Protein AF-0000000084988624 (afdb_homodimer)

InterPro domains:
  IPR005502 ADP-ribosylation/Crystallin J1 [PF03747] (8-288)
  IPR036705 ADP-ribosylation/Crystallin J1 superfamily [G3DSA:1.10.4080.10] (5-321)
  IPR036705 ADP-ribosylation/Crystallin J1 superfamily [SSF101478] (8-303)
  IPR050792 ADP-ribosylglycohydrolase-like [PTHR16222] (8-288)

Nearest PDB structures (foldseek):
  1t5j-assembly1_A  TM=8.792E-01  e=2.432E-10  Methanocaldococcus jannaschii
  3o5t-assembly1_A  TM=8.462E-01  e=2.328E-08  Azospirillum brasilense
  3g9d-assembly2_B  TM=7.754E-01  e=1.669E-08  Azospirillum brasilense
  2woc-assembly3_C  TM=8.376E-01  e=2.505E-07  Rhodospirillum rubrum
  6drh-assembly4_G  TM=7.662E-01  e=9.684E-08  Serratia proteamaculans 568

Structure (mmCIF, N/CA/C/O backbone):
data_AF-0000000084988624-model_v1
#
loop_
_entity.id
_entity.type
_entity.pdbx_description
1 polymer ADP-ribosylglycohydrolase
#
loop_
_atom_site.group_PDB
_atom_site.id
_atom_site.type_symbol
_atom_site.label_atom_id
_atom_site.label_alt_id
_atom_site.label_comp_id
_atom_site.label_asym_id
_atom_site.label_entity_id
_atom_site.label_seq_id
_atom_site.pdbx_PDB_ins_code
_atom_site.Cartn_x
_atom_site.Cartn_y
_atom_site.Cartn_z
_atom_site.occupancy
_atom_site.B_iso_or_equiv
_atom_site.auth_seq_id
_atom_site.auth_comp_id
_atom_site.auth_asym_id
_atom_site.auth_atom_id
_atom_site.pdbx_PDB_model_num
ATOM 1 N N . MET A 1 1 ? 14.289 3.225 6.602 1 73.06 1 MET A N 1
ATOM 2 C CA . MET A 1 1 ? 13.352 3.648 7.637 1 73.06 1 MET A CA 1
ATOM 3 C C . MET A 1 1 ? 12.5 2.473 8.117 1 73.06 1 MET A C 1
ATOM 5 O O . MET A 1 1 ? 12.086 1.635 7.316 1 73.06 1 MET A O 1
ATOM 9 N N . LYS A 1 2 ? 12.211 2.541 9.414 1 77.19 2 LYS A N 1
ATOM 10 C CA . LYS A 1 2 ? 11.352 1.502 9.977 1 77.19 2 LYS A CA 1
ATOM 11 C C . LYS A 1 2 ? 9.953 1.556 9.359 1 77.19 2 LYS A C 1
ATOM 13 O O . LYS A 1 2 ? 9.445 2.637 9.062 1 77.19 2 LYS A O 1
ATOM 18 N N . SER A 1 3 ? 9.344 0.415 9.289 1 81.12 3 SER A N 1
ATOM 19 C CA . SER A 1 3 ? 8.023 0.306 8.672 1 81.12 3 SER A CA 1
ATOM 20 C C . SER A 1 3 ? 7.004 1.171 9.406 1 81.12 3 SER A C 1
ATOM 22 O O . SER A 1 3 ? 6.195 1.853 8.766 1 81.12 3 SER A O 1
ATOM 24 N N . LEU A 1 4 ? 7.156 1.194 10.742 1 87.38 4 LEU A N 1
ATOM 25 C CA . LEU A 1 4 ? 6.215 1.96 11.555 1 87.38 4 LEU A CA 1
ATOM 26 C C . LEU A 1 4 ? 6.316 3.449 11.242 1 87.38 4 LEU A C 1
ATOM 28 O O . LEU A 1 4 ? 5.309 4.16 11.242 1 87.38 4 LEU A O 1
ATOM 32 N N . ASN A 1 5 ? 7.523 3.906 11.023 1 93.69 5 ASN A N 1
ATOM 33 C CA . ASN A 1 5 ? 7.73 5.309 10.68 1 93.69 5 ASN A CA 1
ATOM 34 C C . ASN A 1 5 ? 7.152 5.645 9.312 1 93.69 5 ASN A C 1
ATOM 36 O O . ASN A 1 5 ? 6.527 6.691 9.133 1 93.69 5 ASN A O 1
ATOM 40 N N . SER A 1 6 ? 7.344 4.754 8.383 1 94.69 6 SER A N 1
ATOM 41 C CA . SER A 1 6 ? 6.766 4.945 7.059 1 94.69 6 SER A CA 1
ATOM 42 C C . SER A 1 6 ? 5.242 4.957 7.121 1 94.69 6 SER A C 1
ATOM 44 O O . SER A 1 6 ? 4.594 5.715 6.391 1 94.69 6 SER A O 1
ATOM 46 N N . GLU A 1 7 ? 4.703 4.137 7.973 1 94.5 7 GLU A N 1
ATOM 47 C CA . GLU A 1 7 ? 3.256 4.047 8.117 1 94.5 7 GLU A CA 1
ATOM 48 C C . GLU A 1 7 ? 2.674 5.348 8.664 1 94.5 7 GLU A C 1
ATOM 50 O O . GLU A 1 7 ? 1.583 5.762 8.266 1 94.5 7 GLU A O 1
ATOM 55 N N . ALA A 1 8 ? 3.43 6.008 9.547 1 96.94 8 ALA A N 1
ATOM 56 C CA . ALA A 1 8 ? 2.988 7.293 10.078 1 96.94 8 ALA A CA 1
ATOM 57 C C . ALA A 1 8 ? 2.941 8.352 8.977 1 96.94 8 ALA A C 1
ATOM 59 O O . ALA A 1 8 ? 1.979 9.117 8.891 1 96.94 8 ALA A O 1
ATOM 60 N N . ILE A 1 9 ? 3.971 8.367 8.133 1 98.38 9 ILE A N 1
ATOM 61 C CA . ILE A 1 9 ? 4.027 9.328 7.035 1 98.38 9 ILE A CA 1
ATOM 62 C C . ILE A 1 9 ? 2.895 9.055 6.051 1 98.38 9 ILE A C 1
ATOM 64 O O . ILE A 1 9 ? 2.182 9.977 5.641 1 98.38 9 ILE A O 1
ATOM 68 N N . LEU A 1 10 ? 2.721 7.789 5.703 1 98 10 LEU A N 1
ATOM 69 C CA . LEU A 1 10 ? 1.665 7.418 4.77 1 98 10 LEU A CA 1
ATOM 70 C C . LEU A 1 10 ? 0.291 7.746 5.344 1 98 10 LEU A C 1
ATOM 72 O O . LEU A 1 10 ? -0.619 8.133 4.609 1 98 10 LEU A O 1
ATOM 76 N N . GLY A 1 11 ? 0.157 7.57 6.652 1 98.56 11 GLY A N 1
ATOM 77 C CA . GLY A 1 11 ? -1.085 7.953 7.305 1 98.56 11 GLY A CA 1
ATOM 78 C C . GLY A 1 11 ? -1.421 9.422 7.129 1 98.56 11 GLY A C 1
ATOM 79 O O . GLY A 1 11 ? -2.576 9.773 6.879 1 98.56 11 GLY A O 1
ATOM 80 N N . ALA A 1 12 ? -0.423 10.227 7.254 1 98.88 12 ALA A N 1
ATOM 81 C CA . ALA A 1 12 ? -0.611 11.664 7.055 1 98.88 12 ALA A CA 1
ATOM 82 C C . ALA A 1 12 ? -1.022 11.969 5.617 1 98.88 12 ALA A C 1
ATOM 84 O O . ALA A 1 12 ? -2.006 12.68 5.383 1 98.88 12 ALA A O 1
ATOM 85 N N . LEU A 1 13 ? -0.308 11.414 4.676 1 98.88 13 LEU A N 1
ATOM 86 C CA . LEU A 1 13 ? -0.489 11.719 3.26 1 98.88 13 LEU A CA 1
ATOM 87 C C . LEU A 1 13 ? -1.839 11.211 2.764 1 98.88 13 LEU A C 1
ATOM 89 O O . LEU A 1 13 ? -2.553 11.922 2.053 1 98.88 13 LEU A O 1
ATOM 93 N N . VAL A 1 14 ? -2.207 10.031 3.17 1 98.88 14 VAL A N 1
ATOM 94 C CA . VAL A 1 14 ? -3.461 9.43 2.729 1 98.88 14 VAL A CA 1
ATOM 95 C C . VAL A 1 14 ? -4.641 10.164 3.361 1 98.88 14 VAL A C 1
ATOM 97 O O . VAL A 1 14 ? -5.664 10.383 2.711 1 98.88 14 VAL A O 1
ATOM 100 N N . ALA A 1 15 ? -4.52 10.562 4.602 1 98.94 15 ALA A N 1
ATOM 101 C CA . ALA A 1 15 ? -5.586 11.305 5.266 1 98.94 15 ALA A CA 1
ATOM 102 C C . ALA A 1 15 ? -5.844 12.641 4.566 1 98.94 15 ALA A C 1
ATOM 104 O O . ALA A 1 15 ? -6.992 13.047 4.395 1 98.94 15 ALA A O 1
ATOM 105 N N . ASP A 1 16 ? -4.785 13.344 4.195 1 98.88 16 ASP A N 1
ATOM 106 C CA . ASP A 1 16 ? -4.902 14.594 3.449 1 98.88 16 ASP A CA 1
ATOM 107 C C . ASP A 1 16 ? -5.648 14.375 2.135 1 98.88 16 ASP A C 1
ATOM 109 O O . ASP A 1 16 ? -6.602 15.102 1.831 1 98.88 16 ASP A O 1
ATOM 113 N N . SER A 1 17 ? -5.207 13.375 1.426 1 98.75 17 SER A N 1
ATOM 114 C CA . SER A 1 17 ? -5.809 13.055 0.135 1 98.75 17 SER A CA 1
ATOM 115 C C . SER A 1 17 ? -7.285 12.695 0.288 1 98.75 17 SER A C 1
ATOM 117 O O . SER A 1 17 ? -8.117 13.125 -0.509 1 98.75 17 SER A O 1
ATOM 119 N N . ALA A 1 18 ? -7.605 11.938 1.297 1 98.69 18 ALA A N 1
ATOM 120 C CA . ALA A 1 18 ? -8.969 11.484 1.558 1 98.69 18 ALA A CA 1
ATOM 121 C C . ALA A 1 18 ? -9.891 12.664 1.853 1 98.69 18 ALA A C 1
ATOM 123 O O . ALA A 1 18 ? -11.078 12.625 1.537 1 98.69 18 ALA A O 1
ATOM 124 N N . ALA A 1 19 ? -9.375 13.719 2.414 1 98.69 19 ALA A N 1
ATOM 125 C CA . ALA A 1 19 ? -10.18 14.836 2.895 1 98.69 19 ALA A CA 1
ATOM 126 C C . ALA A 1 19 ? -10.344 15.898 1.813 1 98.69 19 ALA A C 1
ATOM 128 O O . ALA A 1 19 ? -11.172 16.797 1.942 1 98.69 19 ALA A O 1
ATOM 129 N N . LEU A 1 20 ? -9.672 15.844 0.693 1 98.5 20 LEU A N 1
ATOM 130 C CA . LEU A 1 20 ? -9.516 16.906 -0.297 1 98.5 20 LEU A CA 1
ATOM 131 C C . LEU A 1 20 ? -10.875 17.328 -0.85 1 98.5 20 LEU A C 1
ATOM 133 O O . LEU A 1 20 ? -11.141 18.531 -1.002 1 98.5 20 LEU A O 1
ATOM 137 N N . GLY A 1 21 ? -11.75 16.453 -1.084 1 97.94 21 GLY A N 1
ATOM 138 C CA . GLY A 1 21 ? -12.969 16.703 -1.836 1 97.94 21 GLY A CA 1
ATOM 139 C C . GLY A 1 21 ? -13.945 17.594 -1.102 1 97.94 21 GLY A C 1
ATOM 140 O O . GLY A 1 21 ? -14.781 18.25 -1.726 1 97.94 21 GLY A O 1
ATOM 141 N N . LEU A 1 22 ? -13.852 17.578 0.212 1 98.12 22 LEU A N 1
ATOM 142 C CA . LEU A 1 22 ? -14.797 18.359 1.005 1 98.12 22 LEU A CA 1
ATOM 143 C C . LEU A 1 22 ? -14.07 19.438 1.817 1 98.12 22 LEU A C 1
ATOM 145 O O . LEU A 1 22 ? -14.664 20.047 2.707 1 98.12 22 LEU A O 1
ATOM 149 N N . HIS A 1 23 ? -12.789 19.609 1.517 1 98.44 23 HIS A N 1
ATOM 150 C CA . HIS A 1 23 ? -11.953 20.578 2.225 1 98.44 23 HIS A CA 1
ATOM 151 C C . HIS A 1 23 ? -12.531 21.984 2.146 1 98.44 23 HIS A C 1
ATOM 153 O O . HIS A 1 23 ? -12.922 22.438 1.067 1 98.44 23 HIS A O 1
ATOM 159 N N . TRP A 1 24 ? -12.727 22.656 3.322 1 98.06 24 TRP A N 1
ATOM 160 C CA . TRP A 1 24 ? -13.117 24.047 3.5 1 98.06 24 TRP A CA 1
ATOM 161 C C . TRP A 1 24 ? -14.617 24.219 3.287 1 98.06 24 TRP A C 1
ATOM 163 O O . TRP A 1 24 ? -15.07 25.312 2.938 1 98.06 24 TRP A O 1
ATOM 173 N N . ILE A 1 25 ? -15.406 23.141 3.297 1 98.06 25 ILE A N 1
ATOM 174 C CA . ILE A 1 25 ? -16.828 23.297 3.619 1 98.06 25 ILE A CA 1
ATOM 175 C C . ILE A 1 25 ? -16.984 23.562 5.113 1 98.06 25 ILE A C 1
ATOM 177 O O . ILE A 1 25 ? -16.594 22.734 5.941 1 98.06 25 ILE A O 1
ATOM 181 N N . TYR A 1 26 ? -17.547 24.656 5.508 1 97.25 26 TYR A N 1
ATOM 182 C CA . TYR A 1 26 ? -17.656 25.062 6.902 1 97.25 26 TYR A CA 1
ATOM 183 C C . TYR A 1 26 ? -19.031 24.766 7.461 1 97.25 26 TYR A C 1
ATOM 185 O O . TYR A 1 26 ? -19.469 25.391 8.43 1 97.25 26 TYR A O 1
ATOM 193 N N . ASP A 1 27 ? -19.766 23.906 6.812 1 96.81 27 ASP A N 1
ATOM 194 C CA . ASP A 1 27 ? -21.125 23.516 7.184 1 96.81 27 ASP A CA 1
ATOM 195 C C . ASP A 1 27 ? -21.234 22.016 7.387 1 96.81 27 ASP A C 1
ATOM 197 O O . ASP A 1 27 ? -21.562 21.281 6.457 1 96.81 27 ASP A O 1
ATOM 201 N N . PRO A 1 28 ? -21.094 21.562 8.648 1 96.12 28 PRO A N 1
ATOM 202 C CA . PRO A 1 28 ? -21.156 20.125 8.922 1 96.12 28 PRO A CA 1
ATOM 203 C C . PRO A 1 28 ? -22.469 19.484 8.461 1 96.12 28 PRO A C 1
ATOM 205 O O . PRO A 1 28 ? -22.5 18.312 8.078 1 96.12 28 PRO A O 1
ATOM 208 N N . ALA A 1 29 ? -23.547 20.234 8.477 1 96.44 29 ALA A N 1
ATOM 209 C CA . ALA A 1 29 ? -24.828 19.703 8.008 1 96.44 29 ALA A CA 1
ATOM 210 C C . ALA A 1 29 ? -24.781 19.359 6.523 1 96.44 29 ALA A C 1
ATOM 212 O O . ALA A 1 29 ? -25.328 18.344 6.094 1 96.44 29 ALA A O 1
ATOM 213 N N . ARG A 1 30 ? -24.172 20.203 5.785 1 97.25 30 ARG A N 1
ATOM 214 C CA . ARG A 1 30 ? -24 19.938 4.359 1 97.25 30 ARG A CA 1
ATOM 215 C C . ARG A 1 30 ? -23.172 18.688 4.133 1 97.25 30 ARG A C 1
ATOM 217 O O . ARG A 1 30 ? -23.469 17.875 3.258 1 97.25 30 ARG A O 1
ATOM 224 N N . ILE A 1 31 ? -22.141 18.516 4.879 1 98 31 ILE A N 1
ATOM 225 C CA . ILE A 1 31 ? -21.266 17.344 4.758 1 98 31 ILE A CA 1
ATOM 226 C C . ILE A 1 31 ? -22.062 16.094 5.098 1 98 31 ILE A C 1
ATOM 228 O O . ILE A 1 31 ? -21.922 15.062 4.43 1 98 31 ILE A O 1
ATOM 232 N N . ALA A 1 32 ? -22.875 16.234 6.098 1 97 32 ALA A N 1
ATOM 233 C CA . ALA A 1 32 ? -23.734 15.102 6.465 1 97 32 ALA A CA 1
ATOM 234 C C . ALA A 1 32 ? -24.672 14.727 5.324 1 97 32 ALA A C 1
ATOM 236 O O . ALA A 1 32 ? -24.938 13.547 5.086 1 97 32 ALA A O 1
ATOM 237 N N . GLU A 1 33 ? -25.172 15.734 4.645 1 97.19 33 GLU A N 1
ATOM 238 C CA . GLU A 1 33 ? -26.047 15.5 3.496 1 97.19 33 GLU A CA 1
ATOM 239 C C . GLU A 1 33 ? -25.297 14.766 2.385 1 97.19 33 GLU A C 1
ATOM 241 O O . GLU A 1 33 ? -25.844 13.828 1.788 1 97.19 33 GLU A O 1
ATOM 246 N N . ILE A 1 34 ? -24.156 15.227 2.107 1 97.25 34 ILE A N 1
ATOM 247 C CA . ILE A 1 34 ? -23.344 14.625 1.062 1 97.25 34 ILE A CA 1
ATOM 248 C C . ILE A 1 34 ? -23.031 13.172 1.417 1 97.25 34 ILE A C 1
ATOM 250 O O . ILE A 1 34 ? -23.141 12.289 0.567 1 97.25 34 ILE A O 1
ATOM 254 N N . GLU A 1 35 ? -22.609 12.953 2.664 1 96.69 35 GLU A N 1
ATOM 255 C CA . GLU A 1 35 ? -22.312 11.602 3.127 1 96.69 35 GLU A CA 1
ATOM 256 C C . GLU A 1 35 ? -23.531 10.688 2.965 1 96.69 35 GLU A C 1
ATOM 258 O O . GLU A 1 35 ? -23.391 9.547 2.518 1 96.69 35 GLU A O 1
ATOM 263 N N . ALA A 1 36 ? -24.703 11.188 3.369 1 96.12 36 ALA A N 1
ATOM 264 C CA . ALA A 1 36 ? -25.922 10.406 3.266 1 96.12 36 ALA A CA 1
ATOM 265 C C . ALA A 1 36 ? -26.234 10.047 1.814 1 96.12 36 ALA A C 1
ATOM 267 O O . ALA A 1 36 ? -26.641 8.922 1.521 1 96.12 36 ALA A O 1
ATOM 268 N N . ALA A 1 37 ? -26.016 10.953 0.927 1 94.81 37 ALA A N 1
ATOM 269 C CA . ALA A 1 37 ? -26.312 10.758 -0.491 1 94.81 37 ALA A CA 1
ATOM 270 C C . ALA A 1 37 ? -25.359 9.734 -1.104 1 94.81 37 ALA A C 1
ATOM 272 O O . ALA A 1 37 ? -25.734 9 -2.023 1 94.81 37 ALA A O 1
ATOM 273 N N . ARG A 1 38 ? -24.203 9.641 -0.573 1 93.31 38 ARG A N 1
ATOM 274 C CA . ARG A 1 38 ? -23.188 8.773 -1.141 1 93.31 38 ARG A CA 1
ATOM 275 C C . ARG A 1 38 ? -23.312 7.352 -0.603 1 93.31 38 ARG A C 1
ATOM 277 O O . ARG A 1 38 ? -22.75 6.414 -1.174 1 93.31 38 ARG A O 1
ATOM 284 N N . GLY A 1 39 ? -23.984 7.168 0.448 1 90.06 39 GLY A N 1
ATOM 285 C CA . GLY A 1 39 ? -24.172 5.848 1.026 1 90.06 39 GLY A CA 1
ATOM 286 C C . GLY A 1 39 ? -22.859 5.176 1.424 1 90.06 39 GLY A C 1
ATOM 287 O O . GLY A 1 39 ? -22.031 5.777 2.109 1 90.06 39 GLY A O 1
ATOM 288 N N . PRO A 1 40 ? -22.578 3.963 0.935 1 81.5 40 PRO A N 1
ATOM 289 C CA . PRO A 1 40 ? -21.438 3.166 1.371 1 81.5 40 PRO A CA 1
ATOM 290 C C . PRO A 1 40 ? -20.109 3.754 0.914 1 81.5 40 PRO A C 1
ATOM 292 O O . PRO A 1 40 ? -19.062 3.441 1.488 1 81.5 40 PRO A O 1
ATOM 295 N N . ARG A 1 41 ? -20.125 4.605 -0.104 1 82.69 41 ARG A N 1
ATOM 296 C CA . ARG A 1 41 ? -18.891 5.211 -0.601 1 82.69 41 ARG A CA 1
ATOM 297 C C . ARG A 1 41 ? -18.312 6.203 0.41 1 82.69 41 ARG A C 1
ATOM 299 O O . ARG A 1 41 ? -17.109 6.457 0.426 1 82.69 41 ARG A O 1
ATOM 306 N N . GLY A 1 42 ? -19.188 6.836 1.146 1 90.31 42 GLY A N 1
ATOM 307 C CA . GLY A 1 42 ? -18.75 7.594 2.312 1 90.31 42 GLY A CA 1
ATOM 308 C C . GLY A 1 42 ? -18.203 8.961 1.963 1 90.31 42 GLY A C 1
ATOM 309 O O . GLY A 1 42 ? -18.656 9.602 1.015 1 90.31 42 GLY A O 1
ATOM 310 N N . LEU A 1 43 ? -17.219 9.438 2.822 1 94.38 43 LEU A N 1
ATOM 311 C CA . LEU A 1 43 ? -16.812 10.836 2.814 1 94.38 43 LEU A CA 1
ATOM 312 C C . LEU A 1 43 ? -15.406 10.992 2.244 1 94.38 43 LEU A C 1
ATOM 314 O O . LEU A 1 43 ? -14.906 12.109 2.098 1 94.38 43 LEU A O 1
ATOM 318 N N . VAL A 1 44 ? -14.797 9.883 1.915 1 97.69 44 VAL A N 1
ATOM 319 C CA . VAL A 1 44 ? -13.367 9.961 1.604 1 97.69 44 VAL A CA 1
ATOM 320 C C . VAL A 1 44 ? -13.172 9.906 0.091 1 97.69 44 VAL A C 1
ATOM 322 O O . VAL A 1 44 ? -13.977 9.32 -0.629 1 97.69 44 VAL A O 1
ATOM 325 N N . PHE A 1 45 ? -12.156 10.594 -0.43 1 97.75 45 PHE A N 1
ATOM 326 C CA . PHE A 1 45 ? -11.703 10.555 -1.814 1 97.75 45 PHE A CA 1
ATOM 327 C C . PHE A 1 45 ? -12.82 10.984 -2.762 1 97.75 45 PHE A C 1
ATOM 329 O O . PHE A 1 45 ? -13.016 10.375 -3.814 1 97.75 45 PHE A O 1
ATOM 336 N N . LEU A 1 46 ? -13.562 11.984 -2.352 1 97.06 46 LEU A N 1
ATOM 337 C CA . LEU A 1 46 ? -14.531 12.609 -3.25 1 97.06 46 LEU A CA 1
ATOM 338 C C . LEU A 1 46 ? -13.836 13.523 -4.25 1 97.06 46 LEU A C 1
ATOM 340 O O . LEU A 1 46 ? -12.891 14.227 -3.898 1 97.06 46 LEU A O 1
ATOM 344 N N . GLN A 1 47 ? -14.398 13.461 -5.441 1 96.44 47 GLN A N 1
ATOM 345 C CA . GLN A 1 47 ? -14.016 14.484 -6.402 1 96.44 47 GLN A CA 1
ATOM 346 C C . GLN A 1 47 ? -14.461 15.867 -5.938 1 96.44 47 GLN A C 1
ATOM 348 O O . GLN A 1 47 ? -15.609 16.047 -5.52 1 96.44 47 GLN A O 1
ATOM 353 N N . PRO A 1 48 ? -13.484 16.828 -5.902 1 95.94 48 PRO A N 1
ATOM 354 C CA . PRO A 1 48 ? -13.961 18.172 -5.617 1 95.94 48 PRO A CA 1
ATOM 355 C C . PRO A 1 48 ? -15.016 18.656 -6.609 1 95.94 48 PRO A C 1
ATOM 357 O O . PRO A 1 48 ? -14.789 18.625 -7.824 1 95.94 48 PRO A O 1
ATOM 360 N N . GLU A 1 49 ? -16.109 19.047 -6.102 1 96.44 49 GLU A N 1
ATOM 361 C CA . GLU A 1 49 ? -17.219 19.516 -6.926 1 96.44 49 GLU A CA 1
ATOM 362 C C . GLU A 1 49 ? -17.781 20.828 -6.395 1 96.44 49 GLU A C 1
ATOM 364 O O . GLU A 1 49 ? -18.125 20.938 -5.215 1 96.44 49 GLU A O 1
ATOM 369 N N . GLU A 1 50 ? -17.953 21.766 -7.316 1 96.12 50 GLU A N 1
ATOM 370 C CA . GLU A 1 50 ? -18.438 23.078 -6.953 1 96.12 50 GLU A CA 1
ATOM 371 C C . GLU A 1 50 ? -19.828 23 -6.324 1 96.12 50 GLU A C 1
ATOM 373 O O . GLU A 1 50 ? -20.156 23.781 -5.426 1 96.12 50 GLU A O 1
ATOM 378 N N . ALA A 1 51 ? -20.625 22.047 -6.762 1 96.19 51 ALA A N 1
ATOM 379 C CA . ALA A 1 51 ? -22 21.891 -6.301 1 96.19 51 ALA A CA 1
ATOM 380 C C . ALA A 1 51 ? -22.062 21.625 -4.801 1 96.19 51 ALA A C 1
ATOM 382 O O . ALA A 1 51 ? -23 22.016 -4.125 1 96.19 51 ALA A O 1
ATOM 383 N N . ASN A 1 52 ? -21.078 21.016 -4.262 1 96.75 52 ASN A N 1
ATOM 384 C CA . ASN A 1 52 ? -21.047 20.688 -2.838 1 96.75 52 ASN A CA 1
ATOM 385 C C . ASN A 1 52 ? -20.891 21.938 -1.979 1 96.75 52 ASN A C 1
ATOM 387 O O . ASN A 1 52 ? -21.219 21.922 -0.789 1 96.75 52 ASN A O 1
ATOM 391 N N . TYR A 1 53 ? -20.453 23.031 -2.484 1 96.94 53 TYR A N 1
ATOM 392 C CA . TYR A 1 53 ? -20.188 24.266 -1.768 1 96.94 53 TYR A CA 1
ATOM 393 C C . TYR A 1 53 ? -21.328 25.266 -1.956 1 96.94 53 TYR A C 1
ATOM 395 O O . TYR A 1 53 ? -21.359 26.297 -1.299 1 96.94 53 TYR A O 1
ATOM 403 N N . ALA A 1 54 ? -22.234 24.969 -2.869 1 95.75 54 ALA A N 1
ATOM 404 C CA . ALA A 1 54 ? -23.312 25.891 -3.219 1 95.75 54 ALA A CA 1
ATOM 405 C C . ALA A 1 54 ? -24.266 26.094 -2.043 1 95.75 54 ALA A C 1
ATOM 407 O O . ALA A 1 54 ? -24.75 25.141 -1.46 1 95.75 54 ALA A O 1
ATOM 408 N N . GLY A 1 55 ? -24.5 27.344 -1.711 1 95.56 55 GLY A N 1
ATOM 409 C CA . GLY A 1 55 ? -25.531 27.672 -0.746 1 95.56 55 GLY A CA 1
ATOM 410 C C . GLY A 1 55 ? -25.078 27.547 0.693 1 95.56 55 GLY A C 1
ATOM 411 O O . GLY A 1 55 ? -25.875 27.703 1.623 1 95.56 55 GLY A O 1
ATOM 412 N N . VAL A 1 56 ? -23.812 27.203 0.907 1 96.19 56 VAL A N 1
ATOM 413 C CA . VAL A 1 56 ? -23.312 27.062 2.271 1 96.19 56 VAL A CA 1
ATOM 414 C C . VAL A 1 56 ? -21.984 27.797 2.412 1 96.19 56 VAL A C 1
ATOM 416 O O . VAL A 1 56 ? -21.375 28.188 1.413 1 96.19 56 VAL A O 1
ATOM 419 N N . LYS A 1 57 ? -21.641 28.047 3.729 1 96.12 57 LYS A N 1
ATOM 420 C CA . LYS A 1 57 ? -20.344 28.656 3.971 1 96.12 57 LYS A CA 1
ATOM 421 C C . LYS A 1 57 ? -19.203 27.719 3.566 1 96.12 57 LYS A C 1
ATOM 423 O O . LYS A 1 57 ? -19.156 26.562 4.012 1 96.12 57 LYS A O 1
ATOM 428 N N . GLY A 1 58 ? -18.344 28.172 2.68 1 95.88 58 GLY A N 1
ATOM 429 C CA . GLY A 1 58 ? -17.219 27.375 2.199 1 95.88 58 GLY A CA 1
ATOM 430 C C . GLY A 1 58 ? -16.422 28.078 1.116 1 95.88 58 GLY A C 1
ATOM 431 O O . GLY A 1 58 ? -16.781 29.156 0.661 1 95.88 58 GLY A O 1
ATOM 432 N N . TYR A 1 59 ? -15.336 27.516 0.791 1 95.94 59 TYR A N 1
ATOM 433 C CA . TYR A 1 59 ? -14.453 28.016 -0.263 1 95.94 59 TYR A CA 1
ATOM 434 C C . TYR A 1 59 ? -14.023 26.875 -1.189 1 95.94 59 TYR A C 1
ATOM 436 O O . TYR A 1 59 ? -13.297 25.969 -0.776 1 95.94 59 TYR A O 1
ATOM 444 N N . PHE A 1 60 ? -14.414 26.906 -2.455 1 96.44 60 PHE A N 1
ATOM 445 C CA . PHE A 1 60 ? -14.086 25.891 -3.443 1 96.44 60 PHE A CA 1
ATOM 446 C C . PHE A 1 60 ? -12.719 26.156 -4.066 1 96.44 60 PHE A C 1
ATOM 448 O O . PHE A 1 60 ? -12.633 26.75 -5.141 1 96.44 60 PHE A O 1
ATOM 455 N N . ALA A 1 61 ? -11.688 25.594 -3.471 1 94.19 61 ALA A N 1
ATOM 456 C CA . ALA A 1 61 ? -10.312 25.938 -3.824 1 94.19 61 ALA A CA 1
ATOM 457 C C . ALA A 1 61 ? -9.711 24.891 -4.75 1 94.19 61 ALA A C 1
ATOM 459 O O . ALA A 1 61 ? -8.711 25.141 -5.426 1 94.19 61 ALA A O 1
ATOM 460 N N . HIS A 1 62 ? -10.375 23.719 -4.875 1 96.5 62 HIS A N 1
ATOM 461 C CA . HIS A 1 62 ? -9.672 22.578 -5.469 1 96.5 62 HIS A CA 1
ATOM 462 C C . HIS A 1 62 ? -10.352 22.141 -6.762 1 96.5 62 HIS A C 1
ATOM 464 O O . HIS A 1 62 ? -10.414 20.938 -7.059 1 96.5 62 HIS A O 1
ATOM 470 N N . GLY A 1 63 ? -10.875 23.094 -7.469 1 91.56 63 GLY A N 1
ATOM 471 C CA . GLY A 1 63 ? -11.578 22.797 -8.703 1 91.56 63 GLY A CA 1
ATOM 472 C C . GLY A 1 63 ? -10.695 22.125 -9.75 1 91.56 63 GLY A C 1
ATOM 473 O O . GLY A 1 63 ? -11.188 21.375 -10.586 1 91.56 63 GLY A O 1
ATOM 474 N N . GLY A 1 64 ? -9.406 22.359 -9.758 1 91.19 64 GLY A N 1
ATOM 475 C CA . GLY A 1 64 ? -8.492 21.797 -10.734 1 91.19 64 GLY A CA 1
ATOM 476 C C . GLY A 1 64 ? -7.883 20.484 -10.297 1 91.19 64 GLY A C 1
ATOM 477 O O . GLY A 1 64 ? -7.078 19.891 -11.023 1 91.19 64 GLY A O 1
ATOM 478 N N . LYS A 1 65 ? -8.328 19.969 -9.164 1 95.38 65 LYS A N 1
ATOM 479 C CA . LYS A 1 65 ? -7.766 18.734 -8.633 1 95.38 65 LYS A CA 1
ATOM 480 C C . LYS A 1 65 ? -8.719 17.562 -8.828 1 95.38 65 LYS A C 1
ATOM 482 O O . LYS A 1 65 ? -9.914 17.766 -9.047 1 95.38 65 LYS A O 1
ATOM 487 N N . THR A 1 66 ? -8.172 16.359 -8.836 1 95.81 66 THR A N 1
ATOM 488 C CA . THR A 1 66 ? -8.945 15.125 -8.914 1 95.81 66 THR A CA 1
ATOM 489 C C . THR A 1 66 ? -8.805 14.305 -7.633 1 95.81 66 THR A C 1
ATOM 491 O O . THR A 1 66 ? -7.832 14.469 -6.895 1 95.81 66 THR A O 1
ATOM 494 N N . SER A 1 67 ? -9.797 13.469 -7.41 1 96.94 67 SER A N 1
ATOM 495 C CA . SER A 1 67 ? -9.766 12.57 -6.258 1 96.94 67 SER A CA 1
ATOM 496 C C . SER A 1 67 ? -8.438 11.828 -6.176 1 96.94 67 SER A C 1
ATOM 498 O O . SER A 1 67 ? -7.93 11.336 -7.188 1 96.94 67 SER A O 1
ATOM 500 N N . GLY A 1 68 ? -7.836 11.719 -4.961 1 98 68 GLY A N 1
ATOM 501 C CA . GLY A 1 68 ? -6.582 11.016 -4.75 1 98 68 GLY A CA 1
ATOM 502 C C . GLY A 1 68 ? -5.375 11.93 -4.746 1 98 68 GLY A C 1
ATOM 503 O O . GLY A 1 68 ? -4.285 11.531 -4.324 1 98 68 GLY A O 1
ATOM 504 N N . GLU A 1 69 ? -5.512 13.164 -5.238 1 97.75 69 GLU A N 1
ATOM 505 C CA . GLU A 1 69 ? -4.414 14.125 -5.215 1 97.75 69 GLU A CA 1
ATOM 506 C C . GLU A 1 69 ? -4.25 14.75 -3.832 1 97.75 69 GLU A C 1
ATOM 508 O O . GLU A 1 69 ? -5.102 14.562 -2.959 1 97.75 69 GLU A O 1
ATOM 513 N N . SER A 1 70 ? -3.139 15.445 -3.615 1 97.62 70 SER A N 1
ATOM 514 C CA . SER A 1 70 ? -2.812 16.062 -2.334 1 97.62 70 SER A CA 1
ATOM 515 C C . SER A 1 70 ? -3.217 17.531 -2.307 1 97.62 70 SER A C 1
ATOM 517 O O . SER A 1 70 ? -3.199 18.203 -3.34 1 97.62 70 SER A O 1
ATOM 519 N N . SER A 1 71 ? -3.641 17.969 -1.183 1 98.12 71 SER A N 1
ATOM 520 C CA . SER A 1 71 ? -3.658 19.422 -0.949 1 98.12 71 SER A CA 1
ATOM 521 C C . SER A 1 71 ? -2.246 19.969 -0.822 1 98.12 71 SER A C 1
ATOM 523 O O . SER A 1 71 ? -1.267 19.234 -0.954 1 98.12 71 SER A O 1
ATOM 525 N N . SER A 1 72 ? -2.162 21.297 -0.633 1 98 72 SER A N 1
ATOM 526 C CA . SER A 1 72 ? -0.847 21.891 -0.424 1 98 72 SER A CA 1
ATOM 527 C C . SER A 1 72 ? -0.182 21.328 0.833 1 98 72 SER A C 1
ATOM 529 O O . SER A 1 72 ? 1.042 21.203 0.885 1 98 72 SER A O 1
ATOM 531 N N . TYR A 1 73 ? -0.992 20.938 1.857 1 98.69 73 TYR A N 1
ATOM 532 C CA . TYR A 1 73 ? -0.444 20.375 3.084 1 98.69 73 TYR A CA 1
ATOM 533 C C . TYR A 1 73 ? 0.246 19.031 2.811 1 98.69 73 TYR A C 1
ATOM 535 O O . TYR A 1 73 ? 1.387 18.828 3.229 1 98.69 73 TYR A O 1
ATOM 543 N N . GLY A 1 74 ? -0.482 18.203 2.107 1 98.75 74 GLY A N 1
ATOM 544 C CA . GLY A 1 74 ? 0.099 16.922 1.733 1 98.75 74 GLY A CA 1
ATOM 545 C C . GLY A 1 74 ? 1.337 17.062 0.868 1 98.75 74 GLY A C 1
ATOM 546 O O . GLY A 1 74 ? 2.291 16.281 1.014 1 98.75 74 GLY A O 1
ATOM 547 N N . GLU A 1 75 ? 1.3 18.016 -0.014 1 98.5 75 GLU A N 1
ATOM 548 C CA . GLU A 1 75 ? 2.453 18.266 -0.876 1 98.5 75 GLU A CA 1
ATOM 549 C C . GLU A 1 75 ? 3.678 18.656 -0.059 1 98.5 75 GLU A C 1
ATOM 551 O O . GLU A 1 75 ? 4.797 18.25 -0.362 1 98.5 75 GLU A O 1
ATOM 556 N N . VAL A 1 76 ? 3.479 19.453 0.917 1 98.81 76 VAL A N 1
ATOM 557 C CA . VAL A 1 76 ? 4.574 19.891 1.775 1 98.81 76 VAL A CA 1
ATOM 558 C C . VAL A 1 76 ? 5.113 18.703 2.57 1 98.81 76 VAL A C 1
ATOM 560 O O . VAL A 1 76 ? 6.328 18.547 2.717 1 98.81 76 VAL A O 1
ATOM 563 N N . CYS A 1 77 ? 4.219 17.906 3.098 1 98.88 77 CYS A N 1
ATOM 564 C CA . CYS A 1 77 ? 4.633 16.703 3.816 1 98.88 77 CYS A CA 1
ATOM 565 C C . CYS A 1 77 ? 5.504 15.82 2.938 1 98.88 77 CYS A C 1
ATOM 567 O O . CYS A 1 77 ? 6.562 15.367 3.365 1 98.88 77 CYS A O 1
ATOM 569 N N . LEU A 1 78 ? 5.062 15.617 1.731 1 98.81 78 LEU A N 1
ATOM 570 C CA . LEU A 1 78 ? 5.801 14.797 0.775 1 98.81 78 LEU A CA 1
ATOM 571 C C . LEU A 1 78 ? 7.113 15.469 0.387 1 98.81 78 LEU A C 1
ATOM 573 O O . LEU A 1 78 ? 8.133 14.789 0.206 1 98.81 78 LEU A O 1
ATOM 577 N N . LEU A 1 79 ? 7.109 16.781 0.215 1 98.69 79 LEU A N 1
ATOM 578 C CA . LEU A 1 79 ? 8.32 17.516 -0.124 1 98.69 79 LEU A CA 1
ATOM 579 C C . LEU A 1 79 ? 9.391 17.328 0.942 1 98.69 79 LEU A C 1
ATOM 581 O O . LEU A 1 79 ? 10.562 17.109 0.619 1 98.69 79 LEU A O 1
ATOM 585 N N . MET A 1 80 ? 8.984 17.406 2.182 1 98.88 80 MET A N 1
ATOM 586 C CA . MET A 1 80 ? 9.938 17.172 3.27 1 98.88 80 MET A CA 1
ATOM 587 C C . MET A 1 80 ? 10.469 15.75 3.236 1 98.88 80 MET A C 1
ATOM 589 O O . MET A 1 80 ? 11.672 15.531 3.408 1 98.88 80 MET A O 1
ATOM 593 N N . LEU A 1 81 ? 9.586 14.828 3.047 1 98.75 81 LEU A N 1
ATOM 594 C CA . LEU A 1 81 ? 10 13.43 2.947 1 98.75 81 LEU A CA 1
ATOM 595 C C . LEU A 1 81 ? 11.047 13.25 1.85 1 98.75 81 LEU A C 1
ATOM 597 O O . LEU A 1 81 ? 12.086 12.625 2.072 1 98.75 81 LEU A O 1
ATOM 601 N N . LYS A 1 82 ? 10.758 13.789 0.699 1 98.5 82 LYS A N 1
ATOM 602 C CA . LYS A 1 82 ? 11.672 13.68 -0.437 1 98.5 82 LYS A CA 1
ATOM 603 C C . LYS A 1 82 ? 12.984 14.398 -0.158 1 98.5 82 LYS A C 1
ATOM 605 O O . LYS A 1 82 ? 14.055 13.945 -0.58 1 98.5 82 LYS A O 1
ATOM 610 N N . HIS A 1 83 ? 12.914 15.508 0.463 1 98.5 83 HIS A N 1
ATOM 611 C CA . HIS A 1 83 ? 14.117 16.25 0.851 1 98.5 83 HIS A CA 1
ATOM 612 C C . HIS A 1 83 ? 15.031 15.391 1.722 1 98.5 83 HIS A C 1
ATOM 614 O O . HIS A 1 83 ? 16.234 15.305 1.464 1 98.5 83 HIS A O 1
ATOM 620 N N . LEU A 1 84 ? 14.422 14.797 2.703 1 98.31 84 LEU A N 1
ATOM 621 C CA . LEU A 1 84 ? 15.203 13.977 3.619 1 98.31 84 LEU A CA 1
ATOM 622 C C . LEU A 1 84 ? 15.742 12.742 2.908 1 98.31 84 LEU A C 1
ATOM 624 O O . LEU A 1 84 ? 16.844 12.281 3.207 1 98.31 84 LEU A O 1
ATOM 628 N N . ALA A 1 85 ? 14.977 12.18 2.035 1 97.31 85 ALA A N 1
ATOM 629 C CA . ALA A 1 85 ? 15.438 11.039 1.246 1 97.31 85 ALA A CA 1
ATOM 630 C C . ALA A 1 85 ? 16.641 11.414 0.395 1 97.31 85 ALA A C 1
ATOM 632 O O . ALA A 1 85 ? 17.562 10.609 0.237 1 97.31 85 ALA A O 1
ATOM 633 N N . ARG A 1 86 ? 16.672 12.586 -0.16 1 96 86 ARG A N 1
ATOM 634 C CA . ARG A 1 86 ? 17.703 13.047 -1.083 1 96 86 ARG A CA 1
ATOM 635 C C . ARG A 1 86 ? 18.984 13.406 -0.338 1 96 86 ARG A C 1
ATOM 637 O O . ARG A 1 86 ? 20.078 13.094 -0.8 1 96 86 ARG A O 1
ATOM 644 N N . HIS A 1 87 ? 18.844 14.047 0.837 1 96.12 87 HIS A N 1
ATOM 645 C CA . HIS A 1 87 ? 20 14.648 1.473 1 96.12 87 HIS A CA 1
ATOM 646 C C . HIS A 1 87 ? 20.422 13.875 2.719 1 96.12 87 HIS A C 1
ATOM 648 O O . HIS A 1 87 ? 21.5 14.102 3.264 1 96.12 87 HIS A O 1
ATOM 654 N N . GLY A 1 88 ? 19.562 13 3.205 1 94.12 88 GLY A N 1
ATOM 655 C CA . GLY A 1 88 ? 19.859 12.219 4.395 1 94.12 88 GLY A CA 1
ATOM 656 C C . GLY A 1 88 ? 19.594 12.969 5.684 1 94.12 88 GLY A C 1
ATOM 657 O O . GLY A 1 88 ? 19.469 12.359 6.75 1 94.12 88 GLY A O 1
ATOM 658 N N . ARG A 1 89 ? 19.641 14.305 5.562 1 94.31 89 ARG A N 1
ATOM 659 C CA . ARG A 1 89 ? 19.359 15.172 6.703 1 94.31 89 ARG A CA 1
ATOM 660 C C . ARG A 1 89 ? 18.719 16.484 6.25 1 94.31 89 ARG A C 1
ATOM 662 O O . ARG A 1 89 ? 18.766 16.828 5.066 1 94.31 89 ARG A O 1
ATOM 669 N N . PHE A 1 90 ? 18.094 17.109 7.207 1 97.5 90 PHE A N 1
ATOM 670 C CA . PHE A 1 90 ? 17.484 18.391 6.895 1 97.5 90 PHE A CA 1
ATOM 671 C C . PHE A 1 90 ? 18.547 19.438 6.574 1 97.5 90 PHE A C 1
ATOM 673 O O . PHE A 1 90 ? 19.516 19.594 7.328 1 97.5 90 PHE A O 1
ATOM 680 N N . ASN A 1 91 ? 18.422 20.031 5.449 1 97.88 91 ASN A N 1
ATOM 681 C CA . ASN A 1 91 ? 19.203 21.172 4.984 1 97.88 91 ASN A CA 1
ATOM 682 C C . ASN A 1 91 ? 18.312 22.359 4.645 1 97.88 91 ASN A C 1
ATOM 684 O O . ASN A 1 91 ? 17.609 22.344 3.633 1 97.88 91 ASN A O 1
ATOM 688 N N . ARG A 1 92 ? 18.438 23.375 5.449 1 98.38 92 ARG A N 1
ATOM 689 C CA . ARG A 1 92 ? 17.469 24.469 5.387 1 98.38 92 ARG A CA 1
ATOM 690 C C . ARG A 1 92 ? 17.469 25.109 4.008 1 98.38 92 ARG A C 1
ATOM 692 O O . ARG A 1 92 ? 16.422 25.266 3.385 1 98.38 92 ARG A O 1
ATOM 699 N N . VAL A 1 93 ? 18.625 25.469 3.502 1 98.62 93 VAL A N 1
ATOM 700 C CA . VAL A 1 93 ? 18.734 26.203 2.248 1 98.62 93 VAL A CA 1
ATOM 701 C C . VAL A 1 93 ? 18.266 25.328 1.091 1 98.62 93 VAL A C 1
ATOM 703 O O . VAL A 1 93 ? 17.531 25.797 0.209 1 98.62 93 VAL A O 1
ATOM 706 N N . GLU A 1 94 ? 18.656 24.078 1.132 1 98.56 94 GLU A N 1
ATOM 707 C CA . GLU A 1 94 ? 18.203 23.156 0.095 1 98.56 94 GLU A CA 1
ATOM 708 C C . GLU A 1 94 ? 16.688 22.969 0.151 1 98.56 94 GLU A C 1
ATOM 710 O O . GLU A 1 94 ? 16.016 22.891 -0.887 1 98.56 94 GLU A O 1
ATOM 715 N N . TYR A 1 95 ? 16.188 22.875 1.348 1 98.75 95 TYR A N 1
ATOM 716 C CA . TYR A 1 95 ? 14.742 22.703 1.504 1 98.75 95 TYR A CA 1
ATOM 717 C C . TYR A 1 95 ? 13.992 23.938 1.02 1 98.75 95 TYR A C 1
ATOM 719 O O . TYR A 1 95 ? 12.977 23.828 0.326 1 98.75 95 TYR A O 1
ATOM 727 N N . GLN A 1 96 ? 14.477 25.094 1.37 1 98.75 96 GLN A N 1
ATOM 728 C CA . GLN A 1 96 ? 13.867 26.344 0.895 1 98.75 96 GLN A CA 1
ATOM 729 C C . GLN A 1 96 ? 13.906 26.422 -0.628 1 98.75 96 GLN A C 1
ATOM 731 O O . GLN A 1 96 ? 12.945 26.875 -1.256 1 98.75 96 GLN A O 1
ATOM 736 N N . SER A 1 97 ? 15.016 25.984 -1.187 1 98.38 97 SER A N 1
ATOM 737 C CA . SER A 1 97 ? 15.141 25.969 -2.641 1 98.38 97 SER A CA 1
ATOM 738 C C . SER A 1 97 ? 14.141 25 -3.273 1 98.38 97 SER A C 1
ATOM 740 O O . SER A 1 97 ? 13.516 25.328 -4.285 1 98.38 97 SER A O 1
ATOM 742 N N . GLU A 1 98 ? 14 23.906 -2.67 1 98.56 98 GLU A N 1
ATOM 743 C CA . GLU A 1 98 ? 13.07 22.891 -3.166 1 98.56 98 GLU A CA 1
ATOM 744 C C . GLU A 1 98 ? 11.625 23.344 -2.998 1 98.56 98 GLU A C 1
ATOM 746 O O . GLU A 1 98 ? 10.781 23.109 -3.867 1 98.56 98 GLU A O 1
ATOM 751 N N . TYR A 1 99 ? 11.383 24.031 -1.859 1 98.5 99 TYR A N 1
ATOM 752 C CA . TYR A 1 99 ? 10.062 24.594 -1.604 1 98.5 99 TYR A CA 1
ATOM 753 C C . TYR A 1 99 ? 9.703 25.641 -2.658 1 98.5 99 TYR A C 1
ATOM 755 O O . TYR A 1 99 ? 8.617 25.578 -3.242 1 98.5 99 TYR A O 1
ATOM 763 N N . ARG A 1 100 ? 10.609 26.516 -2.939 1 98 100 ARG A N 1
ATOM 764 C CA . ARG A 1 100 ? 10.438 27.547 -3.949 1 98 100 ARG A CA 1
ATOM 765 C C . ARG A 1 100 ? 10.219 26.938 -5.332 1 98 100 ARG A C 1
ATOM 767 O O . ARG A 1 100 ? 9.375 27.406 -6.094 1 98 100 ARG A O 1
ATOM 774 N N . ALA A 1 101 ? 10.945 25.953 -5.637 1 96.81 101 ALA A N 1
ATOM 775 C CA . ALA A 1 101 ? 10.852 25.312 -6.945 1 96.81 101 ALA A CA 1
ATOM 776 C C . ALA A 1 101 ? 9.523 24.562 -7.098 1 96.81 101 ALA A C 1
ATOM 778 O O . ALA A 1 101 ? 8.961 24.516 -8.195 1 96.81 101 ALA A O 1
ATOM 779 N N . CYS A 1 102 ? 9.039 24 -5.988 1 97.25 102 CYS A N 1
ATOM 780 C CA . CYS A 1 102 ? 7.828 23.203 -6.012 1 97.25 102 CYS A CA 1
ATOM 781 C C . CYS A 1 102 ? 6.59 24.078 -6.129 1 97.25 102 CYS A C 1
ATOM 783 O O . CYS A 1 102 ? 5.711 23.812 -6.949 1 97.25 102 CYS A O 1
ATOM 785 N N . PHE A 1 103 ? 6.523 25.141 -5.355 1 97.69 103 PHE A N 1
ATOM 786 C CA . PHE A 1 103 ? 5.297 25.922 -5.238 1 97.69 103 PHE A CA 1
ATOM 787 C C . PHE A 1 103 ? 5.391 27.203 -6.066 1 97.69 103 PHE A C 1
ATOM 789 O O . PHE A 1 103 ? 4.379 27.859 -6.312 1 97.69 103 PHE A O 1
ATOM 796 N N . GLY A 1 104 ? 6.539 27.547 -6.504 1 95.06 104 GLY A N 1
ATOM 797 C CA . GLY A 1 104 ? 6.746 28.75 -7.281 1 95.06 104 GLY A CA 1
ATOM 798 C C . GLY A 1 104 ? 6.402 28.578 -8.75 1 95.06 104 GLY A C 1
ATOM 799 O O . GLY A 1 104 ? 5.891 27.531 -9.156 1 95.06 104 GLY A O 1
ATOM 800 N N . PRO A 1 105 ? 6.684 29.641 -9.484 1 90.44 105 PRO A N 1
ATOM 801 C CA . PRO A 1 105 ? 6.387 29.594 -10.914 1 90.44 105 PRO A CA 1
ATOM 802 C C . PRO A 1 105 ? 7.066 28.422 -11.625 1 90.44 105 PRO A C 1
ATOM 804 O O . PRO A 1 105 ? 8.266 28.203 -11.438 1 90.44 105 PRO A O 1
ATOM 807 N N . GLY A 1 106 ? 6.258 27.688 -12.359 1 89.56 106 GLY A N 1
ATOM 808 C CA . GLY A 1 106 ? 6.781 26.562 -13.117 1 89.56 106 GLY A CA 1
ATOM 809 C C . GLY A 1 106 ? 6.914 25.297 -12.281 1 89.56 106 GLY A C 1
ATOM 810 O O . GLY A 1 106 ? 7.32 24.25 -12.789 1 89.56 106 GLY A O 1
ATOM 811 N N . GLY A 1 107 ? 6.598 25.438 -11.078 1 89.88 107 GLY A N 1
ATOM 812 C CA . GLY A 1 107 ? 6.727 24.297 -10.188 1 89.88 107 GLY A CA 1
ATOM 813 C C . GLY A 1 107 ? 5.711 23.203 -10.469 1 89.88 107 GLY A C 1
ATOM 814 O O . GLY A 1 107 ? 4.781 23.391 -11.25 1 89.88 107 GLY A O 1
ATOM 815 N N . LYS A 1 108 ? 5.902 22.125 -9.852 1 90.5 108 LYS A N 1
ATOM 816 C CA . LYS A 1 108 ? 5.102 20.938 -10.109 1 90.5 108 LYS A CA 1
ATOM 817 C C . LYS A 1 108 ? 3.758 21 -9.391 1 90.5 108 LYS A C 1
ATOM 819 O O . LYS A 1 108 ? 2.797 20.344 -9.797 1 90.5 108 LYS A O 1
ATOM 824 N N . TYR A 1 109 ? 3.693 21.812 -8.32 1 94.31 109 TYR A N 1
ATOM 825 C CA . TYR A 1 109 ? 2.434 21.891 -7.59 1 94.31 109 TYR A CA 1
ATOM 826 C C . TYR A 1 109 ? 1.403 22.703 -8.367 1 94.31 109 TYR A C 1
ATOM 828 O O . TYR A 1 109 ? 1.676 23.844 -8.773 1 94.31 109 TYR A O 1
ATOM 836 N N . VAL A 1 110 ? 0.218 22.141 -8.555 1 90.44 110 VAL A N 1
ATOM 837 C CA . VAL A 1 110 ? -0.936 22.797 -9.148 1 90.44 110 VAL A CA 1
ATOM 838 C C . VAL A 1 110 ? -2.086 22.844 -8.148 1 90.44 110 VAL A C 1
ATOM 840 O O . VAL A 1 110 ? -2.59 21.797 -7.734 1 90.44 110 VAL A O 1
ATOM 843 N N . GLY A 1 111 ? -2.422 23.953 -7.746 1 93.94 111 GLY A N 1
ATOM 844 C CA . GLY A 1 111 ? -3.504 24.078 -6.785 1 93.94 111 GLY A CA 1
ATOM 845 C C . GLY A 1 111 ? -3.486 25.406 -6.043 1 93.94 111 GLY A C 1
ATOM 846 O O . GLY A 1 111 ? -2.762 26.328 -6.422 1 93.94 111 GLY A O 1
ATOM 847 N N . TYR A 1 112 ? -4.309 25.531 -5.043 1 93.94 112 TYR A N 1
ATOM 848 C CA . TYR A 1 112 ? -4.48 26.734 -4.254 1 93.94 112 TYR A CA 1
ATOM 849 C C . TYR A 1 112 ? -3.223 27.062 -3.455 1 93.94 112 TYR A C 1
ATOM 851 O O . TYR A 1 112 ? -2.641 26.172 -2.824 1 93.94 112 TYR A O 1
ATOM 859 N N . ILE A 1 113 ? -2.809 28.25 -3.473 1 94.5 113 ILE A N 1
ATOM 860 C CA . ILE A 1 113 ? -1.676 28.75 -2.697 1 94.5 113 ILE A CA 1
ATOM 861 C C . ILE A 1 113 ? -2.18 29.562 -1.512 1 94.5 113 ILE A C 1
ATOM 863 O O . ILE A 1 113 ? -2.721 30.672 -1.688 1 94.5 113 ILE A O 1
ATOM 867 N N . ASP A 1 114 ? -1.959 29.031 -0.337 1 95.5 114 ASP A N 1
ATOM 868 C CA . ASP A 1 114 ? -2.416 29.703 0.873 1 95.5 114 ASP A CA 1
ATOM 869 C C . ASP A 1 114 ? -1.511 30.891 1.217 1 95.5 114 ASP A C 1
ATOM 871 O O . ASP A 1 114 ? -0.481 31.094 0.572 1 95.5 114 ASP A O 1
ATOM 875 N N . SER A 1 115 ? -1.893 31.656 2.178 1 95.44 115 SER A N 1
ATOM 876 C CA . SER A 1 115 ? -1.201 32.906 2.531 1 95.44 115 SER A CA 1
ATOM 877 C C . SER A 1 115 ? 0.225 32.625 2.992 1 95.44 115 SER A C 1
ATOM 879 O O . SER A 1 115 ? 1.17 33.25 2.529 1 95.44 115 SER A O 1
ATOM 881 N N . PRO A 1 116 ? 0.452 31.672 3.912 1 97.19 116 PRO A N 1
ATOM 882 C CA . PRO A 1 116 ? 1.834 31.406 4.32 1 97.19 116 PRO A CA 1
ATOM 883 C C . PRO A 1 116 ? 2.736 31.031 3.15 1 97.19 116 PRO A C 1
ATOM 885 O O . PRO A 1 116 ? 3.869 31.5 3.057 1 97.19 116 PRO A O 1
ATOM 888 N N . THR A 1 117 ? 2.25 30.188 2.277 1 97.75 117 THR A N 1
ATOM 889 C CA . THR A 1 117 ? 3.031 29.781 1.117 1 97.75 117 THR A CA 1
ATOM 890 C C . THR A 1 117 ? 3.299 30.953 0.192 1 97.75 117 THR A C 1
ATOM 892 O O . THR A 1 117 ? 4.43 31.156 -0.257 1 97.75 117 THR A O 1
ATOM 895 N N . ARG A 1 118 ? 2.273 31.75 -0.097 1 97 118 ARG A N 1
ATOM 896 C CA . ARG A 1 118 ? 2.395 32.906 -0.973 1 97 118 ARG A CA 1
ATOM 897 C C . ARG A 1 118 ? 3.438 33.875 -0.444 1 97 118 ARG A C 1
ATOM 899 O O . ARG A 1 118 ? 4.301 34.344 -1.194 1 97 118 ARG A O 1
ATOM 906 N N . LEU A 1 119 ? 3.34 34.188 0.798 1 98.31 119 LEU A N 1
ATOM 907 C CA . LEU A 1 119 ? 4.219 35.188 1.395 1 98.31 119 LEU A CA 1
ATOM 908 C C . LEU A 1 119 ? 5.641 34.625 1.53 1 98.31 119 LEU A C 1
ATOM 910 O O . LEU A 1 119 ? 6.609 35.375 1.408 1 98.31 119 LEU A O 1
ATOM 914 N N . THR A 1 120 ? 5.785 33.344 1.802 1 98.5 120 THR A N 1
ATOM 915 C CA . THR A 1 120 ? 7.102 32.719 1.806 1 98.5 120 THR A CA 1
ATOM 916 C C . THR A 1 120 ? 7.75 32.812 0.426 1 98.5 120 THR A C 1
ATOM 918 O O . THR A 1 120 ? 8.93 33.156 0.308 1 98.5 120 THR A O 1
ATOM 921 N N . LEU A 1 121 ? 6.969 32.531 -0.61 1 97.56 121 LEU A N 1
ATOM 922 C CA . LEU A 1 121 ? 7.477 32.625 -1.976 1 97.56 121 LEU A CA 1
ATOM 923 C C . LEU A 1 121 ? 7.879 34.062 -2.326 1 97.56 121 LEU A C 1
ATOM 925 O O . LEU A 1 121 ? 8.883 34.281 -3.006 1 97.56 121 LEU A O 1
ATOM 929 N N . ARG A 1 122 ? 7.09 35 -1.875 1 97.75 122 ARG A N 1
ATOM 930 C CA . ARG A 1 122 ? 7.43 36.406 -2.102 1 97.75 122 ARG A CA 1
ATOM 931 C C . ARG A 1 122 ? 8.805 36.75 -1.535 1 97.75 122 ARG A C 1
ATOM 933 O O . ARG A 1 122 ? 9.539 37.531 -2.107 1 97.75 122 ARG A O 1
ATOM 940 N N . THR A 1 123 ? 9.117 36.094 -0.42 1 98.38 123 THR A N 1
ATOM 941 C CA . THR A 1 123 ? 10.398 36.312 0.239 1 98.38 123 THR A CA 1
ATOM 942 C C . THR A 1 123 ? 11.523 35.594 -0.522 1 98.38 123 THR A C 1
ATOM 944 O O . THR A 1 123 ? 12.586 36.156 -0.734 1 98.38 123 THR A O 1
ATOM 947 N N . LEU A 1 124 ? 11.297 34.406 -1.014 1 98.38 124 LEU A N 1
ATOM 948 C CA . LEU A 1 124 ? 12.359 33.562 -1.523 1 98.38 124 LEU A CA 1
ATOM 949 C C . LEU A 1 124 ? 12.625 33.844 -3 1 98.38 124 LEU A C 1
ATOM 951 O O . LEU A 1 124 ? 13.758 33.719 -3.463 1 98.38 124 LEU A O 1
ATOM 955 N N . LEU A 1 125 ? 11.68 34.219 -3.725 1 96 125 LEU A N 1
ATOM 956 C CA . LEU A 1 125 ? 11.742 34.219 -5.184 1 96 125 LEU A CA 1
ATOM 957 C C . LEU A 1 125 ? 12.781 35.25 -5.672 1 96 125 LEU A C 1
ATOM 959 O O . LEU A 1 125 ? 13.547 34.938 -6.59 1 96 125 LEU A O 1
ATOM 963 N N . PRO A 1 126 ? 12.914 36.406 -5.043 1 97.25 126 PRO A N 1
ATOM 964 C CA . PRO A 1 126 ? 13.859 37.406 -5.586 1 97.25 126 PRO A CA 1
ATOM 965 C C . PRO A 1 126 ? 15.289 37.156 -5.109 1 97.25 126 PRO A C 1
ATOM 967 O O . PRO A 1 126 ? 16.219 37.875 -5.527 1 97.25 126 PRO A O 1
ATOM 970 N N . LEU A 1 127 ? 15.508 36.125 -4.273 1 97.94 127 LEU A N 1
ATOM 971 C CA . LEU A 1 127 ? 16.812 35.969 -3.625 1 97.94 127 LEU A CA 1
ATOM 972 C C . LEU A 1 127 ? 17.562 34.781 -4.223 1 97.94 127 LEU A C 1
ATOM 974 O O . LEU A 1 127 ? 16.969 33.875 -4.785 1 97.94 127 LEU A O 1
ATOM 978 N N . GLU A 1 128 ? 18.891 34.875 -4.039 1 97.38 128 GLU A N 1
ATOM 979 C CA . GLU A 1 128 ? 19.719 33.688 -4.246 1 97.38 128 GLU A CA 1
ATOM 980 C C . GLU A 1 128 ? 19.719 32.812 -3.004 1 97.38 128 GLU A C 1
ATOM 982 O O . GLU A 1 128 ? 19.625 33.281 -1.879 1 97.38 128 GLU A O 1
ATOM 987 N N . PRO A 1 129 ? 19.891 31.516 -3.182 1 97.06 129 PRO A N 1
ATOM 988 C CA . PRO A 1 129 ? 19.812 30.594 -2.051 1 97.06 129 PRO A CA 1
ATOM 989 C C . PRO A 1 129 ? 20.75 30.984 -0.902 1 97.06 129 PRO A C 1
ATOM 991 O O . PRO A 1 129 ? 20.375 30.859 0.268 1 97.06 129 PRO A O 1
ATOM 994 N N . ARG A 1 130 ? 21.906 31.453 -1.197 1 96.94 130 ARG A N 1
ATOM 995 C CA . ARG A 1 130 ? 22.859 31.812 -0.156 1 96.94 130 ARG A CA 1
ATOM 996 C C . ARG A 1 130 ? 22.312 32.938 0.71 1 96.94 130 ARG A C 1
ATOM 998 O O . ARG A 1 130 ? 22.766 33.125 1.843 1 96.94 130 ARG A O 1
ATOM 1005 N N . ASP A 1 131 ? 21.312 33.688 0.224 1 98.06 131 ASP A N 1
ATOM 1006 C CA . ASP A 1 131 ? 20.781 34.875 0.904 1 98.06 131 ASP A CA 1
ATOM 1007 C C . ASP A 1 131 ? 19.438 34.562 1.557 1 98.06 131 ASP A C 1
ATOM 1009 O O . ASP A 1 131 ? 18.797 35.469 2.111 1 98.06 131 ASP A O 1
ATOM 1013 N N . PHE A 1 132 ? 18.953 33.312 1.468 1 98.31 132 PHE A N 1
ATOM 1014 C CA . PHE A 1 132 ? 17.672 32.969 2.072 1 98.31 132 PHE A CA 1
ATOM 1015 C C . PHE A 1 132 ? 17.703 33.219 3.574 1 98.31 132 PHE A C 1
ATOM 1017 O O . PHE A 1 132 ? 18.594 32.75 4.277 1 98.31 132 PHE A O 1
ATOM 1024 N N . PRO A 1 133 ? 16.75 34 4.023 1 98.44 133 PRO A N 1
ATOM 1025 C CA . PRO A 1 133 ? 16.641 34.125 5.48 1 98.44 133 PRO A CA 1
ATOM 1026 C C . PRO A 1 133 ? 16.297 32.812 6.164 1 98.44 133 PRO A C 1
ATOM 1028 O O . PRO A 1 133 ? 15.508 32.031 5.637 1 98.44 133 PRO A O 1
ATOM 1031 N N . ALA A 1 134 ? 16.875 32.625 7.363 1 98 134 ALA A N 1
ATOM 1032 C CA . ALA A 1 134 ? 16.562 31.438 8.133 1 98 134 ALA A CA 1
ATOM 1033 C C . ALA A 1 134 ? 15.062 31.344 8.414 1 98 134 ALA A C 1
ATOM 1035 O O . ALA A 1 134 ? 14.453 30.281 8.289 1 98 134 ALA A O 1
ATOM 1036 N N . ALA A 1 135 ? 14.492 32.5 8.805 1 98.44 135 ALA A N 1
ATOM 1037 C CA . ALA A 1 135 ? 13.047 32.594 8.992 1 98.44 135 ALA A CA 1
ATOM 1038 C C . ALA A 1 135 ? 12.383 33.281 7.805 1 98.44 135 ALA A C 1
ATOM 1040 O O . ALA A 1 135 ? 12.109 34.5 7.848 1 98.44 135 ALA A O 1
ATOM 1041 N N . SER A 1 136 ? 12.109 32.531 6.797 1 98.5 136 SER A N 1
ATOM 1042 C CA . SER A 1 136 ? 11.602 33.094 5.551 1 98.5 136 SER A CA 1
ATOM 1043 C C . SER A 1 136 ? 10.078 33.25 5.586 1 98.5 136 SER A C 1
ATOM 1045 O O . SER A 1 136 ? 9.492 33.906 4.73 1 98.5 136 SER A O 1
ATOM 1047 N N . GLY A 1 137 ? 9.445 32.625 6.547 1 98.56 137 GLY A N 1
ATOM 1048 C CA . GLY A 1 137 ? 7.992 32.625 6.617 1 98.56 137 GLY A CA 1
ATOM 1049 C C . GLY A 1 137 ? 7.441 33.906 7.238 1 98.56 137 GLY A C 1
ATOM 1050 O O . GLY A 1 137 ? 8.148 34.594 7.957 1 98.56 137 GLY A O 1
ATOM 1051 N N . PRO A 1 138 ? 6.191 34.188 6.938 1 98.56 138 PRO A N 1
ATOM 1052 C CA . PRO A 1 138 ? 5.523 35.344 7.586 1 98.56 138 PRO A CA 1
ATOM 1053 C C . PRO A 1 138 ? 5.121 35.031 9.023 1 98.56 138 PRO A C 1
ATOM 1055 O O . PRO A 1 138 ? 5.277 33.906 9.492 1 98.56 138 PRO A O 1
ATOM 1058 N N . ASP A 1 139 ? 4.672 36.094 9.711 1 98.56 139 ASP A N 1
ATOM 1059 C CA . ASP A 1 139 ? 4.027 35.938 11.016 1 98.56 139 ASP A CA 1
ATOM 1060 C C . ASP A 1 139 ? 2.625 35.375 10.867 1 98.56 139 ASP A C 1
ATOM 1062 O O . ASP A 1 139 ? 1.649 36.094 10.734 1 98.56 139 ASP A O 1
ATOM 1066 N N . ASP A 1 140 ? 2.553 34.031 10.852 1 98.06 140 ASP A N 1
ATOM 1067 C CA . ASP A 1 140 ? 1.333 33.281 10.562 1 98.06 140 ASP A CA 1
ATOM 1068 C C . ASP A 1 140 ? 1.251 32 11.414 1 98.06 140 ASP A C 1
ATOM 1070 O O . ASP A 1 140 ? 2.24 31.297 11.555 1 98.06 140 ASP A O 1
ATOM 1074 N N . ASP A 1 141 ? 0.116 31.75 12.047 1 98.38 141 ASP A N 1
ATOM 1075 C CA . ASP A 1 141 ? -0.007 30.625 12.953 1 98.38 141 ASP A CA 1
ATOM 1076 C C . ASP A 1 141 ? -0.879 29.531 12.352 1 98.38 141 ASP A C 1
ATOM 1078 O O . ASP A 1 141 ? -1.517 28.75 13.07 1 98.38 141 ASP A O 1
ATOM 1082 N N . GLN A 1 142 ? -0.93 29.422 11.07 1 98.38 142 GLN A N 1
ATOM 1083 C CA . GLN A 1 142 ? -1.845 28.484 10.414 1 98.38 142 GLN A CA 1
ATOM 1084 C C . GLN A 1 142 ? -1.208 27.109 10.242 1 98.38 142 GLN A C 1
ATOM 1086 O O . GLN A 1 142 ? -0.021 26.938 10.523 1 98.38 142 GLN A O 1
ATOM 1091 N N . HIS A 1 143 ? -1.974 26.109 9.758 1 98.5 143 HIS A N 1
ATOM 1092 C CA . HIS A 1 143 ? -1.699 24.688 9.734 1 98.5 143 HIS A CA 1
ATOM 1093 C C . HIS A 1 143 ? -0.491 24.375 8.852 1 98.5 143 HIS A C 1
ATOM 1095 O O . HIS A 1 143 ? 0.182 23.359 9.055 1 98.5 143 HIS A O 1
ATOM 1101 N N . PRO A 1 144 ? -0.141 25.156 7.844 1 98.44 144 PRO A N 1
ATOM 1102 C CA . PRO A 1 144 ? 1.072 24.828 7.094 1 98.44 144 PRO A CA 1
ATOM 1103 C C . PRO A 1 144 ? 2.285 24.625 7.996 1 98.44 144 PRO A C 1
ATOM 1105 O O . PRO A 1 144 ? 3.209 23.891 7.633 1 98.44 144 PRO A O 1
ATOM 1108 N N . SER A 1 145 ? 2.271 25.172 9.203 1 98.69 145 SER A N 1
ATOM 1109 C CA . SER A 1 145 ? 3.346 25.016 10.172 1 98.69 145 SER A CA 1
ATOM 1110 C C . SER A 1 145 ? 3.502 23.547 10.594 1 98.69 145 SER A C 1
ATOM 1112 O O . SER A 1 145 ? 4.562 23.156 11.07 1 98.69 145 SER A O 1
ATOM 1114 N N . LEU A 1 146 ? 2.475 22.719 10.406 1 98.88 146 LEU A N 1
ATOM 1115 C CA . LEU A 1 146 ? 2.477 21.344 10.875 1 98.88 146 LEU A CA 1
ATOM 1116 C C . LEU A 1 146 ? 2.711 20.375 9.719 1 98.88 146 LEU A C 1
ATOM 1118 O O . LEU A 1 146 ? 2.949 19.188 9.938 1 98.88 146 LEU A O 1
ATOM 1122 N N . ALA A 1 147 ? 2.721 20.844 8.492 1 98.88 147 ALA A N 1
ATOM 1123 C CA . ALA A 1 147 ? 2.596 20.016 7.301 1 98.88 147 ALA A CA 1
ATOM 1124 C C . ALA A 1 147 ? 3.828 19.125 7.121 1 98.88 147 ALA A C 1
ATOM 1126 O O . ALA A 1 147 ? 3.719 17.984 6.688 1 98.88 147 ALA A O 1
ATOM 1127 N N . ALA A 1 148 ? 4.988 19.609 7.492 1 98.88 148 ALA A N 1
ATOM 1128 C CA . ALA A 1 148 ? 6.234 18.891 7.254 1 98.88 148 ALA A CA 1
ATOM 1129 C C . ALA A 1 148 ? 6.57 17.969 8.422 1 98.88 148 ALA A C 1
ATOM 1131 O O . ALA A 1 148 ? 7.477 17.141 8.328 1 98.88 148 ALA A O 1
ATOM 1132 N N . ILE A 1 149 ? 5.879 18.078 9.469 1 98.88 149 ILE A N 1
ATOM 1133 C CA . ILE A 1 149 ? 6.309 17.578 10.773 1 98.88 149 ILE A CA 1
ATOM 1134 C C . ILE A 1 149 ? 6.289 16.047 10.766 1 98.88 149 ILE A C 1
ATOM 1136 O O . ILE A 1 149 ? 7.223 15.406 11.258 1 98.88 149 ILE A O 1
ATOM 1140 N N . PRO A 1 150 ? 5.246 15.414 10.195 1 98.88 150 PRO A N 1
ATOM 1141 C CA . PRO A 1 150 ? 5.258 13.945 10.219 1 98.88 150 PRO A CA 1
ATOM 1142 C C . PRO A 1 150 ? 6.504 13.359 9.562 1 98.88 150 PRO A C 1
ATOM 1144 O O . PRO A 1 150 ? 7.121 12.438 10.102 1 98.88 150 PRO A O 1
ATOM 1147 N N . SER A 1 151 ? 6.91 13.898 8.414 1 98.81 151 SER A N 1
ATOM 1148 C CA . SER A 1 151 ? 8.086 13.398 7.719 1 98.81 151 SER A CA 1
ATOM 1149 C C . SER A 1 151 ? 9.359 13.68 8.508 1 98.81 151 SER A C 1
ATOM 1151 O O . SER A 1 151 ? 10.234 12.812 8.617 1 98.81 151 SER A O 1
ATOM 1153 N N . LEU A 1 152 ? 9.453 14.828 9.078 1 98.69 152 LEU A N 1
ATOM 1154 C CA . LEU A 1 152 ? 10.625 15.211 9.859 1 98.69 152 LEU A CA 1
ATOM 1155 C C . LEU A 1 152 ? 10.797 14.297 11.07 1 98.69 152 LEU A C 1
ATOM 1157 O O . LEU A 1 152 ? 11.898 13.82 11.336 1 98.69 152 LEU A O 1
ATOM 1161 N N . VAL A 1 153 ? 9.68 14.047 11.773 1 98.62 153 VAL A N 1
ATOM 1162 C CA . VAL A 1 153 ? 9.727 13.242 12.992 1 98.62 153 VAL A CA 1
ATOM 1163 C C . VAL A 1 153 ? 10.031 11.789 12.641 1 98.62 153 VAL A C 1
ATOM 1165 O O . VAL A 1 153 ? 10.883 11.156 13.266 1 98.62 153 VAL A O 1
ATOM 1168 N N . ALA A 1 154 ? 9.344 11.289 11.641 1 96.56 154 ALA A N 1
ATOM 1169 C CA . ALA A 1 154 ? 9.453 9.875 11.289 1 96.56 154 ALA A CA 1
ATOM 1170 C C . ALA A 1 154 ? 10.852 9.555 10.781 1 96.56 154 ALA A C 1
ATOM 1172 O O . ALA A 1 154 ? 11.336 8.43 10.945 1 96.56 154 ALA A O 1
ATOM 1173 N N . ALA A 1 155 ? 11.523 10.523 10.18 1 96.62 155 ALA A N 1
ATOM 1174 C CA . ALA A 1 155 ? 12.852 10.289 9.625 1 96.62 155 ALA A CA 1
ATOM 1175 C C . ALA A 1 155 ? 13.938 10.586 10.656 1 96.62 155 ALA A C 1
ATOM 1177 O O . ALA A 1 155 ? 15.125 10.383 10.398 1 96.62 155 ALA A O 1
ATOM 1178 N N . HIS A 1 156 ? 13.602 11.078 11.812 1 96.25 156 HIS A N 1
ATOM 1179 C CA . HIS A 1 156 ? 14.555 11.5 12.828 1 96.25 156 HIS A CA 1
ATOM 1180 C C . HIS A 1 156 ? 15.117 10.305 13.594 1 96.25 156 HIS A C 1
ATOM 1182 O O . HIS A 1 156 ? 14.359 9.484 14.117 1 96.25 156 HIS A O 1
ATOM 1188 N N . ALA A 1 157 ? 16.406 10.195 13.719 1 93.44 157 ALA A N 1
ATOM 1189 C CA . ALA A 1 157 ? 17.062 9.07 14.383 1 93.44 157 ALA A CA 1
ATOM 1190 C C . ALA A 1 157 ? 17.594 9.469 15.758 1 93.44 157 ALA A C 1
ATOM 1192 O O . ALA A 1 157 ? 18 8.609 16.547 1 93.44 157 ALA A O 1
ATOM 1193 N N . GLY A 1 158 ? 17.578 10.711 16.156 1 95.12 158 GLY A N 1
ATOM 1194 C CA . GLY A 1 158 ? 18.141 11.18 17.406 1 95.12 158 GLY A CA 1
ATOM 1195 C C . GLY A 1 158 ? 17.125 11.305 18.516 1 95.12 158 GLY A C 1
ATOM 1196 O O . GLY A 1 158 ? 16.094 10.625 18.5 1 95.12 158 GLY A O 1
ATOM 1197 N N . THR A 1 159 ? 17.438 12.039 19.531 1 97.69 159 THR A N 1
ATOM 1198 C CA . THR A 1 159 ? 16.594 12.242 20.703 1 97.69 159 THR A CA 1
ATOM 1199 C C . THR A 1 159 ? 15.539 13.312 20.422 1 97.69 159 THR A C 1
ATOM 1201 O O . THR A 1 159 ? 15.641 14.047 19.438 1 97.69 159 THR A O 1
ATOM 1204 N N . LEU A 1 160 ? 14.555 13.328 21.297 1 98.25 160 LEU A N 1
ATOM 1205 C CA . LEU A 1 160 ? 13.547 14.383 21.203 1 98.25 160 LEU A CA 1
ATOM 1206 C C . LEU A 1 160 ? 14.188 15.758 21.359 1 98.25 160 LEU A C 1
ATOM 1208 O O . LEU A 1 160 ? 13.805 16.703 20.656 1 98.25 160 LEU A O 1
ATOM 1212 N N . ASP A 1 161 ? 15.18 15.867 22.219 1 98.19 161 ASP A N 1
ATOM 1213 C CA . ASP A 1 161 ? 15.859 17.125 22.484 1 98.19 161 ASP A CA 1
ATOM 1214 C C . ASP A 1 161 ? 16.578 17.641 21.219 1 98.19 161 ASP A C 1
ATOM 1216 O O . ASP A 1 161 ? 16.688 18.844 21 1 98.19 161 ASP A O 1
ATOM 1220 N N . GLU A 1 162 ? 17 16.703 20.406 1 98.06 162 GLU A N 1
ATOM 1221 C CA . GLU A 1 162 ? 17.656 17.047 19.156 1 98.06 162 GLU A CA 1
ATOM 1222 C C . GLU A 1 162 ? 16.641 17.422 18.078 1 98.06 162 GLU A C 1
ATOM 1224 O O . GLU A 1 162 ? 16.938 18.203 17.188 1 98.06 162 GLU A O 1
ATOM 1229 N N . LEU A 1 163 ? 15.469 16.906 18.203 1 98.5 163 LEU A N 1
ATOM 1230 C CA . LEU A 1 163 ? 14.422 17.094 17.188 1 98.5 163 LEU A CA 1
ATOM 1231 C C . LEU A 1 163 ? 13.773 18.469 17.328 1 98.5 163 LEU A C 1
ATOM 1233 O O . LEU A 1 163 ? 13.453 19.109 16.328 1 98.5 163 LEU A O 1
ATOM 1237 N N . LEU A 1 164 ? 13.617 18.953 18.516 1 98.69 164 LEU A N 1
ATOM 1238 C CA . LEU A 1 164 ? 12.781 20.109 18.797 1 98.69 164 LEU A CA 1
ATOM 1239 C C . LEU A 1 164 ? 13.375 21.375 18.172 1 98.69 164 LEU A C 1
ATOM 1241 O O . LEU A 1 164 ? 12.656 22.156 17.547 1 98.69 164 LEU A O 1
ATOM 1245 N N . PRO A 1 165 ? 14.711 21.594 18.234 1 98.44 165 PRO A N 1
ATOM 1246 C CA . PRO A 1 165 ? 15.266 22.75 17.531 1 98.44 165 PRO A CA 1
ATOM 1247 C C . PRO A 1 165 ? 15.109 22.656 16.016 1 98.44 165 PRO A C 1
ATOM 1249 O O . PRO A 1 165 ? 14.938 23.672 15.352 1 98.44 165 PRO A O 1
ATOM 1252 N N . ARG A 1 166 ? 15.164 21.469 15.508 1 98.44 166 ARG A N 1
ATOM 1253 C CA . ARG A 1 166 ? 14.969 21.266 14.078 1 98.44 166 ARG A CA 1
ATOM 1254 C C . ARG A 1 166 ? 13.539 21.609 13.672 1 98.44 166 ARG A C 1
ATOM 1256 O O . ARG A 1 166 ? 13.305 22.172 12.602 1 98.44 166 ARG A O 1
ATOM 1263 N N . VAL A 1 167 ? 12.625 21.219 14.492 1 98.88 167 VAL A N 1
ATOM 1264 C CA . VAL A 1 167 ? 11.227 21.562 14.258 1 98.88 167 VAL A CA 1
ATOM 1265 C C . VAL A 1 167 ? 11.078 23.078 14.188 1 98.88 167 VAL A C 1
ATOM 1267 O O . VAL A 1 167 ? 10.398 23.609 13.297 1 98.88 167 VAL A O 1
ATOM 1270 N N . ASP A 1 168 ? 11.703 23.75 15.102 1 98.81 168 ASP A N 1
ATOM 1271 C CA . ASP A 1 168 ? 11.648 25.203 15.117 1 98.81 168 ASP A CA 1
ATOM 1272 C C . ASP A 1 168 ? 12.18 25.781 13.805 1 98.81 168 ASP A C 1
ATOM 1274 O O . ASP A 1 168 ? 11.539 26.641 13.195 1 98.81 168 ASP A O 1
ATOM 1278 N N . GLU A 1 169 ? 13.281 25.312 13.359 1 98.62 169 GLU A N 1
ATOM 1279 C CA . GLU A 1 169 ?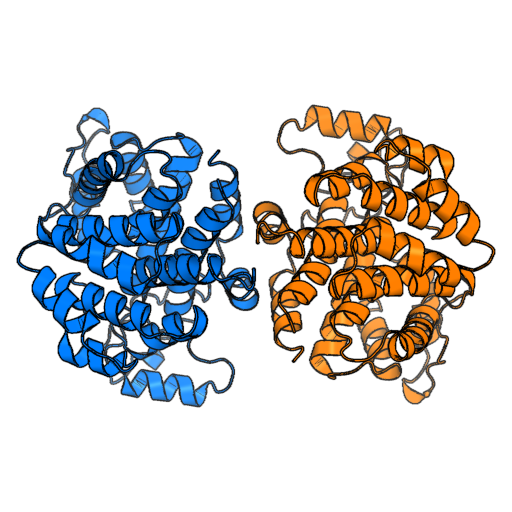 13.891 25.766 12.117 1 98.62 169 GLU A CA 1
ATOM 1280 C C . GLU A 1 169 ? 12.961 25.547 10.922 1 98.62 169 GLU A C 1
ATOM 1282 O O . GLU A 1 169 ? 12.789 26.438 10.094 1 98.62 169 GLU A O 1
ATOM 1287 N N . VAL A 1 170 ? 12.398 24.375 10.867 1 98.88 170 VAL A N 1
ATOM 1288 C CA . VAL A 1 170 ? 11.555 24 9.734 1 98.88 170 VAL A CA 1
ATOM 1289 C C . VAL A 1 170 ? 10.297 24.859 9.711 1 98.88 170 VAL A C 1
ATOM 1291 O O . VAL A 1 170 ? 9.891 25.359 8.656 1 98.88 170 VAL A O 1
ATOM 1294 N N . VAL A 1 171 ? 9.703 25.078 10.883 1 98.88 171 VAL A N 1
ATOM 1295 C CA . VAL A 1 171 ? 8.445 25.797 10.969 1 98.88 171 VAL A CA 1
ATOM 1296 C C . VAL A 1 171 ? 8.656 27.25 10.547 1 98.88 171 VAL A C 1
ATOM 1298 O O . VAL A 1 171 ? 7.832 27.828 9.828 1 98.88 171 VAL A O 1
ATOM 1301 N N . ARG A 1 172 ? 9.742 27.844 10.914 1 98.81 172 ARG A N 1
ATOM 1302 C CA . ARG A 1 172 ? 9.969 29.266 10.688 1 98.81 172 ARG A CA 1
ATOM 1303 C C . ARG A 1 172 ? 10.211 29.547 9.203 1 98.81 172 ARG A C 1
ATOM 1305 O O . ARG A 1 172 ? 10.148 30.703 8.766 1 98.81 172 ARG A O 1
ATOM 1312 N N . ILE A 1 173 ? 10.422 28.547 8.406 1 98.81 173 ILE A N 1
ATOM 1313 C CA . ILE A 1 173 ? 10.562 28.703 6.965 1 98.81 173 ILE A CA 1
ATOM 1314 C C . ILE A 1 173 ? 9.234 29.172 6.367 1 98.81 173 ILE A C 1
ATOM 1316 O O . ILE A 1 173 ? 9.219 30 5.449 1 98.81 173 ILE A O 1
ATOM 1320 N N . THR A 1 174 ? 8.141 28.688 6.934 1 98.69 174 THR A N 1
ATOM 1321 C CA . THR A 1 174 ? 6.844 29.016 6.352 1 98.69 174 THR A CA 1
ATOM 1322 C C . THR A 1 174 ? 5.984 29.781 7.355 1 98.69 174 THR A C 1
ATOM 1324 O O . THR A 1 174 ? 4.996 30.422 6.977 1 98.69 174 THR A O 1
ATOM 1327 N N . ASN A 1 175 ? 6.25 29.641 8.648 1 98.81 175 ASN A N 1
ATOM 1328 C CA . ASN A 1 175 ? 5.484 30.281 9.711 1 98.81 175 ASN A CA 1
ATOM 1329 C C . ASN A 1 175 ? 6.395 30.844 10.805 1 98.81 175 ASN A C 1
ATOM 1331 O O . ASN A 1 175 ? 6.633 30.188 11.82 1 98.81 175 ASN A O 1
ATOM 1335 N N . ASN A 1 176 ? 6.84 32.062 10.57 1 98.69 176 ASN A N 1
ATOM 1336 C CA . ASN A 1 176 ? 7.625 32.719 11.609 1 98.69 176 ASN A CA 1
ATOM 1337 C C . ASN A 1 176 ? 6.742 33.281 12.727 1 98.69 176 ASN A C 1
ATOM 1339 O O . ASN A 1 176 ? 6.551 34.5 12.828 1 98.69 176 ASN A O 1
ATOM 1343 N N . ASN A 1 177 ? 6.289 32.375 13.586 1 98.62 177 ASN A N 1
ATOM 1344 C CA . ASN A 1 177 ? 5.285 32.656 14.609 1 98.62 177 ASN A CA 1
ATOM 1345 C C . ASN A 1 177 ? 5.461 31.719 15.812 1 98.62 177 ASN A C 1
ATOM 1347 O O . ASN A 1 177 ? 5.574 30.516 15.656 1 98.62 177 ASN A O 1
ATOM 1351 N N . GLU A 1 178 ? 5.477 32.281 17.016 1 98.56 178 GLU A N 1
ATOM 1352 C CA . GLU A 1 178 ? 5.77 31.516 18.234 1 98.56 178 GLU A CA 1
ATOM 1353 C C . GLU A 1 178 ? 4.691 30.484 18.5 1 98.56 178 GLU A C 1
ATOM 1355 O O . GLU A 1 178 ? 4.988 29.375 18.984 1 98.56 178 GLU A O 1
ATOM 1360 N N . THR A 1 179 ? 3.455 30.812 18.25 1 98.69 179 THR A N 1
ATOM 1361 C CA . THR A 1 179 ? 2.365 29.875 18.469 1 98.69 179 THR A CA 1
ATOM 1362 C C . THR A 1 179 ? 2.461 28.703 17.484 1 98.69 179 THR A C 1
ATOM 1364 O O . THR A 1 179 ? 2.213 27.547 17.859 1 98.69 179 THR A O 1
ATOM 1367 N N . ALA A 1 180 ? 2.811 28.984 16.25 1 98.75 180 ALA A N 1
ATOM 1368 C CA . ALA A 1 180 ? 3.012 27.938 15.25 1 98.75 180 ALA A CA 1
ATOM 1369 C C . ALA A 1 180 ? 4.148 27.016 15.656 1 98.75 180 ALA A C 1
ATOM 1371 O O . ALA A 1 180 ? 4.035 25.797 15.516 1 98.75 180 ALA A O 1
ATOM 1372 N N . VAL A 1 181 ? 5.211 27.562 16.125 1 98.81 181 VAL A N 1
ATOM 1373 C CA . VAL A 1 181 ? 6.355 26.766 16.562 1 98.81 181 VAL A CA 1
ATOM 1374 C C . VAL A 1 181 ? 5.957 25.875 17.734 1 98.81 181 VAL A C 1
ATOM 1376 O O . VAL A 1 181 ? 6.285 24.688 17.766 1 98.81 181 VAL A O 1
ATOM 1379 N N . ALA A 1 182 ? 5.246 26.438 18.656 1 98.81 182 ALA A N 1
ATOM 1380 C CA . ALA A 1 182 ? 4.793 25.688 19.812 1 98.81 182 ALA A CA 1
ATOM 1381 C C . ALA A 1 182 ? 3.885 24.531 19.391 1 98.81 182 ALA A C 1
ATOM 1383 O O . ALA A 1 182 ? 4.012 23.406 19.906 1 98.81 182 ALA A O 1
ATOM 1384 N N . ALA A 1 183 ? 2.975 24.797 18.531 1 98.94 183 ALA A N 1
ATOM 1385 C CA . ALA A 1 183 ? 2.074 23.781 18.016 1 98.94 183 ALA A CA 1
ATOM 1386 C C . ALA A 1 183 ? 2.854 22.641 17.359 1 98.94 183 ALA A C 1
ATOM 1388 O O . ALA A 1 183 ? 2.562 21.469 17.578 1 98.94 183 ALA A O 1
ATOM 1389 N N . ALA A 1 184 ? 3.812 23.031 16.562 1 98.94 184 ALA A N 1
ATOM 1390 C CA . ALA A 1 184 ? 4.605 22.047 15.828 1 98.94 184 ALA A CA 1
ATOM 1391 C C . ALA A 1 184 ? 5.457 21.219 16.781 1 98.94 184 ALA A C 1
ATOM 1393 O O . ALA A 1 184 ? 5.559 20 16.625 1 98.94 184 ALA A O 1
ATOM 1394 N N . GLN A 1 185 ? 6.062 21.844 17.734 1 98.88 185 GLN A N 1
ATOM 1395 C CA . GLN A 1 185 ? 6.898 21.125 18.688 1 98.88 185 GLN A CA 1
ATOM 1396 C C . GLN A 1 185 ? 6.059 20.188 19.547 1 98.88 185 GLN A C 1
ATOM 1398 O O . GLN A 1 185 ? 6.465 19.047 19.828 1 98.88 185 GLN A O 1
ATOM 1403 N N . CYS A 1 186 ? 4.93 20.688 19.969 1 98.88 186 CYS A N 1
ATOM 1404 C CA . CYS A 1 186 ? 4 19.859 20.734 1 98.88 186 CYS A CA 1
ATOM 1405 C C . CYS A 1 186 ? 3.57 18.641 19.922 1 98.88 186 CYS A C 1
ATOM 1407 O O . CYS A 1 186 ? 3.619 17.516 20.422 1 98.88 186 CYS A O 1
ATOM 1409 N N . SER A 1 187 ? 3.191 18.828 18.703 1 98.94 187 SER A N 1
ATOM 1410 C CA . SER A 1 187 ? 2.758 17.75 17.812 1 98.94 187 SER A CA 1
ATOM 1411 C C . SER A 1 187 ? 3.896 16.781 17.516 1 98.94 187 SER A C 1
ATOM 1413 O O . SER A 1 187 ? 3.695 15.562 17.5 1 98.94 187 SER A O 1
ATOM 1415 N N . ALA A 1 188 ? 5.066 17.328 17.25 1 98.94 188 ALA A N 1
ATOM 1416 C CA . ALA A 1 188 ? 6.242 16.516 16.984 1 98.94 188 ALA A CA 1
ATOM 1417 C C . ALA A 1 188 ? 6.574 15.609 18.172 1 98.94 188 ALA A C 1
ATOM 1419 O O . ALA A 1 188 ? 6.879 14.43 17.984 1 98.94 188 ALA A O 1
ATOM 1420 N N . ALA A 1 189 ? 6.508 16.156 19.344 1 98.88 189 ALA A N 1
ATOM 1421 C CA . ALA A 1 189 ? 6.805 15.383 20.547 1 98.88 189 ALA A CA 1
ATOM 1422 C C . ALA A 1 189 ? 5.801 14.25 20.719 1 98.88 189 ALA A C 1
ATOM 1424 O O . ALA A 1 189 ? 6.184 13.125 21.078 1 98.88 189 ALA A O 1
ATOM 1425 N N . ALA A 1 190 ? 4.535 14.555 20.531 1 98.88 190 ALA A N 1
ATOM 1426 C CA . ALA A 1 190 ? 3.512 13.516 20.641 1 98.88 190 ALA A CA 1
ATOM 1427 C C . ALA A 1 190 ? 3.773 12.383 19.656 1 98.88 190 ALA A C 1
ATOM 1429 O O . ALA A 1 190 ? 3.766 11.211 20.031 1 98.88 190 ALA A O 1
ATOM 1430 N N . LEU A 1 191 ? 4.023 12.734 18.422 1 98.81 191 LEU A N 1
ATOM 1431 C CA . LEU A 1 191 ? 4.262 11.727 17.406 1 98.81 191 LEU A CA 1
ATOM 1432 C C . LEU A 1 191 ? 5.543 10.945 17.688 1 98.81 191 LEU A C 1
ATOM 1434 O O . LEU A 1 191 ? 5.578 9.727 17.547 1 98.81 191 LEU A O 1
ATOM 1438 N N . PHE A 1 192 ? 6.582 11.672 18.094 1 98.69 192 PHE A N 1
ATOM 1439 C CA . PHE A 1 192 ? 7.852 11.047 18.438 1 98.69 192 PHE A CA 1
ATOM 1440 C C . PHE A 1 192 ? 7.648 9.992 19.531 1 98.69 192 PHE A C 1
ATOM 1442 O O . PHE A 1 192 ? 8.125 8.859 19.391 1 98.69 192 PHE A O 1
ATOM 1449 N N . ASN A 1 193 ? 6.965 10.375 20.531 1 98.25 193 ASN A N 1
ATOM 1450 C CA . ASN A 1 193 ? 6.738 9.461 21.656 1 98.25 193 ASN A CA 1
ATOM 1451 C C . ASN A 1 193 ? 5.863 8.281 21.25 1 98.25 193 ASN A C 1
ATOM 1453 O O . ASN A 1 193 ? 6.09 7.152 21.688 1 98.25 193 ASN A O 1
ATOM 1457 N N . LEU A 1 194 ? 4.891 8.531 20.453 1 97.31 194 LEU A N 1
ATOM 1458 C CA . LEU A 1 194 ? 4.059 7.449 19.922 1 97.31 194 LEU A CA 1
ATOM 1459 C C . LEU A 1 194 ? 4.902 6.449 19.141 1 97.31 194 LEU A C 1
ATOM 1461 O O . LEU A 1 194 ? 4.762 5.238 19.312 1 97.31 194 LEU A O 1
ATOM 1465 N N . LEU A 1 195 ? 5.734 6.949 18.266 1 96.06 195 LEU A N 1
ATOM 1466 C CA . LEU A 1 195 ? 6.578 6.098 17.438 1 96.06 195 LEU A CA 1
ATOM 1467 C C . LEU A 1 195 ? 7.559 5.297 18.297 1 96.06 195 LEU A C 1
ATOM 1469 O O . LEU A 1 195 ? 8.062 4.258 17.859 1 96.06 195 LEU A O 1
ATOM 1473 N N . HIS A 1 196 ? 7.789 5.773 19.5 1 95.38 196 HIS A N 1
ATOM 1474 C CA . HIS A 1 196 ? 8.703 5.086 20.406 1 95.38 196 HIS A CA 1
ATOM 1475 C C . HIS A 1 196 ? 7.941 4.254 21.422 1 95.38 196 HIS A C 1
ATOM 1477 O O . HIS A 1 196 ? 8.508 3.84 22.438 1 95.38 196 HIS A O 1
ATOM 1483 N N . GLY A 1 197 ? 6.621 4.172 21.281 1 93.75 197 GLY A N 1
ATOM 1484 C CA . GLY A 1 197 ? 5.895 3.137 22.016 1 93.75 197 GLY A CA 1
ATOM 1485 C C . GLY A 1 197 ? 4.996 3.689 23.094 1 93.75 197 GLY A C 1
ATOM 1486 O O . GLY A 1 197 ? 4.285 2.936 23.766 1 93.75 197 GLY A O 1
ATOM 1487 N N . MET A 1 198 ? 5.023 4.996 23.312 1 96.25 198 MET A N 1
ATOM 1488 C CA . MET A 1 198 ? 4.145 5.59 24.312 1 96.25 198 MET A CA 1
ATOM 1489 C C . MET A 1 198 ? 2.688 5.531 23.859 1 96.25 198 MET A C 1
ATOM 1491 O O . MET A 1 198 ? 2.381 5.812 22.703 1 96.25 198 MET A O 1
ATOM 1495 N N . PRO A 1 199 ? 1.792 5.109 24.766 1 96.38 199 PRO A N 1
ATOM 1496 C CA . PRO A 1 199 ? 0.373 5.09 24.391 1 96.38 199 PRO A CA 1
ATOM 1497 C C . PRO A 1 199 ? -0.168 6.48 24.062 1 96.38 199 PRO A C 1
ATOM 1499 O O . PRO A 1 199 ? 0.309 7.477 24.609 1 96.38 199 PRO A O 1
ATOM 1502 N N . MET A 1 200 ? -1.193 6.559 23.344 1 97.12 200 MET A N 1
ATOM 1503 C CA . MET A 1 200 ? -1.73 7.793 22.766 1 97.12 200 MET A CA 1
ATOM 1504 C C . MET A 1 200 ? -2.088 8.789 23.875 1 97.12 200 MET A C 1
ATOM 1506 O O . MET A 1 200 ? -1.622 9.93 23.859 1 97.12 200 MET A O 1
ATOM 1510 N N . PRO A 1 201 ? -2.893 8.391 24.875 1 96.69 201 PRO A N 1
ATOM 1511 C CA . PRO A 1 201 ? -3.242 9.383 25.891 1 96.69 201 PRO A CA 1
ATOM 1512 C C . PRO A 1 201 ? -2.016 9.969 26.594 1 96.69 201 PRO A C 1
ATOM 1514 O O . PRO A 1 201 ? -1.963 11.172 26.859 1 96.69 201 PRO A O 1
ATOM 1517 N N . GLN A 1 202 ? -1.033 9.156 26.828 1 98.06 202 GLN A N 1
ATOM 1518 C CA . GLN A 1 202 ? 0.18 9.609 27.516 1 98.06 202 GLN A CA 1
ATOM 1519 C C . GLN A 1 202 ? 1.025 10.484 26.594 1 98.06 202 GLN A C 1
ATOM 1521 O O . GLN A 1 202 ? 1.595 11.484 27.031 1 98.06 202 GLN A O 1
ATOM 1526 N N . ALA A 1 203 ? 1.149 10.078 25.328 1 98.56 203 ALA A N 1
ATOM 1527 C CA . ALA A 1 203 ? 1.934 10.844 24.359 1 98.56 203 ALA A CA 1
ATOM 1528 C C . ALA A 1 203 ? 1.385 12.258 24.203 1 98.56 203 ALA A C 1
ATOM 1530 O O . ALA A 1 203 ? 2.148 13.227 24.156 1 98.56 203 ALA A O 1
ATOM 1531 N N . LEU A 1 204 ? 0.048 12.383 24.141 1 98.62 204 LEU A N 1
ATOM 1532 C CA . LEU A 1 204 ? -0.588 13.688 24.016 1 98.62 204 LEU A CA 1
ATOM 1533 C C . LEU A 1 204 ? -0.396 14.516 25.281 1 98.62 204 LEU A C 1
ATOM 1535 O O . LEU A 1 204 ? -0.054 15.703 25.219 1 98.62 204 LEU A O 1
ATOM 1539 N N . ALA A 1 205 ? -0.528 13.883 26.391 1 98 205 ALA A N 1
ATOM 1540 C CA . ALA A 1 205 ? -0.386 14.586 27.656 1 98 205 ALA A CA 1
ATOM 1541 C C . ALA A 1 205 ? 1.048 15.062 27.859 1 98 205 ALA A C 1
ATOM 1543 O O . ALA A 1 205 ? 1.275 16.172 28.328 1 98 205 ALA A O 1
ATOM 1544 N N . HIS A 1 206 ? 1.995 14.258 27.531 1 98 206 HIS A N 1
ATOM 1545 C CA . HIS A 1 206 ? 3.406 14.57 27.734 1 98 206 HIS A CA 1
ATOM 1546 C C . HIS A 1 206 ? 3.859 15.703 26.828 1 98 206 HIS A C 1
ATOM 1548 O O . HIS A 1 206 ? 4.867 16.359 27.094 1 98 206 HIS A O 1
ATOM 1554 N N . ALA A 1 207 ? 3.119 15.922 25.781 1 98.62 207 ALA A N 1
ATOM 1555 C CA . ALA A 1 207 ? 3.494 16.953 24.828 1 98.62 207 ALA A CA 1
ATOM 1556 C C . ALA A 1 207 ? 3.008 18.328 25.281 1 98.62 207 ALA A C 1
ATOM 1558 O O . ALA A 1 207 ? 3.494 19.359 24.797 1 98.62 207 ALA A O 1
ATOM 1559 N N . LEU A 1 208 ? 2.109 18.406 26.25 1 98.5 208 LEU A N 1
ATOM 1560 C CA . LEU A 1 208 ? 1.377 19.609 26.625 1 98.5 208 LEU A CA 1
ATOM 1561 C C . LEU A 1 208 ? 2.332 20.703 27.094 1 98.5 208 LEU A C 1
ATOM 1563 O O . LEU A 1 208 ? 2.131 21.891 26.781 1 98.5 208 LEU A O 1
ATOM 1567 N N . PRO A 1 209 ? 3.359 20.406 27.797 1 97.94 209 PRO A N 1
ATOM 1568 C CA . PRO A 1 209 ? 4.258 21.469 28.266 1 97.94 209 PRO A CA 1
ATOM 1569 C C . PRO A 1 209 ? 4.914 22.234 27.125 1 97.94 209 PRO A C 1
ATOM 1571 O O . PRO A 1 209 ? 5.348 23.375 27.312 1 97.94 209 PRO A O 1
ATOM 1574 N N . LEU A 1 210 ? 4.973 21.656 25.953 1 98.5 210 LEU A N 1
ATOM 1575 C CA . LEU A 1 210 ? 5.621 22.281 24.812 1 98.5 210 LEU A CA 1
ATOM 1576 C C . LEU A 1 210 ? 4.652 23.203 24.062 1 98.5 210 LEU A C 1
ATOM 1578 O O . LEU A 1 210 ? 5.059 23.969 23.203 1 98.5 210 LEU A O 1
ATOM 1582 N N . ALA A 1 211 ? 3.355 23.188 24.344 1 97.88 211 ALA A N 1
ATOM 1583 C CA . ALA A 1 211 ? 2.312 23.875 23.594 1 97.88 211 ALA A CA 1
ATOM 1584 C C . ALA A 1 211 ? 2.311 25.375 23.922 1 97.88 211 ALA A C 1
ATOM 1586 O O . ALA A 1 211 ? 1.73 26.172 23.172 1 97.88 211 ALA A O 1
ATOM 1587 N N . GLY A 1 212 ? 3.012 25.812 24.922 1 95.62 212 GLY A N 1
ATOM 1588 C CA . GLY A 1 212 ? 3.033 27.219 25.281 1 95.62 212 GLY A CA 1
ATOM 1589 C C . GLY A 1 212 ? 1.761 27.688 25.969 1 95.62 212 GLY A C 1
ATOM 1590 O O . GLY A 1 212 ? 0.799 26.922 26.078 1 95.62 212 GLY A O 1
ATOM 1591 N N . SER A 1 213 ? 1.718 28.938 26.312 1 96.25 213 SER A N 1
ATOM 1592 C CA . SER A 1 213 ? 0.653 29.469 27.156 1 96.25 213 SER A CA 1
ATOM 1593 C C . SER A 1 213 ? -0.647 29.625 26.375 1 96.25 213 SER A C 1
ATOM 1595 O O . SER A 1 213 ? -1.736 29.531 26.953 1 96.25 213 SER A O 1
ATOM 1597 N N . VAL A 1 214 ? -0.545 29.812 25.094 1 97 214 VAL A N 1
ATOM 1598 C CA . VAL A 1 214 ? -1.726 30.047 24.266 1 97 214 VAL A CA 1
ATOM 1599 C C . VAL A 1 214 ? -2.432 28.719 23.984 1 97 214 VAL A C 1
ATOM 1601 O O . VAL A 1 214 ? -3.646 28.609 24.172 1 97 214 VAL A O 1
ATOM 1604 N N . LEU A 1 215 ? -1.723 27.688 23.641 1 98.12 215 LEU A N 1
ATOM 1605 C CA . LEU A 1 215 ? -2.291 26.438 23.141 1 98.12 215 LEU A CA 1
ATOM 1606 C C . LEU A 1 215 ? -2.555 25.469 24.281 1 98.12 215 LEU A C 1
ATOM 1608 O O . LEU A 1 215 ? -3.473 24.656 24.203 1 98.12 215 LEU A O 1
ATOM 1612 N N . ARG A 1 216 ? -1.812 25.516 25.359 1 98.06 216 ARG A N 1
ATOM 1613 C CA . ARG A 1 216 ? -1.86 24.5 26.406 1 98.06 216 ARG A CA 1
ATOM 1614 C C . ARG A 1 216 ? -3.26 24.391 27 1 98.06 216 ARG A C 1
ATOM 1616 O O . ARG A 1 216 ? -3.818 23.297 27.078 1 98.06 216 ARG A O 1
ATOM 1623 N N . PRO A 1 217 ? -3.857 25.516 27.406 1 98.25 217 PRO A N 1
ATOM 1624 C CA . PRO A 1 217 ? -5.199 25.375 27.969 1 98.25 217 PRO A CA 1
ATOM 1625 C C . PRO A 1 217 ? -6.207 24.797 26.969 1 98.25 217 PRO A C 1
ATOM 1627 O O . PRO A 1 217 ? -7.121 24.062 27.359 1 98.25 217 PRO A O 1
ATOM 1630 N N . LEU A 1 218 ? -6.121 25.141 25.734 1 98.31 218 LEU A N 1
ATOM 1631 C CA . LEU A 1 218 ? -7.02 24.625 24.703 1 98.31 218 LEU A CA 1
ATOM 1632 C C . LEU A 1 218 ? -6.852 23.109 24.547 1 98.31 218 LEU A C 1
ATOM 1634 O O . LEU A 1 218 ? -7.84 22.391 24.438 1 98.31 218 LEU A O 1
ATOM 1638 N N . LEU A 1 219 ? -5.598 22.672 24.531 1 98.62 219 LEU A N 1
ATOM 1639 C CA . LEU A 1 219 ? -5.316 21.266 24.359 1 98.62 219 LEU A CA 1
ATOM 1640 C C . LEU A 1 219 ? -5.758 20.469 25.594 1 98.62 219 LEU A C 1
ATOM 1642 O O . LEU A 1 219 ? -6.27 19.344 25.453 1 98.62 219 LEU A O 1
ATOM 1646 N N . GLU A 1 220 ? -5.527 21.016 26.781 1 98.12 220 GLU A N 1
ATOM 1647 C CA . GLU A 1 220 ? -6.004 20.375 28 1 98.12 220 GLU A CA 1
ATOM 1648 C C . GLU A 1 220 ? -7.523 20.219 27.984 1 98.12 220 GLU A C 1
ATOM 1650 O O . GLU A 1 220 ? -8.039 19.172 28.359 1 98.12 220 GLU A O 1
ATOM 1655 N N . GLU A 1 221 ? -8.156 21.25 27.531 1 97.5 221 GLU A N 1
ATOM 1656 C CA . GLU A 1 221 ? -9.609 21.172 27.422 1 97.5 221 GLU A CA 1
ATOM 1657 C C . GLU A 1 221 ? -10.039 20.109 26.422 1 97.5 221 GLU A C 1
ATOM 1659 O O . GLU A 1 221 ? -10.945 19.312 26.688 1 97.5 221 GLU A O 1
ATOM 1664 N N . ALA A 1 222 ? -9.43 20.062 25.281 1 97.69 222 ALA A N 1
ATOM 1665 C CA . ALA A 1 222 ? -9.742 19.094 24.234 1 97.69 222 ALA A CA 1
ATOM 1666 C C . ALA A 1 222 ? -9.578 17.672 24.766 1 97.69 222 ALA A C 1
ATOM 1668 O O . ALA A 1 222 ? -10.398 16.781 24.469 1 97.69 222 ALA A O 1
ATOM 1669 N N . LEU A 1 223 ? -8.5 17.422 25.547 1 96.81 223 LEU A N 1
ATOM 1670 C CA . LEU A 1 223 ? -8.195 16.078 26.062 1 96.81 223 LEU A CA 1
ATOM 1671 C C . LEU A 1 223 ? -9.148 15.703 27.188 1 96.81 223 LEU A C 1
ATOM 1673 O O . LEU A 1 223 ? -9.266 14.523 27.531 1 96.81 223 LEU A O 1
ATOM 1677 N N . SER A 1 224 ? -9.836 16.688 27.719 1 95 224 SER A N 1
ATOM 1678 C CA . SER A 1 224 ? -10.789 16.422 28.797 1 95 224 SER A CA 1
ATOM 1679 C C . SER A 1 224 ? -12.172 16.078 28.234 1 95 224 SER A C 1
ATOM 1681 O O . SER A 1 224 ? -13.023 15.555 28.938 1 95 224 SER A O 1
ATOM 1683 N N . MET A 1 225 ? -12.359 16.359 26.953 1 91.5 225 MET A N 1
ATOM 1684 C CA . MET A 1 225 ? -13.609 16.016 26.281 1 91.5 225 MET A CA 1
ATOM 1685 C C . MET A 1 225 ? -13.68 14.523 26.016 1 91.5 225 MET A C 1
ATOM 1687 O O . MET A 1 225 ? -12.758 13.945 25.438 1 91.5 225 MET A O 1
ATOM 1691 N N . SER A 1 226 ? -14.617 13.758 26.453 1 81.06 226 SER A N 1
ATOM 1692 C CA . SER A 1 226 ? -14.562 12.297 26.484 1 81.06 226 SER A CA 1
ATOM 1693 C C . SER A 1 226 ? -15.219 11.695 25.25 1 81.06 226 SER A C 1
ATOM 1695 O O . SER A 1 226 ? -14.852 10.602 24.812 1 81.06 226 SER A O 1
ATOM 1697 N N . LYS A 1 227 ? -16.234 12.25 24.672 1 82.94 227 LYS A N 1
ATOM 1698 C CA . LYS A 1 227 ? -16.922 11.586 23.562 1 82.94 227 LYS A CA 1
ATOM 1699 C C . LYS A 1 227 ? -16.406 12.078 22.219 1 82.94 227 LYS A C 1
ATOM 1701 O O . LYS A 1 227 ? -16.203 13.281 22.031 1 82.94 227 LYS A O 1
ATOM 1706 N N . PRO A 1 228 ? -16.141 11 21.422 1 78.38 228 PRO A N 1
ATOM 1707 C CA . PRO A 1 228 ? -15.75 11.422 20.078 1 78.38 228 PRO A CA 1
ATOM 1708 C C . PRO A 1 228 ? -16.797 12.297 19.406 1 78.38 228 PRO A C 1
ATOM 1710 O O . PRO A 1 228 ? -17.938 11.859 19.203 1 78.38 228 PRO A O 1
ATOM 1713 N N . ASP A 1 229 ? -16.453 13.508 19.188 1 88 229 ASP A N 1
ATOM 1714 C CA . ASP A 1 229 ? -17.359 14.5 18.609 1 88 229 ASP A CA 1
ATOM 1715 C C . ASP A 1 229 ? -16.578 15.555 17.828 1 88 229 ASP A C 1
ATOM 1717 O O . ASP A 1 229 ? -16.266 16.625 18.344 1 88 229 ASP A O 1
ATOM 1721 N N . GLY A 1 230 ? -16.375 15.211 16.547 1 89.25 230 GLY A N 1
ATOM 1722 C CA . GLY A 1 230 ? -15.633 16.141 15.711 1 89.25 230 GLY A CA 1
ATOM 1723 C C . GLY A 1 230 ? -16.359 17.453 15.492 1 89.25 230 GLY A C 1
ATOM 1724 O O . GLY A 1 230 ? -15.766 18.531 15.586 1 89.25 230 GLY A O 1
ATOM 1725 N N . VAL A 1 231 ? -17.625 17.328 15.227 1 92.38 231 VAL A N 1
ATOM 1726 C CA . VAL A 1 231 ? -18.453 18.516 14.984 1 92.38 231 VAL A CA 1
ATOM 1727 C C . VAL A 1 231 ? -18.531 19.359 16.25 1 92.38 231 VAL A C 1
ATOM 1729 O O . VAL A 1 231 ? -18.344 20.578 16.188 1 92.38 231 VAL A O 1
ATOM 1732 N N . GLY A 1 232 ? -18.734 18.672 17.344 1 94.06 232 GLY A N 1
ATOM 1733 C CA . GLY A 1 232 ? -18.75 19.406 18.609 1 94.06 232 GLY A CA 1
ATOM 1734 C C . GLY A 1 232 ? -17.422 20.094 18.906 1 94.06 232 GLY A C 1
ATOM 1735 O O . GLY A 1 232 ? -17.406 21.219 19.422 1 94.06 232 GLY A O 1
ATOM 1736 N N . ALA A 1 233 ? -16.312 19.438 18.625 1 95.44 233 ALA A N 1
ATOM 1737 C CA . ALA A 1 233 ? -15 20.016 18.859 1 95.44 233 ALA A CA 1
ATOM 1738 C C . ALA A 1 233 ? -14.781 21.266 18.016 1 95.44 233 ALA A C 1
ATOM 1740 O O . ALA A 1 233 ? -14.266 22.266 18.5 1 95.44 233 ALA A O 1
ATOM 1741 N N . THR A 1 234 ? -15.188 21.188 16.734 1 95.44 234 THR A N 1
ATOM 1742 C CA . THR A 1 234 ? -14.984 22.359 15.883 1 95.44 234 THR A CA 1
ATOM 1743 C C . THR A 1 234 ? -15.938 23.484 16.281 1 95.44 234 THR A C 1
ATOM 1745 O O . THR A 1 234 ? -15.617 24.656 16.094 1 95.44 234 THR A O 1
ATOM 1748 N N . GLN A 1 235 ? -17.094 23.172 16.781 1 95 235 GLN A N 1
ATOM 1749 C CA . GLN A 1 235 ? -17.984 24.203 17.312 1 95 235 GLN A CA 1
ATOM 1750 C C . GLN A 1 235 ? -17.359 24.922 18.5 1 95 235 GLN A C 1
ATOM 1752 O O . GLN A 1 235 ? -17.531 26.141 18.656 1 95 235 GLN A O 1
ATOM 1757 N N . ARG A 1 236 ? -16.641 24.188 19.234 1 95.5 236 ARG A N 1
ATOM 1758 C CA . ARG A 1 236 ? -16.047 24.75 20.453 1 95.5 236 ARG A CA 1
ATOM 1759 C C . ARG A 1 236 ? -14.773 25.516 20.125 1 95.5 236 ARG A C 1
ATOM 1761 O O . ARG A 1 236 ? -14.555 26.625 20.625 1 95.5 236 ARG A O 1
ATOM 1768 N N . PHE A 1 237 ? -13.883 24.953 19.312 1 97.5 237 PHE A N 1
ATOM 1769 C CA . PHE A 1 237 ? -12.531 25.484 19.156 1 97.5 237 PHE A CA 1
ATOM 1770 C C . PHE A 1 237 ? -12.398 26.25 17.844 1 97.5 237 PHE A C 1
ATOM 1772 O O . PHE A 1 237 ? -11.492 27.062 17.688 1 97.5 237 PHE A O 1
ATOM 1779 N N . GLY A 1 238 ? -13.297 25.953 16.906 1 96.44 238 GLY A N 1
ATOM 1780 C CA . GLY A 1 238 ? -13.211 26.531 15.57 1 96.44 238 GLY A CA 1
ATOM 1781 C C . GLY A 1 238 ? -12.812 25.516 14.516 1 96.44 238 GLY A C 1
ATOM 1782 O O . GLY A 1 238 ? -12.25 24.469 14.828 1 96.44 238 GLY A O 1
ATOM 1783 N N . SER A 1 239 ? -13.094 25.828 13.258 1 95.69 239 SER A N 1
ATOM 1784 C CA . SER A 1 239 ? -12.852 24.891 12.156 1 95.69 239 SER A CA 1
ATOM 1785 C C . SER A 1 239 ? -11.914 25.5 11.125 1 95.69 239 SER A C 1
ATOM 1787 O O . SER A 1 239 ? -11.602 24.859 10.117 1 95.69 239 SER A O 1
ATOM 1789 N N . ALA A 1 240 ? -11.414 26.688 11.375 1 94.44 240 ALA A N 1
ATOM 1790 C CA . ALA A 1 240 ? -10.578 27.391 10.406 1 94.44 240 ALA A CA 1
ATOM 1791 C C . ALA A 1 240 ? -9.141 26.891 10.453 1 94.44 240 ALA A C 1
ATOM 1793 O O . ALA A 1 240 ? -8.875 25.797 10.961 1 94.44 240 ALA A O 1
ATOM 1794 N N . CYS A 1 241 ? -8.203 27.625 9.852 1 96.94 241 CYS A N 1
ATOM 1795 C CA . CYS A 1 241 ? -6.887 27.078 9.531 1 96.94 241 CYS A CA 1
ATOM 1796 C C . CYS A 1 241 ? -5.887 27.375 10.641 1 96.94 241 CYS A C 1
ATOM 1798 O O . CYS A 1 241 ? -4.754 26.875 10.609 1 96.94 241 CYS A O 1
ATOM 1800 N N . HIS A 1 242 ? -6.258 28.078 11.656 1 98.25 242 HIS A N 1
ATOM 1801 C CA . HIS A 1 242 ? -5.34 28.422 12.734 1 98.25 242 HIS A CA 1
ATOM 1802 C C . HIS A 1 242 ? -5.051 27.219 13.617 1 98.25 242 HIS A C 1
ATOM 1804 O O . HIS A 1 242 ? -5.957 26.438 13.938 1 98.25 242 HIS A O 1
ATOM 1810 N N . VAL A 1 243 ? -3.824 27.062 14.094 1 98.69 243 VAL A N 1
ATOM 1811 C CA . VAL A 1 243 ? -3.443 25.922 14.922 1 98.69 243 VAL A CA 1
ATOM 1812 C C . VAL A 1 243 ? -4.168 25.984 16.266 1 98.69 243 VAL A C 1
ATOM 1814 O O . VAL A 1 243 ? -4.398 24.969 16.906 1 98.69 243 VAL A O 1
ATOM 1817 N N . THR A 1 244 ? -4.586 27.219 16.672 1 98.5 244 THR A N 1
ATOM 1818 C CA . THR A 1 244 ? -5.316 27.391 17.922 1 98.5 244 THR A CA 1
ATOM 1819 C C . THR A 1 244 ? -6.727 26.828 17.812 1 98.5 244 THR A C 1
ATOM 1821 O O . THR A 1 244 ? -7.371 26.531 18.828 1 98.5 244 THR A O 1
ATOM 1824 N N . GLU A 1 245 ? -7.172 26.672 16.656 1 98.38 245 GLU A N 1
ATOM 1825 C CA . GLU A 1 245 ? -8.477 26.062 16.406 1 98.38 245 GLU A CA 1
ATOM 1826 C C . GLU A 1 245 ? -8.336 24.578 16.047 1 98.38 245 GLU A C 1
ATOM 1828 O O . GLU A 1 245 ? -8.992 23.719 16.625 1 98.38 245 GLU A O 1
ATOM 1833 N N . GLY A 1 246 ? -7.422 24.281 15.148 1 98.5 246 GLY A N 1
ATOM 1834 C CA . GLY A 1 246 ? -7.32 22.953 14.555 1 98.5 246 GLY A CA 1
ATOM 1835 C C . GLY A 1 246 ? -6.652 21.938 15.461 1 98.5 246 GLY A C 1
ATOM 1836 O O . GLY A 1 246 ? -7.066 20.781 15.516 1 98.5 246 GLY A O 1
ATOM 1837 N N . LEU A 1 247 ? -5.602 22.312 16.156 1 98.75 247 LEU A N 1
ATOM 1838 C CA . LEU A 1 247 ? -4.824 21.328 16.906 1 98.75 247 LEU A CA 1
ATOM 1839 C C . LEU A 1 247 ? -5.645 20.734 18.047 1 98.75 247 LEU A C 1
ATOM 1841 O O . LEU A 1 247 ? -5.574 19.531 18.312 1 98.75 247 LEU A O 1
ATOM 1845 N N . PRO A 1 248 ? -6.457 21.578 18.812 1 98.56 248 PRO A N 1
ATOM 1846 C CA . PRO A 1 248 ? -7.332 20.969 19.828 1 98.56 248 PRO A CA 1
ATOM 1847 C C . PRO A 1 248 ? -8.289 19.938 19.219 1 98.56 248 PRO A C 1
ATOM 1849 O O . PRO A 1 248 ? -8.555 18.891 19.844 1 98.56 248 PRO A O 1
ATOM 1852 N N . VAL A 1 249 ? -8.812 20.203 18.047 1 98.56 249 VAL A N 1
ATOM 1853 C CA . VAL A 1 249 ? -9.695 19.25 17.375 1 98.56 249 VAL A CA 1
ATOM 1854 C C . VAL A 1 249 ? -8.938 17.969 17.047 1 98.56 249 VAL A C 1
ATOM 1856 O O . VAL A 1 249 ? -9.445 16.875 17.25 1 98.56 249 VAL A O 1
ATOM 1859 N N . VAL A 1 250 ? -7.676 18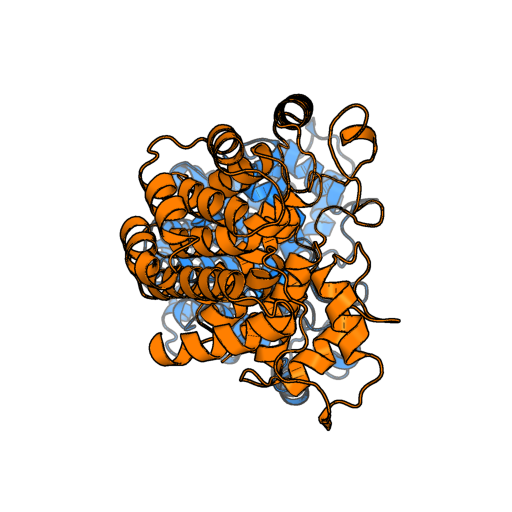.094 16.578 1 98.75 250 VAL A N 1
ATOM 1860 C CA . VAL A 1 250 ? -6.82 16.953 16.25 1 98.75 250 VAL A CA 1
ATOM 1861 C C . VAL A 1 250 ? -6.586 16.125 17.516 1 98.75 250 VAL A C 1
ATOM 1863 O O . VAL A 1 250 ? -6.746 14.898 17.484 1 98.75 250 VAL A O 1
ATOM 1866 N N . PHE A 1 251 ? -6.234 16.781 18.641 1 98.62 251 PHE A N 1
ATOM 1867 C CA . PHE A 1 251 ? -5.969 16.094 19.891 1 98.62 251 PHE A CA 1
ATOM 1868 C C . PHE A 1 251 ? -7.215 15.367 20.375 1 98.62 251 PHE A C 1
ATOM 1870 O O . PHE A 1 251 ? -7.137 14.227 20.844 1 98.62 251 PHE A O 1
ATOM 1877 N N . HIS A 1 252 ? -8.336 15.969 20.25 1 98.44 252 HIS A N 1
ATOM 1878 C CA . HIS A 1 252 ? -9.594 15.375 20.703 1 98.44 252 HIS A CA 1
ATOM 1879 C C . HIS A 1 252 ? -9.914 14.117 19.906 1 98.44 252 HIS A C 1
ATOM 1881 O O . HIS A 1 252 ? -10.195 13.062 20.484 1 98.44 252 HIS A O 1
ATOM 1887 N N . ILE A 1 253 ? -9.844 14.25 18.594 1 98.19 253 ILE A N 1
ATOM 1888 C CA . ILE A 1 253 ? -10.195 13.117 17.75 1 98.19 253 ILE A CA 1
ATOM 1889 C C . ILE A 1 253 ? -9.18 11.992 17.953 1 98.19 253 ILE A C 1
ATOM 1891 O O . ILE A 1 253 ? -9.555 10.82 18.047 1 98.19 253 ILE A O 1
ATOM 1895 N N . ALA A 1 254 ? -7.875 12.344 18.062 1 98.06 254 ALA A N 1
ATOM 1896 C CA . ALA A 1 254 ? -6.832 11.336 18.234 1 98.06 254 ALA A CA 1
ATOM 1897 C C . ALA A 1 254 ? -7.055 10.539 19.516 1 98.06 254 ALA A C 1
ATOM 1899 O O . ALA A 1 254 ? -6.848 9.328 19.547 1 98.06 254 ALA A O 1
ATOM 1900 N N . GLN A 1 255 ? -7.508 11.203 20.531 1 96.19 255 GLN A N 1
ATOM 1901 C CA . GLN A 1 255 ? -7.68 10.555 21.828 1 96.19 255 GLN A CA 1
ATOM 1902 C C . GLN A 1 255 ? -8.93 9.688 21.844 1 96.19 255 GLN A C 1
ATOM 1904 O O . GLN A 1 255 ? -8.992 8.688 22.578 1 96.19 255 GLN A O 1
ATOM 1909 N N . THR A 1 256 ? -9.867 10.008 20.984 1 96.5 256 THR A N 1
ATOM 1910 C CA . THR A 1 256 ? -11.188 9.422 21.203 1 96.5 256 THR A CA 1
ATOM 1911 C C . THR A 1 256 ? -11.555 8.477 20.062 1 96.5 256 THR A C 1
ATOM 1913 O O . THR A 1 256 ? -12.414 7.602 20.234 1 96.5 256 THR A O 1
ATOM 1916 N N . ALA A 1 257 ? -11 8.641 18.922 1 95.06 257 ALA A N 1
ATOM 1917 C CA . ALA A 1 257 ? -11.352 7.781 17.781 1 95.06 257 ALA A CA 1
ATOM 1918 C C . ALA A 1 257 ? -10.875 6.352 18.016 1 95.06 257 ALA A C 1
ATOM 1920 O O . ALA A 1 257 ? -9.836 6.129 18.641 1 95.06 257 ALA A O 1
ATOM 1921 N N . SER A 1 258 ? -11.555 5.391 17.453 1 93.31 258 SER A N 1
ATOM 1922 C CA . SER A 1 258 ? -11.281 3.975 17.672 1 93.31 258 SER A CA 1
ATOM 1923 C C . SER A 1 258 ? -10.156 3.486 16.75 1 93.31 258 SER A C 1
ATOM 1925 O O . SER A 1 258 ? -9.43 2.557 17.109 1 93.31 258 SER A O 1
ATOM 1927 N N . ASP A 1 259 ? -10.117 3.99 15.602 1 94.69 259 ASP A N 1
ATOM 1928 C CA . ASP A 1 259 ? -9.133 3.549 14.617 1 94.69 259 ASP A CA 1
ATOM 1929 C C . ASP A 1 259 ? -8.828 4.652 13.609 1 94.69 259 ASP A C 1
ATOM 1931 O O . ASP A 1 259 ? -9.391 5.742 13.688 1 94.69 259 ASP A O 1
ATOM 1935 N N . TYR A 1 260 ? -7.945 4.457 12.742 1 96.88 260 TYR A N 1
ATOM 1936 C CA . TYR A 1 260 ? -7.473 5.406 11.742 1 96.88 260 TYR A CA 1
ATOM 1937 C C . TYR A 1 260 ? -8.625 5.891 10.867 1 96.88 260 TYR A C 1
ATOM 1939 O O . TYR A 1 260 ? -8.789 7.098 10.664 1 96.88 260 TYR A O 1
ATOM 1947 N N . ARG A 1 261 ? -9.43 4.93 10.359 1 96.12 261 ARG A N 1
ATOM 1948 C CA . ARG A 1 261 ? -10.523 5.266 9.453 1 96.12 261 ARG A CA 1
ATOM 1949 C C . ARG A 1 261 ? -11.531 6.18 10.133 1 96.12 261 ARG A C 1
ATOM 1951 O O . ARG A 1 261 ? -11.898 7.223 9.586 1 96.12 261 ARG A O 1
ATOM 1958 N N . SER A 1 262 ? -11.945 5.797 11.297 1 96.38 262 SER A N 1
ATOM 1959 C CA . SER A 1 262 ? -12.938 6.586 12.016 1 96.38 262 SER A CA 1
ATOM 1960 C C . SER A 1 262 ? -12.406 7.977 12.344 1 96.38 262 SER A C 1
ATOM 1962 O O . SER A 1 262 ? -13.156 8.953 12.32 1 96.38 262 SER A O 1
ATOM 1964 N N . ALA A 1 263 ? -11.141 8.086 12.672 1 97.88 263 ALA A N 1
ATOM 1965 C CA . ALA A 1 263 ? -10.539 9.375 12.992 1 97.88 263 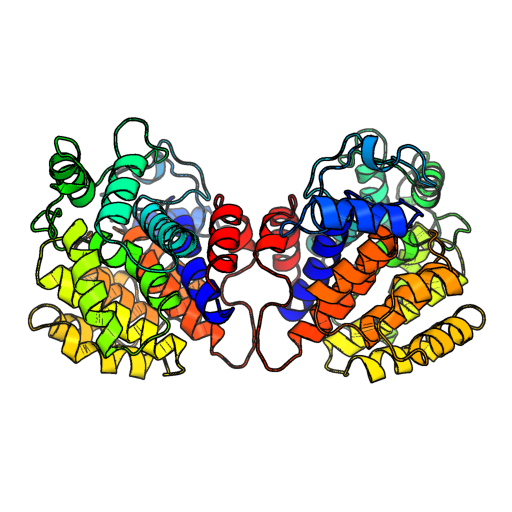ALA A CA 1
ATOM 1966 C C . ALA A 1 263 ? -10.57 10.312 11.781 1 97.88 263 ALA A C 1
ATOM 1968 O O . ALA A 1 263 ? -10.992 11.469 11.891 1 97.88 263 ALA A O 1
ATOM 1969 N N . VAL A 1 264 ? -10.188 9.773 10.625 1 98.19 264 VAL A N 1
ATOM 1970 C CA . VAL A 1 264 ? -10.125 10.57 9.406 1 98.19 264 VAL A CA 1
ATOM 1971 C C . VAL A 1 264 ? -11.539 11 9 1 98.19 264 VAL A C 1
ATOM 1973 O O . VAL A 1 264 ? -11.766 12.164 8.656 1 98.19 264 VAL A O 1
ATOM 1976 N N . GLU A 1 265 ? -12.453 10.125 9.086 1 97.75 265 GLU A N 1
ATOM 1977 C CA . GLU A 1 265 ? -13.836 10.43 8.719 1 97.75 265 GLU A CA 1
ATOM 1978 C C . GLU A 1 265 ? -14.445 11.453 9.68 1 97.75 265 GLU A C 1
ATOM 1980 O O . GLU A 1 265 ? -15.164 12.359 9.25 1 97.75 265 GLU A O 1
ATOM 1985 N N . THR A 1 266 ? -14.148 11.289 10.953 1 97.75 266 THR A N 1
ATOM 1986 C CA . THR A 1 266 ? -14.625 12.242 11.945 1 97.75 266 THR A CA 1
ATOM 1987 C C . THR A 1 266 ? -14.094 13.641 11.648 1 97.75 266 THR A C 1
ATOM 1989 O O . THR A 1 266 ? -14.828 14.625 11.75 1 97.75 266 THR A O 1
ATOM 1992 N N . ASN A 1 267 ? -12.875 13.727 11.305 1 98.38 267 ASN A N 1
ATOM 1993 C CA . ASN A 1 267 ? -12.25 14.992 10.93 1 98.38 267 ASN A CA 1
ATOM 1994 C C . ASN A 1 267 ? -12.93 15.609 9.711 1 98.38 267 ASN A C 1
ATOM 1996 O O . ASN A 1 267 ? -13.188 16.812 9.695 1 98.38 267 ASN A O 1
ATOM 2000 N N . ILE A 1 268 ? -13.195 14.812 8.695 1 98.44 268 ILE A N 1
ATOM 2001 C CA . ILE A 1 268 ? -13.844 15.305 7.484 1 98.44 268 ILE A CA 1
ATOM 2002 C C . ILE A 1 268 ? -15.25 15.797 7.816 1 98.44 268 ILE A C 1
ATOM 2004 O O . ILE A 1 268 ? -15.664 16.875 7.371 1 98.44 268 ILE A O 1
ATOM 2008 N N . ARG A 1 269 ? -15.977 15.086 8.664 1 97.62 269 ARG A N 1
ATOM 2009 C CA . ARG A 1 269 ? -17.328 15.445 9.07 1 97.62 269 ARG A CA 1
ATOM 2010 C C . ARG A 1 269 ? -17.359 16.781 9.797 1 97.62 269 ARG A C 1
ATOM 2012 O O . ARG A 1 269 ? -18.328 17.531 9.711 1 97.62 269 ARG A O 1
ATOM 2019 N N . ALA A 1 270 ? -16.25 17.094 10.438 1 97.38 270 ALA A N 1
ATOM 2020 C CA . ALA A 1 270 ? -16.172 18.297 11.242 1 97.38 270 ALA A CA 1
ATOM 2021 C C . ALA A 1 270 ? -16.078 19.547 10.359 1 97.38 270 ALA A C 1
ATOM 2023 O O . ALA A 1 270 ? -16.328 20.656 10.82 1 97.38 270 ALA A O 1
ATOM 2024 N N . GLY A 1 271 ? -15.688 19.406 9.109 1 97.69 271 GLY A N 1
ATOM 2025 C CA . GLY A 1 271 ? -15.656 20.5 8.148 1 97.69 271 GLY A CA 1
ATOM 2026 C C . GLY A 1 271 ? -14.477 21.422 8.328 1 97.69 271 GLY A C 1
ATOM 2027 O O . GLY A 1 271 ? -13.531 21.109 9.062 1 97.69 271 GLY A O 1
ATOM 2028 N N . GLY A 1 272 ? -14.5 22.516 7.594 1 98.19 272 GLY A N 1
ATOM 2029 C CA . GLY A 1 272 ? -13.43 23.5 7.684 1 98.19 272 GLY A CA 1
ATOM 2030 C C . GLY A 1 272 ? -12.125 23.016 7.078 1 98.19 272 GLY A C 1
ATOM 2031 O O . GLY A 1 272 ? -12.117 22.406 6.008 1 98.19 272 GLY A O 1
ATOM 2032 N N . ASP A 1 273 ? -11.031 23.328 7.742 1 98.44 273 ASP A N 1
ATOM 2033 C CA . ASP A 1 273 ? -9.719 22.953 7.23 1 98.44 273 ASP A CA 1
ATOM 2034 C C . ASP A 1 273 ? -9.375 21.5 7.594 1 98.44 273 ASP A C 1
ATOM 2036 O O . ASP A 1 273 ? -8.391 21.25 8.289 1 98.44 273 ASP A O 1
ATOM 2040 N N . SER A 1 274 ? -10.172 20.625 7 1 98.62 274 SER A N 1
ATOM 2041 C CA . SER A 1 274 ? -10 19.203 7.289 1 98.62 274 SER A CA 1
ATOM 2042 C C . SER A 1 274 ? -8.688 18.688 6.73 1 98.62 274 SER A C 1
ATOM 2044 O O . SER A 1 274 ? -8.078 17.781 7.305 1 98.62 274 SER A O 1
ATOM 2046 N N . CYS A 1 275 ? -8.188 19.203 5.629 1 98.81 275 CYS A N 1
ATOM 2047 C CA . CYS A 1 275 ? -6.914 18.75 5.082 1 98.81 275 CYS A CA 1
ATOM 2048 C C . CYS A 1 275 ? -5.762 19.141 6.008 1 98.81 275 CYS A C 1
ATOM 2050 O O . CYS A 1 275 ? -4.895 18.312 6.293 1 98.81 275 CYS A O 1
ATOM 2052 N N . GLY A 1 276 ? -5.785 20.375 6.473 1 98.75 276 GLY A N 1
ATOM 2053 C CA . GLY A 1 276 ? -4.75 20.797 7.402 1 98.75 276 GLY A CA 1
ATOM 2054 C C . GLY A 1 276 ? -4.668 19.922 8.641 1 98.75 276 GLY A C 1
ATOM 2055 O O . GLY A 1 276 ? -3.58 19.5 9.039 1 98.75 276 GLY A O 1
ATOM 2056 N N . ARG A 1 277 ? -5.805 19.578 9.188 1 98.81 277 ARG A N 1
ATOM 2057 C CA . ARG A 1 277 ? -5.871 18.766 10.391 1 98.81 277 ARG A CA 1
ATOM 2058 C C . ARG A 1 277 ? -5.465 17.328 10.094 1 98.81 277 ARG A C 1
ATOM 2060 O O . ARG A 1 277 ? -4.945 16.625 10.969 1 98.81 277 ARG A O 1
ATOM 2067 N N . SER A 1 278 ? -5.695 16.906 8.891 1 98.81 278 SER A N 1
ATOM 2068 C CA . SER A 1 278 ? -5.492 15.516 8.5 1 98.81 278 SER A CA 1
ATOM 2069 C C . SER A 1 278 ? -4.023 15.117 8.625 1 98.81 278 SER A C 1
ATOM 2071 O O . SER A 1 278 ? -3.711 13.961 8.891 1 98.81 278 SER A O 1
ATOM 2073 N N . ILE A 1 279 ? -3.143 16.094 8.406 1 98.88 279 ILE A N 1
ATOM 2074 C CA . ILE A 1 279 ? -1.724 15.766 8.336 1 98.88 279 ILE A CA 1
ATOM 2075 C C . ILE A 1 279 ? -1.263 15.195 9.672 1 98.88 279 ILE A C 1
ATOM 2077 O O . ILE A 1 279 ? -0.932 14.008 9.766 1 98.88 279 ILE A O 1
ATOM 2081 N N . MET A 1 280 ? -1.423 15.914 10.719 1 98.94 280 MET A N 1
ATOM 2082 C CA . MET A 1 280 ? -0.975 15.43 12.023 1 98.94 280 MET A CA 1
ATOM 2083 C C . MET A 1 280 ? -1.896 14.336 12.555 1 98.94 280 MET A C 1
ATOM 2085 O O . MET A 1 280 ? -1.433 13.352 13.133 1 98.94 280 MET A O 1
ATOM 2089 N N . LEU A 1 281 ? -3.209 14.508 12.367 1 98.88 281 LEU A N 1
ATOM 2090 C CA . LEU A 1 281 ? -4.148 13.5 12.836 1 98.88 281 LEU A CA 1
ATOM 2091 C C . LEU A 1 281 ? -3.844 12.141 12.203 1 98.88 281 LEU A C 1
ATOM 2093 O O . LEU A 1 281 ? -3.779 11.133 12.906 1 98.88 281 LEU A O 1
ATOM 2097 N N . GLY A 1 282 ? -3.686 12.195 10.875 1 98.88 282 GLY A N 1
ATOM 2098 C CA . GLY A 1 282 ? -3.387 10.953 10.18 1 98.88 282 GLY A CA 1
ATOM 2099 C C . GLY A 1 282 ? -2.105 10.297 10.656 1 98.88 282 GLY A C 1
ATOM 2100 O O . GLY A 1 282 ? -2.059 9.078 10.836 1 98.88 282 GLY A O 1
ATOM 2101 N N . ALA A 1 283 ? -1.069 11.078 10.852 1 98.88 283 ALA A N 1
ATOM 2102 C CA . ALA A 1 283 ? 0.208 10.555 11.328 1 98.88 283 ALA A CA 1
ATOM 2103 C C . ALA A 1 283 ? 0.068 9.945 12.719 1 98.88 283 ALA A C 1
ATOM 2105 O O . ALA A 1 283 ? 0.542 8.828 12.969 1 98.88 283 ALA A O 1
ATOM 2106 N N . LEU A 1 284 ? -0.619 10.648 13.641 1 98.75 284 LEU A N 1
ATOM 2107 C CA . LEU A 1 284 ? -0.8 10.18 15.008 1 98.75 284 LEU A CA 1
ATOM 2108 C C . LEU A 1 284 ? -1.591 8.875 15.031 1 98.75 284 LEU A C 1
ATOM 2110 O O . LEU A 1 284 ? -1.182 7.906 15.68 1 98.75 284 LEU A O 1
ATOM 2114 N N . MET A 1 285 ? -2.637 8.852 14.266 1 98.19 285 MET A N 1
ATOM 2115 C CA . MET A 1 285 ? -3.527 7.691 14.289 1 98.19 285 MET A CA 1
ATOM 2116 C C . MET A 1 285 ? -2.871 6.484 13.633 1 98.19 285 MET A C 1
ATOM 2118 O O . MET A 1 285 ? -3.072 5.348 14.07 1 98.19 285 MET A O 1
ATOM 2122 N N . ALA A 1 286 ? -2.172 6.73 12.562 1 96.88 286 ALA A N 1
ATOM 2123 C CA . ALA A 1 286 ? -1.461 5.625 11.93 1 96.88 286 ALA A CA 1
ATOM 2124 C C . ALA A 1 286 ? -0.384 5.062 12.859 1 96.88 286 ALA A C 1
ATOM 2126 O O . ALA A 1 286 ? -0.241 3.846 12.984 1 96.88 286 ALA A O 1
ATOM 2127 N N . ALA A 1 287 ? 0.383 5.934 13.5 1 96.25 287 ALA A N 1
ATOM 2128 C CA . ALA A 1 287 ? 1.411 5.5 14.438 1 96.25 287 ALA A CA 1
ATOM 2129 C C . ALA A 1 287 ? 0.797 4.723 15.602 1 96.25 287 ALA A C 1
ATOM 2131 O O . ALA A 1 287 ? 1.331 3.695 16.016 1 96.25 287 ALA A O 1
ATOM 2132 N N . HIS A 1 288 ? -0.29 5.227 16.094 1 95.5 288 HIS A N 1
ATOM 2133 C CA . HIS A 1 288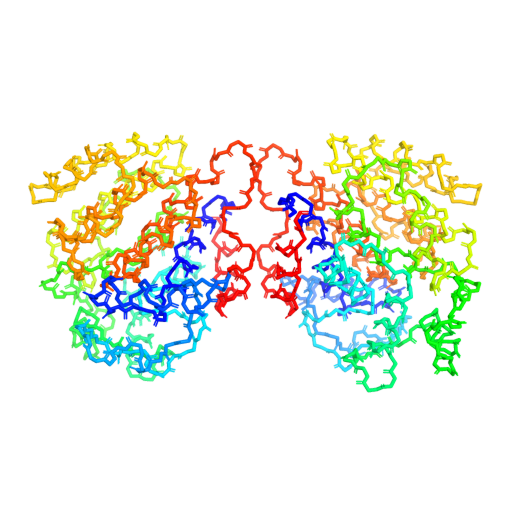 ? -1.006 4.57 17.172 1 95.5 288 HIS A CA 1
ATOM 2134 C C . HIS A 1 288 ? -1.456 3.17 16.781 1 95.5 288 HIS A C 1
ATOM 2136 O O . HIS A 1 288 ? -1.255 2.211 17.531 1 95.5 288 HIS A O 1
ATOM 2142 N N . ALA A 1 289 ? -2.059 3.109 15.656 1 91.75 289 ALA A N 1
ATOM 2143 C CA . ALA A 1 289 ? -2.566 1.831 15.164 1 91.75 289 ALA A CA 1
ATOM 2144 C C . ALA A 1 289 ? -1.43 0.841 14.93 1 91.75 289 ALA A C 1
ATOM 2146 O O . ALA A 1 289 ? -1.576 -0.355 15.188 1 91.75 289 ALA A O 1
ATOM 2147 N N . ALA A 1 290 ? -0.359 1.335 14.414 1 87.25 290 ALA A N 1
ATOM 2148 C CA . ALA A 1 290 ? 0.784 0.483 14.094 1 87.25 290 ALA A CA 1
ATOM 2149 C C . ALA A 1 290 ? 1.376 -0.131 15.359 1 87.25 290 ALA A C 1
ATOM 2151 O O . ALA A 1 290 ? 2.018 -1.183 15.305 1 87.25 290 ALA A O 1
ATOM 2152 N N . ARG A 1 291 ? 1.158 0.46 16.45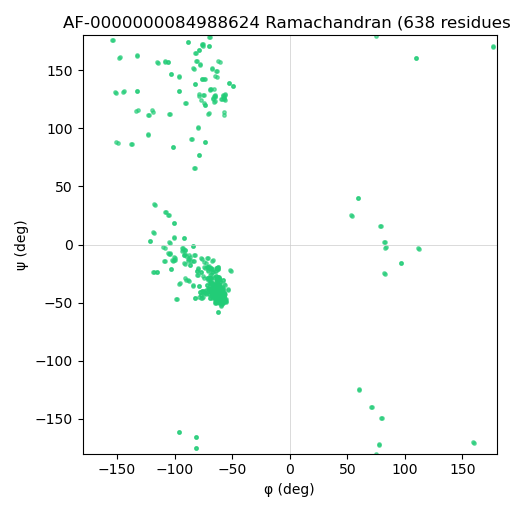3 1 85.31 291 ARG A N 1
ATOM 2153 C CA . ARG A 1 291 ? 1.739 0.015 17.719 1 85.31 291 ARG A CA 1
ATOM 2154 C C . ARG A 1 291 ? 0.793 -0.926 18.453 1 85.31 291 ARG A C 1
ATOM 2156 O O . ARG A 1 291 ? 1.157 -1.503 19.484 1 85.31 291 ARG A O 1
ATOM 2163 N N . GLN A 1 292 ? -0.307 -1.029 17.844 1 81.19 292 GLN A N 1
ATOM 2164 C CA . GLN A 1 292 ? -1.249 -1.938 18.484 1 81.19 292 GLN A CA 1
ATOM 2165 C C . GLN A 1 292 ? -0.902 -3.393 18.188 1 81.19 292 GLN A C 1
ATOM 2167 O O . GLN A 1 292 ? -0.202 -3.684 17.219 1 81.19 292 GLN A O 1
ATOM 2172 N N . SER A 1 293 ? -1.21 -4.312 18.906 1 64.94 293 SER A N 1
ATOM 2173 C CA . SER A 1 293 ? -0.821 -5.719 18.922 1 64.94 293 SER A CA 1
ATOM 2174 C C . SER A 1 293 ? -1.336 -6.457 17.703 1 64.94 293 SER A C 1
ATOM 2176 O O . SER A 1 293 ? -0.857 -7.547 17.375 1 64.94 293 SER A O 1
ATOM 2178 N N . THR A 1 294 ? -2.207 -5.98 16.938 1 65.5 294 THR A N 1
ATOM 2179 C CA . THR A 1 294 ? -2.842 -6.762 15.883 1 65.5 294 THR A CA 1
ATOM 2180 C C . THR A 1 294 ? -1.97 -6.785 14.633 1 65.5 294 THR A C 1
ATOM 2182 O O . THR A 1 294 ? -2.184 -7.605 13.734 1 65.5 294 THR A O 1
ATOM 2185 N N . CYS A 1 295 ? -0.943 -6.047 14.555 1 66.56 295 CYS A N 1
ATOM 2186 C CA . CYS A 1 295 ? -0.022 -6 13.422 1 66.56 295 CYS A CA 1
ATOM 2187 C C . CYS A 1 295 ? -0.77 -5.742 12.117 1 66.56 295 CYS A C 1
ATOM 2189 O O . CYS A 1 295 ? -0.346 -6.195 11.055 1 66.56 295 CYS A O 1
ATOM 2191 N N . GLU A 1 296 ? -1.911 -5.121 12.273 1 78.31 296 GLU A N 1
ATOM 2192 C CA . GLU A 1 296 ? -2.648 -4.742 11.078 1 78.31 296 GLU A CA 1
ATOM 2193 C C . GLU A 1 296 ? -2.123 -3.43 10.5 1 78.31 296 GLU A C 1
ATOM 2195 O O . GLU A 1 296 ? -1.784 -2.508 11.242 1 78.31 296 GLU A O 1
ATOM 2200 N N . PHE A 1 297 ? -2.029 -3.453 9.195 1 84.38 297 PHE A N 1
ATOM 2201 C CA . PHE A 1 297 ? -1.661 -2.191 8.562 1 84.38 297 PHE A CA 1
ATOM 2202 C C . PHE A 1 297 ? -2.664 -1.099 8.914 1 84.38 297 PHE A C 1
ATOM 2204 O O . PHE A 1 297 ? -3.875 -1.297 8.789 1 84.38 297 PHE A O 1
ATOM 2211 N N . PRO A 1 298 ? -2.156 -0.009 9.375 1 89.12 298 PRO A N 1
ATOM 2212 C CA . PRO A 1 298 ? -3.057 0.997 9.945 1 89.12 298 PRO A CA 1
ATOM 2213 C C . PRO A 1 298 ? -3.91 1.69 8.883 1 89.12 298 PRO A C 1
ATOM 2215 O O . PRO A 1 298 ? -5.07 2.025 9.148 1 89.12 298 PRO A O 1
ATOM 2218 N N . VAL A 1 299 ? -3.367 1.956 7.715 1 94.06 299 VAL A N 1
ATOM 2219 C CA . VAL A 1 299 ? -4.07 2.639 6.633 1 94.06 299 VAL A CA 1
ATOM 2220 C C . VAL A 1 299 ? -4.758 1.612 5.738 1 94.06 299 VAL A C 1
ATOM 2222 O O . VAL A 1 299 ? -4.105 0.716 5.195 1 94.06 299 VAL A O 1
ATOM 2225 N N . PRO A 1 300 ? -6.098 1.714 5.594 1 93.62 300 PRO A N 1
ATOM 2226 C CA . PRO A 1 300 ? -6.762 0.763 4.699 1 93.62 300 PRO A CA 1
ATOM 2227 C C . PRO A 1 300 ? -6.133 0.723 3.309 1 93.62 300 PRO A C 1
ATOM 2229 O O . PRO A 1 300 ? -5.863 1.772 2.719 1 93.62 300 PRO A O 1
ATOM 2232 N N . PHE A 1 301 ? -5.98 -0.469 2.729 1 93.31 301 PHE A N 1
ATOM 2233 C CA . PHE A 1 301 ? -5.363 -0.627 1.416 1 93.31 301 PHE A CA 1
ATOM 2234 C C . PHE A 1 301 ? -6.164 0.107 0.348 1 93.31 301 PHE A C 1
ATOM 2236 O O . PHE A 1 301 ? -5.594 0.657 -0.596 1 93.31 301 PHE A O 1
ATOM 2243 N N . GLN A 1 302 ? -7.5 0.141 0.504 1 94.19 302 GLN A N 1
ATOM 2244 C CA . GLN A 1 302 ? -8.359 0.847 -0.44 1 94.19 302 GLN A CA 1
ATOM 2245 C C . GLN A 1 302 ? -8.023 2.334 -0.488 1 94.19 302 GLN A C 1
ATOM 2247 O O . GLN A 1 302 ? -8.109 2.963 -1.545 1 94.19 302 GLN A O 1
ATOM 2252 N N . TRP A 1 303 ? -7.668 2.855 0.678 1 97.06 303 TRP A N 1
ATOM 2253 C CA . TRP A 1 303 ? -7.312 4.27 0.749 1 97.06 303 TRP A CA 1
ATOM 2254 C C . TRP A 1 303 ? -5.906 4.504 0.21 1 97.06 303 TRP A C 1
ATOM 2256 O O . TRP A 1 303 ? -5.68 5.441 -0.56 1 97.06 303 TRP A O 1
ATOM 2266 N N . LEU A 1 304 ? -5.023 3.617 0.614 1 97.12 304 LEU A N 1
ATOM 2267 C CA . LEU A 1 304 ? -3.637 3.727 0.17 1 97.12 304 LEU A CA 1
ATOM 2268 C C . LEU A 1 304 ? -3.549 3.674 -1.352 1 97.12 304 LEU A C 1
ATOM 2270 O O . LEU A 1 304 ? -2.799 4.441 -1.961 1 97.12 304 LEU A O 1
ATOM 2274 N N . ALA A 1 305 ? -4.328 2.83 -1.994 1 95.88 305 ALA A N 1
ATOM 2275 C CA . ALA A 1 305 ? -4.312 2.611 -3.438 1 95.88 305 ALA A CA 1
ATOM 2276 C C . ALA A 1 305 ? -4.824 3.84 -4.184 1 95.88 305 ALA A C 1
ATOM 2278 O O . ALA A 1 305 ? -4.535 4.02 -5.371 1 95.88 305 ALA A O 1
ATOM 2279 N N . ARG A 1 306 ? -5.551 4.688 -3.549 1 97.06 306 ARG A N 1
ATOM 2280 C CA . ARG A 1 306 ? -6.168 5.84 -4.195 1 97.06 306 ARG A CA 1
ATOM 2281 C C . ARG A 1 306 ? -5.254 7.059 -4.129 1 97.06 306 ARG A C 1
ATOM 2283 O O . ARG A 1 306 ? -5.48 8.047 -4.828 1 97.06 306 ARG A O 1
ATOM 2290 N N . TYR A 1 307 ? -4.258 6.988 -3.23 1 98.44 307 TYR A N 1
ATOM 2291 C CA . TYR A 1 307 ? -3.322 8.102 -3.141 1 98.44 307 TYR A CA 1
ATOM 2292 C C . TYR A 1 307 ? -2.422 8.156 -4.371 1 98.44 307 TYR A C 1
ATOM 2294 O O . TYR A 1 307 ? -1.546 7.309 -4.543 1 98.44 307 TYR A O 1
ATOM 2302 N N . ARG A 1 308 ? -2.535 9.148 -5.191 1 96.94 308 ARG A N 1
ATOM 2303 C CA . ARG A 1 308 ? -1.961 9.195 -6.531 1 96.94 308 ARG A CA 1
ATOM 2304 C C . ARG A 1 308 ? -0.443 9.328 -6.473 1 96.94 308 ARG A C 1
ATOM 2306 O O . ARG A 1 308 ? 0.253 8.992 -7.434 1 96.94 308 ARG A O 1
ATOM 2313 N N . LYS A 1 309 ? 0.104 9.828 -5.363 1 97.44 309 LYS A N 1
ATOM 2314 C CA . LYS A 1 309 ? 1.553 9.977 -5.258 1 97.44 309 LYS A CA 1
ATOM 2315 C C . LYS A 1 309 ? 2.148 8.906 -4.348 1 97.44 309 LYS A C 1
ATOM 2317 O O . LYS A 1 309 ? 3.182 9.133 -3.713 1 97.44 309 LYS A O 1
ATOM 2322 N N . PHE A 1 310 ? 1.422 7.812 -4.285 1 98 310 PHE A N 1
ATOM 2323 C CA . PHE A 1 310 ? 1.875 6.719 -3.434 1 98 310 PHE A CA 1
ATOM 2324 C C . PHE A 1 310 ? 3.254 6.23 -3.867 1 98 310 PHE A C 1
ATOM 2326 O O . PHE A 1 310 ? 4.121 5.988 -3.027 1 98 310 PHE A O 1
ATOM 2333 N N . MET A 1 311 ? 3.537 6.059 -5.125 1 96.31 311 MET A N 1
ATOM 2334 C CA . MET A 1 311 ? 4.82 5.566 -5.613 1 96.31 311 MET A CA 1
ATOM 2335 C C . MET A 1 311 ? 5.957 6.488 -5.18 1 96.31 311 MET A C 1
ATOM 2337 O O . MET A 1 311 ? 6.996 6.023 -4.711 1 96.31 311 MET A O 1
ATOM 2341 N N . GLU A 1 312 ? 5.758 7.82 -5.316 1 97.06 312 GLU A N 1
ATOM 2342 C CA . GLU A 1 312 ? 6.773 8.789 -4.902 1 97.06 312 GLU A CA 1
ATOM 2343 C C . GLU A 1 312 ? 7.043 8.695 -3.404 1 97.06 312 GLU A C 1
ATOM 2345 O O . GLU A 1 312 ? 8.195 8.727 -2.975 1 97.06 312 GLU A O 1
ATOM 2350 N N . ALA A 1 313 ? 5.984 8.633 -2.658 1 98.12 313 ALA A N 1
ATOM 2351 C CA . ALA A 1 313 ? 6.117 8.547 -1.205 1 98.12 313 ALA A CA 1
ATOM 2352 C C . ALA A 1 313 ? 6.836 7.27 -0.791 1 98.12 313 ALA A C 1
ATOM 2354 O O . ALA A 1 313 ? 7.734 7.301 0.056 1 98.12 313 ALA A O 1
ATOM 2355 N N . ALA A 1 314 ? 6.414 6.152 -1.365 1 96.25 314 ALA A N 1
ATOM 2356 C CA . ALA A 1 314 ? 7.012 4.859 -1.047 1 96.25 314 ALA A CA 1
ATOM 2357 C C . ALA A 1 314 ? 8.5 4.844 -1.379 1 96.25 314 ALA A C 1
ATOM 2359 O O . ALA A 1 314 ? 9.312 4.336 -0.601 1 96.25 314 ALA A O 1
ATOM 2360 N N . ASP A 1 315 ? 8.914 5.371 -2.561 1 95.88 315 ASP A N 1
ATOM 2361 C CA . ASP A 1 315 ? 10.312 5.441 -2.953 1 95.88 315 ASP A CA 1
ATOM 2362 C C . ASP A 1 315 ? 11.117 6.289 -1.973 1 95.88 315 ASP A C 1
ATOM 2364 O O . ASP A 1 315 ? 12.242 5.934 -1.609 1 95.88 315 ASP A O 1
ATOM 2368 N N . ALA A 1 316 ? 10.516 7.395 -1.584 1 97.25 316 ALA A N 1
ATOM 2369 C CA . ALA A 1 316 ? 11.203 8.281 -0.647 1 97.25 316 ALA A CA 1
ATOM 2370 C C . ALA A 1 316 ? 11.383 7.609 0.711 1 97.25 316 ALA A C 1
ATOM 2372 O O . ALA A 1 316 ? 12.453 7.711 1.323 1 97.25 316 ALA A O 1
ATOM 2373 N N . CYS A 1 317 ? 10.336 6.941 1.201 1 96.06 317 CYS A N 1
ATOM 2374 C CA . CYS A 1 317 ? 10.445 6.219 2.461 1 96.06 317 CYS A CA 1
ATOM 2375 C C . CYS A 1 317 ? 11.57 5.188 2.402 1 96.06 317 CYS A C 1
ATOM 2377 O O . CYS A 1 317 ? 12.344 5.047 3.354 1 96.06 317 CYS A O 1
ATOM 2379 N N . ALA A 1 318 ? 11.688 4.512 1.302 1 92.62 318 ALA A N 1
ATOM 2380 C CA . ALA A 1 318 ? 12.68 3.449 1.149 1 92.62 318 ALA A CA 1
ATOM 2381 C C . ALA A 1 318 ? 14.094 4.023 1.104 1 92.62 318 ALA A C 1
ATOM 2383 O O . ALA A 1 318 ? 15.047 3.361 1.512 1 92.62 318 ALA A O 1
ATOM 2384 N N . ALA A 1 319 ? 14.203 5.215 0.631 1 93.38 319 ALA A N 1
ATOM 2385 C CA . ALA A 1 319 ? 15.516 5.84 0.447 1 93.38 319 ALA A CA 1
ATOM 2386 C C . ALA A 1 319 ? 16.062 6.379 1.768 1 93.38 319 ALA A C 1
ATOM 2388 O O . ALA A 1 319 ? 17.25 6.668 1.885 1 93.38 319 ALA A O 1
ATOM 2389 N N . ILE A 1 320 ? 15.07 6.574 2.693 1 91.19 320 ILE A N 1
ATOM 2390 C CA . ILE A 1 320 ? 15.516 7.074 3.988 1 91.19 320 ILE A CA 1
ATOM 2391 C C . ILE A 1 320 ? 16.078 5.926 4.824 1 91.19 320 ILE A C 1
ATOM 2393 O O . ILE A 1 320 ? 15.422 4.895 4.996 1 91.19 320 ILE A O 1
ATOM 2397 N N . GLN A 1 321 ? 17.297 5.652 4.98 1 66.69 321 GLN A N 1
ATOM 2398 C CA . GLN A 1 321 ? 18.047 4.598 5.664 1 66.69 321 GLN A CA 1
ATOM 2399 C C . GLN A 1 321 ? 17.906 4.73 7.18 1 66.69 321 GLN A C 1
ATOM 2401 O O . GLN A 1 321 ? 17.781 5.836 7.703 1 66.69 321 GLN A O 1
ATOM 2406 N N . MET B 1 1 ? -12.32 -8.945 5.055 1 72.94 1 MET B N 1
ATOM 2407 C CA . MET B 1 1 ? -11.203 -9.883 5.137 1 72.94 1 MET B CA 1
ATOM 2408 C C . MET B 1 1 ? -10.141 -9.375 6.109 1 72.94 1 MET B C 1
ATOM 2410 O O . MET B 1 1 ? -9.844 -8.18 6.141 1 72.94 1 MET B O 1
ATOM 2414 N N . LYS B 1 2 ? -9.555 -10.352 6.789 1 77.06 2 LYS B N 1
ATOM 2415 C CA . LYS B 1 2 ? -8.469 -9.992 7.699 1 77.06 2 LYS B CA 1
ATOM 2416 C C . LYS B 1 2 ? -7.285 -9.398 6.941 1 77.06 2 LYS B C 1
ATOM 2418 O O . LYS B 1 2 ? -6.992 -9.82 5.816 1 77.06 2 LYS B O 1
ATOM 2423 N N . SER B 1 3 ? -6.59 -8.523 7.594 1 81.06 3 SER B N 1
ATOM 2424 C CA . SER B 1 3 ? -5.461 -7.836 6.973 1 81.06 3 SER B CA 1
ATOM 2425 C C . SER B 1 3 ? -4.395 -8.828 6.523 1 81.06 3 SER B C 1
ATOM 2427 O O . SER B 1 3 ? -3.844 -8.703 5.43 1 81.06 3 SER B O 1
ATOM 2429 N N . LEU B 1 4 ? -4.207 -9.859 7.379 1 87.31 4 LEU B N 1
ATOM 2430 C CA . LEU B 1 4 ? -3.188 -10.859 7.07 1 87.31 4 LEU B CA 1
ATOM 2431 C C . LEU B 1 4 ? -3.533 -11.609 5.793 1 87.31 4 LEU B C 1
ATOM 2433 O O . LEU B 1 4 ? -2.643 -11.953 5.008 1 87.31 4 LEU B O 1
ATOM 2437 N N . ASN B 1 5 ? -4.797 -11.883 5.605 1 93.62 5 ASN B N 1
ATOM 2438 C CA . ASN B 1 5 ? -5.242 -12.57 4.398 1 93.62 5 ASN B CA 1
ATOM 2439 C C . ASN B 1 5 ? -5.062 -11.695 3.16 1 93.62 5 ASN B C 1
ATOM 2441 O O . ASN B 1 5 ? -4.621 -12.18 2.115 1 93.62 5 ASN B O 1
ATOM 2445 N N . SER B 1 6 ? -5.379 -10.445 3.303 1 94.69 6 SER B N 1
ATOM 2446 C CA . SER B 1 6 ? -5.172 -9.516 2.201 1 94.69 6 SER B CA 1
ATOM 2447 C C . SER B 1 6 ? -3.691 -9.391 1.854 1 94.69 6 SER B C 1
ATOM 2449 O O . SER B 1 6 ? -3.332 -9.266 0.68 1 94.69 6 SER B O 1
ATOM 2451 N N . GLU B 1 7 ? -2.871 -9.422 2.861 1 94.44 7 GLU B N 1
ATOM 2452 C CA . GLU B 1 7 ? -1.43 -9.305 2.658 1 94.44 7 GLU B CA 1
ATOM 2453 C C . GLU B 1 7 ? -0.882 -10.5 1.879 1 94.44 7 GLU B C 1
ATOM 2455 O O . GLU B 1 7 ? 0.02 -10.344 1.053 1 94.44 7 GLU B O 1
ATOM 2460 N N . ALA B 1 8 ? -1.467 -11.672 2.119 1 96.94 8 ALA B N 1
ATOM 2461 C CA . ALA B 1 8 ? -1.054 -12.859 1.375 1 96.94 8 ALA B CA 1
ATOM 2462 C C . ALA B 1 8 ? -1.399 -12.727 -0.105 1 96.94 8 ALA B C 1
ATOM 2464 O O . ALA B 1 8 ? -0.583 -13.047 -0.972 1 96.94 8 ALA B O 1
ATOM 2465 N N . ILE B 1 9 ? -2.604 -12.227 -0.384 1 98.31 9 ILE B N 1
ATOM 2466 C CA . ILE B 1 9 ? -3.039 -12.039 -1.765 1 98.31 9 ILE B CA 1
ATOM 2467 C C . ILE B 1 9 ? -2.162 -10.992 -2.447 1 98.31 9 ILE B C 1
ATOM 2469 O O . ILE B 1 9 ? -1.68 -11.211 -3.562 1 98.31 9 ILE B O 1
ATOM 2473 N N . LEU B 1 10 ? -1.94 -9.891 -1.755 1 98 10 LEU B N 1
ATOM 2474 C CA . LEU B 1 10 ? -1.113 -8.82 -2.316 1 98 10 LEU B CA 1
ATOM 2475 C C . LEU B 1 10 ? 0.315 -9.312 -2.543 1 98 10 LEU B C 1
ATOM 2477 O O . LEU B 1 10 ? 0.965 -8.906 -3.51 1 98 10 LEU B O 1
ATOM 2481 N N . GLY B 1 11 ? 0.798 -10.156 -1.64 1 98.56 11 GLY B N 1
ATOM 2482 C CA . GLY B 1 11 ? 2.111 -10.758 -1.831 1 98.56 11 GLY B CA 1
ATOM 2483 C C . GLY B 1 11 ? 2.225 -11.547 -3.123 1 98.56 11 GLY B C 1
ATOM 2484 O O . GLY B 1 11 ? 3.234 -11.453 -3.824 1 98.56 11 GLY B O 1
ATOM 2485 N N . ALA B 1 12 ? 1.202 -12.281 -3.406 1 98.88 12 ALA B N 1
ATOM 2486 C CA . ALA B 1 12 ? 1.171 -13.047 -4.652 1 98.88 12 ALA B CA 1
ATOM 2487 C C . ALA B 1 12 ? 1.173 -12.117 -5.863 1 98.88 12 ALA B C 1
ATOM 2489 O O . ALA B 1 12 ? 1.981 -12.289 -6.781 1 98.88 12 ALA B O 1
ATOM 2490 N N . LEU B 1 13 ? 0.315 -11.133 -5.852 1 98.88 13 LEU B N 1
ATOM 2491 C CA . LEU B 1 13 ? 0.101 -10.25 -6.992 1 98.88 13 LEU B CA 1
ATOM 2492 C C . LEU B 1 13 ? 1.334 -9.391 -7.254 1 98.88 13 LEU B C 1
ATOM 2494 O O . LEU B 1 13 ? 1.759 -9.234 -8.398 1 98.88 13 LEU B O 1
ATOM 2498 N N . VAL B 1 14 ? 1.921 -8.883 -6.211 1 98.88 14 VAL B N 1
ATOM 2499 C CA . VAL B 1 14 ? 3.086 -8.016 -6.34 1 98.88 14 VAL B CA 1
ATOM 2500 C C . VAL B 1 14 ? 4.293 -8.836 -6.793 1 98.88 14 VAL B C 1
ATOM 2502 O O . VAL B 1 14 ? 5.094 -8.367 -7.609 1 98.88 14 VAL B O 1
ATOM 2505 N N . ALA B 1 15 ? 4.438 -10.039 -6.301 1 98.94 15 ALA B N 1
ATOM 2506 C CA . ALA B 1 15 ? 5.547 -10.898 -6.711 1 98.94 15 ALA B CA 1
ATOM 2507 C C . ALA B 1 15 ? 5.469 -11.219 -8.203 1 98.94 15 ALA B C 1
ATOM 2509 O O . ALA B 1 15 ? 6.484 -11.219 -8.898 1 98.94 15 ALA B O 1
ATOM 2510 N N . ASP B 1 16 ? 4.281 -11.516 -8.695 1 98.88 16 ASP B N 1
ATOM 2511 C CA . ASP B 1 16 ? 4.066 -11.758 -10.117 1 98.88 16 ASP B CA 1
ATOM 2512 C C . ASP B 1 16 ? 4.484 -10.547 -10.945 1 98.88 16 ASP B C 1
ATOM 2514 O O . ASP B 1 16 ? 5.238 -10.68 -11.914 1 98.88 16 ASP B O 1
ATOM 2518 N N . SER B 1 17 ? 3.998 -9.422 -10.531 1 98.81 17 SER B N 1
ATOM 2519 C CA . SER B 1 17 ? 4.293 -8.18 -11.234 1 98.81 17 SER B CA 1
ATOM 2520 C C . SER B 1 17 ? 5.793 -7.887 -11.234 1 98.81 17 SER B C 1
ATOM 2522 O O . SER B 1 17 ? 6.348 -7.477 -12.258 1 98.81 17 SER B O 1
ATOM 2524 N N . ALA B 1 18 ? 6.43 -8.109 -10.125 1 98.69 18 ALA B N 1
ATOM 2525 C CA . ALA B 1 18 ? 7.859 -7.852 -9.969 1 98.69 18 ALA B CA 1
ATOM 2526 C C . ALA B 1 18 ? 8.688 -8.734 -10.898 1 98.69 18 ALA B C 1
ATOM 2528 O O . ALA B 1 18 ? 9.758 -8.336 -11.359 1 98.69 18 ALA B O 1
ATOM 2529 N N . ALA B 1 19 ? 8.211 -9.898 -11.211 1 98.69 19 ALA B N 1
ATOM 2530 C CA . ALA B 1 19 ? 8.984 -10.898 -11.953 1 98.69 19 ALA B CA 1
ATOM 2531 C C . ALA B 1 19 ? 8.75 -10.758 -13.453 1 98.69 19 ALA B C 1
ATOM 2533 O O . ALA B 1 19 ? 9.477 -11.352 -14.258 1 98.69 19 ALA B O 1
ATOM 2534 N N . LEU B 1 20 ? 7.828 -9.969 -13.93 1 98.5 20 LEU B N 1
ATOM 2535 C CA . LEU B 1 20 ? 7.312 -9.938 -15.289 1 98.5 20 LEU B CA 1
ATOM 2536 C C . LEU B 1 20 ? 8.43 -9.648 -16.297 1 98.5 20 LEU B C 1
ATOM 2538 O O . LEU B 1 20 ? 8.516 -10.289 -17.344 1 98.5 20 LEU B O 1
ATOM 2542 N N . GLY B 1 21 ? 9.32 -8.781 -15.984 1 97.94 21 GLY B N 1
ATOM 2543 C CA . GLY B 1 21 ? 10.273 -8.242 -16.938 1 97.94 21 GLY B CA 1
ATOM 2544 C C . GLY B 1 21 ? 11.297 -9.266 -17.406 1 97.94 21 GLY B C 1
ATOM 2545 O O . GLY B 1 21 ? 11.867 -9.133 -18.484 1 97.94 21 GLY B O 1
ATOM 2546 N N . LEU B 1 22 ? 11.531 -10.266 -16.562 1 98.12 22 LEU B N 1
ATOM 2547 C CA . LEU B 1 22 ? 12.547 -11.258 -16.906 1 98.12 22 LEU B CA 1
ATOM 2548 C C . LEU B 1 22 ? 11.93 -12.648 -17.016 1 98.12 22 LEU B C 1
ATOM 2550 O O . LEU B 1 22 ? 12.648 -13.641 -17.078 1 98.12 22 LEU B O 1
ATOM 2554 N N . HIS B 1 23 ? 10.602 -12.688 -17.016 1 98.44 23 HIS B N 1
ATOM 2555 C CA . HIS B 1 23 ? 9.859 -13.945 -17.094 1 98.44 23 HIS B CA 1
ATOM 2556 C C . HIS B 1 23 ? 10.242 -14.734 -18.344 1 98.44 23 HIS B C 1
ATOM 2558 O O . HIS B 1 23 ? 10.305 -14.188 -19.438 1 98.44 23 HIS B O 1
ATOM 2564 N N . TRP B 1 24 ? 10.633 -16.031 -18.156 1 98.06 24 TRP B N 1
ATOM 2565 C CA . TRP B 1 24 ? 10.898 -17.031 -19.188 1 98.06 24 TRP B CA 1
ATOM 2566 C C . TRP B 1 24 ? 12.266 -16.812 -19.828 1 98.06 24 TRP B C 1
ATOM 2568 O O . TRP B 1 24 ? 12.492 -17.219 -20.969 1 98.06 24 TRP B O 1
ATOM 2578 N N . ILE B 1 25 ? 13.156 -16.031 -19.219 1 98.06 25 ILE B N 1
ATOM 2579 C CA . ILE B 1 25 ? 14.586 -16.203 -19.484 1 98.06 25 ILE B CA 1
ATOM 2580 C C . ILE B 1 25 ? 15.086 -17.469 -18.797 1 98.06 25 ILE B C 1
ATOM 2582 O O . ILE B 1 25 ? 15.008 -17.594 -17.562 1 98.06 25 ILE B O 1
ATOM 2586 N N . TYR B 1 26 ? 15.602 -18.422 -19.516 1 97.31 26 TYR B N 1
ATOM 2587 C CA . TYR B 1 26 ? 15.992 -19.719 -18.984 1 97.31 26 TYR B CA 1
ATOM 2588 C C . TYR B 1 26 ? 17.5 -19.781 -18.75 1 97.31 26 TYR B C 1
ATOM 2590 O O . TYR B 1 26 ? 18.078 -20.875 -18.734 1 97.31 26 TYR B O 1
ATOM 2598 N N . ASP B 1 27 ? 18.141 -18.656 -18.688 1 96.81 27 ASP B N 1
ATOM 2599 C CA . ASP B 1 27 ? 19.578 -18.531 -18.516 1 96.81 27 ASP B CA 1
ATOM 2600 C C . ASP B 1 27 ? 19.906 -17.688 -17.281 1 96.81 27 ASP B C 1
ATOM 2602 O O . ASP B 1 27 ? 20.078 -16.469 -17.391 1 96.81 27 ASP B O 1
ATOM 2606 N N . PRO B 1 28 ? 20.141 -18.344 -16.141 1 96.12 28 PRO B N 1
ATOM 2607 C CA . PRO B 1 28 ? 20.422 -17.609 -14.906 1 96.12 28 PRO B CA 1
ATOM 2608 C C . PRO B 1 28 ? 21.641 -16.703 -15.047 1 96.12 28 PRO B C 1
ATOM 2610 O O . PRO B 1 28 ? 21.719 -15.648 -14.406 1 96.12 28 PRO B O 1
ATOM 2613 N N . ALA B 1 29 ? 22.609 -17.062 -15.859 1 96.44 29 ALA B N 1
ATOM 2614 C CA . ALA B 1 29 ? 23.781 -16.234 -16.062 1 96.44 29 ALA B CA 1
ATOM 2615 C C . ALA B 1 29 ? 23.406 -14.898 -16.703 1 96.44 29 ALA B C 1
ATOM 2617 O O . ALA B 1 29 ? 23.938 -13.852 -16.344 1 96.44 29 ALA B O 1
ATOM 2618 N N . ARG B 1 30 ? 22.547 -14.961 -17.656 1 97.25 30 ARG B N 1
ATOM 2619 C CA . ARG B 1 30 ? 22.062 -13.734 -18.281 1 97.25 30 ARG B CA 1
ATOM 2620 C C . ARG B 1 30 ? 21.344 -12.844 -17.281 1 97.25 30 ARG B C 1
ATOM 2622 O O . ARG B 1 30 ? 21.516 -11.625 -17.281 1 97.25 30 ARG B O 1
ATOM 2629 N N . ILE B 1 31 ? 20.547 -13.422 -16.438 1 98 31 ILE B N 1
ATOM 2630 C CA . ILE B 1 31 ? 19.828 -12.664 -15.43 1 98 31 ILE B CA 1
ATOM 2631 C C . ILE B 1 31 ? 20.812 -12.008 -14.469 1 98 31 ILE B C 1
ATOM 2633 O O . ILE B 1 31 ? 20.625 -10.852 -14.078 1 98 31 ILE B O 1
ATOM 2637 N N . ALA B 1 32 ? 21.828 -12.75 -14.156 1 97 32 ALA B N 1
ATOM 2638 C CA . ALA B 1 32 ? 22.875 -12.195 -13.297 1 97 32 ALA B CA 1
ATOM 2639 C C . ALA B 1 32 ? 23.531 -10.984 -13.953 1 97 32 ALA B C 1
ATOM 2641 O O . ALA B 1 32 ? 23.859 -10.008 -13.281 1 97 32 ALA B O 1
ATOM 2642 N N . GLU B 1 33 ? 23.734 -11.07 -15.25 1 97.19 33 GLU B N 1
ATOM 2643 C CA . GLU B 1 33 ? 24.312 -9.961 -15.992 1 97.19 33 GLU B CA 1
ATOM 2644 C C . GLU B 1 33 ? 23.406 -8.734 -15.945 1 97.19 33 GLU B C 1
ATOM 2646 O O . GLU B 1 33 ? 23.891 -7.613 -15.734 1 97.19 33 GLU B O 1
ATOM 2651 N N . ILE B 1 34 ? 22.188 -8.961 -16.188 1 97.25 34 ILE B N 1
ATOM 2652 C CA . ILE B 1 34 ? 21.203 -7.879 -16.172 1 97.25 34 ILE B CA 1
ATOM 2653 C C . ILE B 1 34 ? 21.172 -7.23 -14.789 1 97.25 34 ILE B C 1
ATOM 2655 O O . ILE B 1 34 ? 21.172 -6.004 -14.672 1 97.25 34 ILE B O 1
ATOM 2659 N N . GLU B 1 35 ? 21.094 -8.07 -13.758 1 96.62 35 GLU B N 1
ATOM 2660 C CA . GLU B 1 35 ? 21.078 -7.57 -12.391 1 96.62 35 GLU B CA 1
ATOM 2661 C C . GLU B 1 35 ? 22.312 -6.715 -12.102 1 96.62 35 GLU B C 1
ATOM 2663 O O . GLU B 1 35 ? 22.203 -5.648 -11.492 1 96.62 35 GLU B O 1
ATOM 2668 N N . ALA B 1 36 ? 23.484 -7.203 -12.516 1 96.06 36 ALA B N 1
ATOM 2669 C CA . ALA B 1 36 ? 24.734 -6.48 -12.297 1 96.06 36 ALA B CA 1
ATOM 2670 C C . ALA B 1 36 ? 24.703 -5.121 -12.992 1 96.06 36 ALA B C 1
ATOM 2672 O O . ALA B 1 36 ? 25.156 -4.121 -12.438 1 96.06 36 ALA B O 1
ATOM 2673 N N . ALA B 1 37 ? 24.172 -5.07 -14.172 1 94.75 37 ALA B N 1
ATOM 2674 C CA . ALA B 1 37 ? 24.125 -3.842 -14.961 1 94.75 37 ALA B CA 1
ATOM 2675 C C . ALA B 1 37 ? 23.172 -2.826 -14.336 1 94.75 37 ALA B C 1
ATOM 2677 O O . ALA B 1 37 ? 23.391 -1.617 -14.438 1 94.75 37 ALA B O 1
ATOM 2678 N N . ARG B 1 38 ? 22.203 -3.301 -13.664 1 93.19 38 ARG B N 1
ATOM 2679 C CA . ARG B 1 38 ? 21.188 -2.432 -13.109 1 93.19 38 ARG B CA 1
ATOM 2680 C C . ARG B 1 38 ? 21.594 -1.892 -11.742 1 93.19 38 ARG B C 1
ATOM 2682 O O . ARG B 1 38 ? 21.031 -0.909 -11.258 1 93.19 38 ARG B O 1
ATOM 2689 N N . GLY B 1 39 ? 22.516 -2.482 -11.117 1 90 39 GLY B N 1
ATOM 2690 C CA . GLY B 1 39 ? 23 -2.037 -9.82 1 90 39 GLY B CA 1
ATOM 2691 C C . GLY B 1 39 ? 21.922 -2.043 -8.75 1 90 39 GLY B C 1
ATOM 2692 O O . GLY B 1 39 ? 21.219 -3.043 -8.57 1 90 39 GLY B O 1
ATOM 2693 N N . PRO B 1 40 ? 21.672 -0.919 -8.086 1 81.44 40 PRO B N 1
ATOM 2694 C CA . PRO B 1 40 ? 20.766 -0.855 -6.934 1 81.44 40 PRO B CA 1
ATOM 2695 C C . PRO B 1 40 ? 19.297 -1.049 -7.324 1 81.44 40 PRO B C 1
ATOM 2697 O O . PRO B 1 40 ? 18.469 -1.392 -6.477 1 81.44 40 PRO B O 1
ATOM 2700 N N . ARG B 1 41 ? 18.969 -0.831 -8.594 1 82.44 41 ARG B N 1
ATOM 2701 C CA . ARG B 1 41 ? 17.578 -0.998 -9.047 1 82.44 41 ARG B CA 1
ATOM 2702 C C . ARG B 1 41 ? 17.172 -2.467 -9.023 1 82.44 41 ARG B C 1
ATOM 2704 O O . ARG B 1 41 ? 15.992 -2.785 -8.898 1 82.44 41 ARG B O 1
ATOM 2711 N N . GLY B 1 42 ? 18.109 -3.326 -9.25 1 90.12 42 GLY B N 1
ATOM 2712 C CA . GLY B 1 42 ? 17.906 -4.742 -8.992 1 90.12 42 GLY B CA 1
ATOM 2713 C C . GLY B 1 42 ? 17.125 -5.438 -10.094 1 90.12 42 GLY B C 1
ATOM 2714 O O . GLY B 1 42 ? 17.266 -5.098 -11.273 1 90.12 42 GLY B O 1
ATOM 2715 N N . LEU B 1 43 ? 16.344 -6.508 -9.68 1 94.38 43 LEU B N 1
ATOM 2716 C CA . LEU B 1 43 ? 15.789 -7.465 -10.625 1 94.38 43 LEU B CA 1
ATOM 2717 C C . LEU B 1 43 ? 14.281 -7.297 -10.758 1 94.38 43 LEU B C 1
ATOM 2719 O O . LEU B 1 43 ? 13.641 -7.973 -11.562 1 94.38 43 LEU B O 1
ATOM 2723 N N . VAL B 1 44 ? 13.734 -6.398 -9.984 1 97.69 44 VAL B N 1
ATOM 2724 C CA . VAL B 1 44 ? 12.281 -6.383 -9.891 1 97.69 44 VAL B CA 1
ATOM 2725 C C . VAL B 1 44 ? 11.719 -5.234 -10.727 1 97.69 44 VAL B C 1
ATOM 2727 O O . VAL B 1 44 ? 12.391 -4.223 -10.93 1 97.69 44 VAL B O 1
ATOM 2730 N N . PHE B 1 45 ? 10.539 -5.41 -11.312 1 97.75 45 PHE B N 1
ATOM 2731 C CA . PHE B 1 45 ? 9.766 -4.406 -12.023 1 97.75 45 PHE B CA 1
ATOM 2732 C C . PHE B 1 45 ? 10.555 -3.846 -13.203 1 97.75 45 PHE B C 1
ATOM 2734 O O . PHE B 1 45 ? 10.547 -2.637 -13.438 1 97.75 45 PHE B O 1
ATOM 2741 N N . LEU B 1 46 ? 11.258 -4.719 -13.883 1 97 46 LEU B N 1
ATOM 2742 C CA . LEU B 1 46 ? 11.898 -4.34 -15.141 1 97 46 LEU B CA 1
ATOM 2743 C C . LEU B 1 46 ? 10.875 -4.27 -16.266 1 97 46 LEU B C 1
ATOM 2745 O O . LEU B 1 46 ? 9.969 -5.109 -16.344 1 97 46 LEU B O 1
ATOM 2749 N N . GLN B 1 47 ? 11.133 -3.275 -17.094 1 96.44 47 GLN B N 1
ATOM 2750 C CA . GLN B 1 47 ? 10.406 -3.268 -18.359 1 96.44 47 GLN B CA 1
ATOM 2751 C C . GLN B 1 47 ? 10.797 -4.469 -19.219 1 96.44 47 GLN B C 1
ATOM 2753 O O . GLN B 1 47 ? 11.977 -4.762 -19.391 1 96.44 47 GLN B O 1
ATOM 2758 N N . PRO B 1 48 ? 9.75 -5.227 -19.672 1 96 48 PRO B N 1
ATOM 2759 C CA . PRO B 1 48 ? 10.117 -6.273 -20.641 1 96 48 PRO B CA 1
ATOM 2760 C C . PRO B 1 48 ? 10.836 -5.719 -21.859 1 96 48 PRO B C 1
ATOM 2762 O O . PRO B 1 48 ? 10.32 -4.82 -22.531 1 96 48 PRO B O 1
ATOM 2765 N N . GLU B 1 49 ? 11.969 -6.219 -22.109 1 96.38 49 GLU B N 1
ATOM 2766 C CA . GLU B 1 49 ? 12.773 -5.781 -23.234 1 96.38 49 GLU B CA 1
ATOM 2767 C C . GLU B 1 49 ? 13.305 -6.973 -24.031 1 96.38 49 GLU B C 1
ATOM 2769 O O . GLU B 1 49 ? 13.914 -7.883 -23.469 1 96.38 49 GLU B O 1
ATOM 2774 N N . GLU B 1 50 ? 13.141 -6.891 -25.344 1 96.19 50 GLU B N 1
ATOM 2775 C CA . GLU B 1 50 ? 13.562 -7.977 -26.219 1 96.19 50 GLU B CA 1
ATOM 2776 C C . GLU B 1 50 ? 15.062 -8.227 -26.109 1 96.19 50 GLU B C 1
ATOM 2778 O O . GLU B 1 50 ? 15.516 -9.375 -26.219 1 96.19 50 GLU B O 1
ATOM 2783 N N . ALA B 1 51 ? 15.828 -7.176 -25.859 1 96.25 51 ALA B N 1
ATOM 2784 C CA . ALA B 1 51 ? 17.281 -7.262 -25.797 1 96.25 51 ALA B CA 1
ATOM 2785 C C . ALA B 1 51 ? 17.734 -8.203 -24.688 1 96.25 51 ALA B C 1
ATOM 2787 O O . ALA B 1 51 ? 18.766 -8.867 -24.812 1 96.25 51 ALA B O 1
ATOM 2788 N N . ASN B 1 52 ? 16.984 -8.336 -23.672 1 96.75 52 ASN B N 1
ATOM 2789 C CA . ASN B 1 52 ? 17.344 -9.188 -22.531 1 96.75 52 ASN B CA 1
ATOM 2790 C C . ASN B 1 52 ? 17.266 -10.664 -22.906 1 96.75 52 ASN B C 1
ATOM 2792 O O . ASN B 1 52 ? 17.875 -11.508 -22.234 1 96.75 52 ASN B O 1
ATOM 2796 N N . TYR B 1 53 ? 16.594 -11.039 -23.922 1 96.94 53 TYR B N 1
ATOM 2797 C CA . TYR B 1 53 ? 16.375 -12.422 -24.344 1 96.94 53 TYR B CA 1
ATOM 2798 C C . TYR B 1 53 ? 17.312 -12.797 -25.469 1 96.94 53 TYR B C 1
ATOM 2800 O O . TYR B 1 53 ? 17.406 -13.969 -25.859 1 96.94 53 TYR B O 1
ATOM 2808 N N . ALA B 1 54 ? 17.984 -11.828 -26.047 1 95.81 54 ALA B N 1
ATOM 2809 C CA . ALA B 1 54 ? 18.828 -12.047 -27.219 1 95.81 54 ALA B CA 1
ATOM 2810 C C . ALA B 1 54 ? 20.016 -12.953 -26.891 1 95.81 54 ALA B C 1
ATOM 2812 O O . ALA B 1 54 ? 20.734 -12.703 -25.922 1 95.81 54 ALA B O 1
ATOM 2813 N N . GLY B 1 55 ? 20.203 -13.977 -27.672 1 95.62 55 GLY B N 1
ATOM 2814 C CA . GLY B 1 55 ? 21.391 -14.812 -27.578 1 95.62 55 GLY B CA 1
ATOM 2815 C C . GLY B 1 55 ? 21.312 -15.852 -26.484 1 95.62 55 GLY B C 1
ATOM 2816 O O . GLY B 1 55 ? 22.297 -16.562 -26.234 1 95.62 55 GLY B O 1
ATOM 2817 N N . VAL B 1 56 ? 20.203 -15.938 -25.781 1 96.19 56 VAL B N 1
ATOM 2818 C CA . VAL B 1 56 ? 20.078 -16.938 -24.719 1 96.19 56 VAL B CA 1
ATOM 2819 C C . VAL B 1 56 ? 18.734 -17.656 -24.859 1 96.19 56 VAL B C 1
ATOM 2821 O O . VAL B 1 56 ? 17.859 -17.234 -25.609 1 96.19 56 VAL B O 1
ATOM 2824 N N . LYS B 1 57 ? 18.703 -18.844 -24.156 1 96.06 57 LYS B N 1
ATOM 2825 C CA . LYS B 1 57 ? 17.438 -19.578 -24.141 1 96.06 57 LYS B CA 1
ATOM 2826 C C . LYS B 1 57 ? 16.359 -18.781 -23.406 1 96.06 57 LYS B C 1
ATOM 2828 O O . LYS B 1 57 ? 16.547 -18.375 -22.266 1 96.06 57 LYS B O 1
ATOM 2833 N N . GLY B 1 58 ? 15.258 -18.516 -24.078 1 95.88 58 GLY B N 1
ATOM 2834 C CA . GLY B 1 58 ? 14.156 -17.766 -23.5 1 95.88 58 GLY B CA 1
ATOM 2835 C C . GLY B 1 58 ? 13.031 -17.5 -24.484 1 95.88 58 GLY B C 1
ATOM 2836 O O . GLY B 1 58 ? 13.156 -17.812 -25.672 1 95.88 58 GLY B O 1
ATOM 2837 N N . TYR B 1 59 ? 11.977 -17.031 -24 1 96 59 TYR B N 1
ATOM 2838 C CA . TYR B 1 59 ? 10.812 -16.656 -24.797 1 96 59 TYR B CA 1
ATOM 2839 C C . TYR B 1 59 ? 10.305 -15.273 -24.422 1 96 59 TYR B C 1
ATOM 2841 O O . TYR B 1 59 ? 9.805 -15.07 -23.312 1 96 59 TYR B O 1
ATOM 2849 N N . PHE B 1 60 ? 10.359 -14.305 -25.328 1 96.44 60 PHE B N 1
ATOM 2850 C CA . PHE B 1 60 ? 9.922 -12.938 -25.094 1 96.44 60 PHE B CA 1
ATOM 2851 C C . PHE B 1 60 ? 8.422 -12.805 -25.344 1 96.44 60 PHE B C 1
ATOM 2853 O O . PHE B 1 60 ? 7.996 -12.391 -26.422 1 96.44 60 PHE B O 1
ATOM 2860 N N . ALA B 1 61 ? 7.637 -13 -24.297 1 94.25 61 ALA B N 1
ATOM 2861 C CA . ALA B 1 61 ? 6.188 -13.117 -24.422 1 94.25 61 ALA B CA 1
ATOM 2862 C C . ALA B 1 61 ? 5.496 -11.805 -24.062 1 94.25 61 ALA B C 1
ATOM 2864 O O . ALA B 1 61 ? 4.332 -11.586 -24.406 1 94.25 61 ALA B O 1
ATOM 2865 N N . HIS B 1 62 ? 6.234 -10.875 -23.438 1 96.56 62 HIS B N 1
ATOM 2866 C CA . HIS B 1 62 ? 5.547 -9.766 -22.781 1 96.56 62 HIS B CA 1
ATOM 2867 C C . HIS B 1 62 ? 5.926 -8.438 -23.406 1 96.56 62 HIS B C 1
ATOM 2869 O O . HIS B 1 62 ? 6.051 -7.426 -22.719 1 96.56 62 HIS B O 1
ATOM 2875 N N . GLY B 1 63 ? 6.137 -8.469 -24.688 1 91.75 63 GLY B N 1
ATOM 2876 C CA . GLY B 1 63 ? 6.539 -7.262 -25.406 1 91.75 63 GLY B CA 1
ATOM 2877 C C . GLY B 1 63 ? 5.508 -6.152 -25.328 1 91.75 63 GLY B C 1
ATOM 2878 O O . GLY B 1 63 ? 5.855 -4.973 -25.391 1 91.75 63 GLY B O 1
ATOM 2879 N N . GLY B 1 64 ? 4.242 -6.449 -25.172 1 91.38 64 GLY B N 1
ATOM 2880 C CA . GLY B 1 64 ? 3.182 -5.453 -25.125 1 91.38 64 GLY B CA 1
ATOM 2881 C C . GLY B 1 64 ? 2.859 -4.992 -23.719 1 91.38 64 GLY B C 1
ATOM 2882 O O . GLY B 1 64 ? 1.969 -4.164 -23.516 1 91.38 64 GLY B O 1
ATOM 2883 N N . LYS B 1 65 ? 3.629 -5.453 -22.75 1 95.38 65 LYS B N 1
ATOM 2884 C CA . LYS B 1 65 ? 3.363 -5.113 -21.359 1 95.38 65 LYS B CA 1
ATOM 2885 C C . LYS B 1 65 ? 4.367 -4.086 -20.844 1 95.38 65 LYS B C 1
ATOM 2887 O O . LYS B 1 65 ? 5.438 -3.91 -21.422 1 95.38 65 LYS B O 1
ATOM 2892 N N . THR B 1 66 ? 3.979 -3.357 -19.812 1 95.81 66 THR B N 1
ATOM 2893 C CA . THR B 1 66 ? 4.848 -2.402 -19.125 1 95.81 66 THR B CA 1
ATOM 2894 C C . THR B 1 66 ? 5.113 -2.84 -17.688 1 95.81 66 THR B C 1
ATOM 2896 O O . THR B 1 66 ? 4.344 -3.611 -17.125 1 95.81 66 THR B O 1
ATOM 2899 N N . SER B 1 67 ? 6.215 -2.344 -17.172 1 96.94 67 SER B N 1
ATOM 2900 C CA . SER B 1 67 ? 6.57 -2.619 -15.781 1 96.94 67 SER B CA 1
ATOM 2901 C C . SER B 1 67 ? 5.398 -2.346 -14.852 1 96.94 67 SER B C 1
ATOM 2903 O O . SER B 1 67 ? 4.715 -1.327 -14.977 1 96.94 67 SER B O 1
ATOM 2905 N N . GLY B 1 68 ? 5.141 -3.254 -13.875 1 98 68 GLY B N 1
ATOM 2906 C CA . GLY B 1 68 ? 4.066 -3.092 -12.906 1 98 68 GLY B CA 1
ATOM 2907 C C . GLY B 1 68 ? 2.799 -3.83 -13.289 1 98 68 GLY B C 1
ATOM 2908 O O . GLY B 1 68 ? 1.902 -4.008 -12.461 1 98 68 GLY B O 1
ATOM 2909 N N . GLU B 1 69 ? 2.668 -4.254 -14.555 1 97.75 69 GLU B N 1
ATOM 2910 C CA . GLU B 1 69 ? 1.504 -5.023 -14.984 1 97.75 69 GLU B CA 1
ATOM 2911 C C . GLU B 1 69 ? 1.615 -6.484 -14.562 1 97.75 69 GLU B C 1
ATOM 2913 O O . GLU B 1 69 ? 2.67 -6.918 -14.094 1 97.75 69 GLU B O 1
ATOM 2918 N N . SER B 1 70 ? 0.514 -7.223 -14.672 1 97.62 70 SER B N 1
ATOM 2919 C CA . SER B 1 70 ? 0.444 -8.625 -14.266 1 97.62 70 SER B CA 1
ATOM 2920 C C . SER B 1 70 ? 0.669 -9.555 -15.445 1 97.62 70 SER B C 1
ATOM 2922 O O . SER B 1 70 ? 0.314 -9.234 -16.578 1 97.62 70 SER B O 1
ATOM 2924 N N . SER B 1 71 ? 1.312 -10.641 -15.188 1 98.12 71 SER B N 1
ATOM 2925 C CA . SER B 1 71 ? 1.226 -11.75 -16.125 1 98.12 71 SER B CA 1
ATOM 2926 C C . SER B 1 71 ? -0.167 -12.375 -16.109 1 98.12 71 SER B C 1
ATOM 2928 O O . SER B 1 71 ? -1.058 -11.906 -15.406 1 98.12 71 SER B O 1
ATOM 2930 N N . SER B 1 72 ? -0.355 -13.391 -16.969 1 98 72 SER B N 1
ATOM 2931 C CA . SER B 1 72 ? -1.635 -14.094 -16.953 1 98 72 SER B CA 1
ATOM 2932 C C . SER B 1 72 ? -1.899 -14.75 -15.609 1 98 72 SER B C 1
ATOM 2934 O O . SER B 1 72 ? -3.049 -14.844 -15.172 1 98 72 SER B O 1
ATOM 2936 N N . TYR B 1 73 ? -0.82 -15.156 -14.883 1 98.69 73 TYR B N 1
ATOM 2937 C CA . TYR B 1 73 ? -0.979 -15.766 -13.57 1 98.69 73 TYR B CA 1
ATOM 2938 C C . TYR B 1 73 ? -1.559 -14.773 -12.57 1 98.69 73 TYR B C 1
ATOM 2940 O O . TYR B 1 73 ? -2.527 -15.078 -11.875 1 98.69 73 TYR B O 1
ATOM 2948 N N . GLY B 1 74 ? -0.927 -13.617 -12.547 1 98.75 74 GLY B N 1
ATOM 2949 C CA . GLY B 1 74 ? -1.433 -12.562 -11.68 1 98.75 74 GLY B CA 1
ATOM 2950 C C . GLY B 1 74 ? -2.854 -12.148 -12.008 1 98.75 74 GLY B C 1
ATOM 2951 O O . GLY B 1 74 ? -3.646 -11.867 -11.109 1 98.75 74 GLY B O 1
ATOM 2952 N N . GLU B 1 75 ? -3.154 -12.117 -13.281 1 98.5 75 GLU B N 1
ATOM 2953 C CA . GLU B 1 75 ? -4.504 -11.766 -13.703 1 98.5 75 GLU B CA 1
ATOM 2954 C C . GLU B 1 75 ? -5.527 -12.773 -13.203 1 98.5 75 GLU B C 1
ATOM 2956 O O . GLU B 1 75 ? -6.629 -12.406 -12.797 1 98.5 75 GLU B O 1
ATOM 2961 N N . VAL B 1 76 ? -5.18 -14 -13.25 1 98.81 76 VAL B N 1
ATOM 2962 C CA . VAL B 1 76 ? -6.074 -15.047 -12.781 1 98.81 76 VAL B CA 1
ATOM 2963 C C . VAL B 1 76 ? -6.258 -14.93 -11.266 1 98.81 76 VAL B C 1
ATOM 2965 O O . VAL B 1 76 ? -7.371 -15.078 -10.758 1 98.81 76 VAL B O 1
ATOM 2968 N N . CYS B 1 77 ? -5.176 -14.719 -10.57 1 98.88 77 CYS B N 1
ATOM 2969 C CA . CYS B 1 77 ? -5.254 -14.516 -9.125 1 98.88 77 CYS B CA 1
ATOM 2970 C C . CYS B 1 77 ? -6.207 -13.375 -8.781 1 98.88 77 CYS B C 1
ATOM 2972 O O . CYS B 1 77 ? -7.074 -13.523 -7.918 1 98.88 77 CYS B O 1
ATOM 2974 N N . LEU B 1 78 ? -6.062 -12.289 -9.477 1 98.81 78 LEU B N 1
ATOM 2975 C CA . LEU B 1 78 ? -6.914 -11.125 -9.273 1 98.81 78 LEU B CA 1
ATOM 2976 C C . LEU B 1 78 ? -8.352 -11.422 -9.688 1 98.81 78 LEU B C 1
ATOM 2978 O O . LEU B 1 78 ? -9.297 -10.961 -9.039 1 98.81 78 LEU B O 1
ATOM 2982 N N . LEU B 1 79 ? -8.539 -12.148 -10.766 1 98.69 79 LEU B N 1
ATOM 2983 C CA . LEU B 1 79 ? -9.875 -12.523 -11.234 1 98.69 79 LEU B CA 1
ATOM 2984 C C . LEU B 1 79 ? -10.617 -13.32 -10.172 1 98.69 79 LEU B C 1
ATOM 2986 O O . LEU B 1 79 ? -11.805 -13.07 -9.922 1 98.69 79 LEU B O 1
ATOM 2990 N N . MET B 1 80 ? -9.93 -14.25 -9.57 1 98.88 80 MET B N 1
ATOM 2991 C CA . MET B 1 80 ? -10.547 -15.023 -8.5 1 98.88 80 MET B CA 1
ATOM 2992 C C . MET B 1 80 ? -10.906 -14.125 -7.32 1 98.88 80 MET B C 1
ATOM 2994 O O . MET B 1 80 ? -11.992 -14.25 -6.75 1 98.88 80 MET B O 1
ATOM 2998 N N . LEU B 1 81 ? -10 -13.281 -6.965 1 98.75 81 LEU B N 1
ATOM 2999 C CA . LEU B 1 81 ? -10.266 -12.344 -5.879 1 98.75 81 LEU B CA 1
ATOM 3000 C C . LEU B 1 81 ? -11.516 -11.523 -6.16 1 98.75 81 LEU B C 1
ATOM 3002 O O . LEU B 1 81 ? -12.391 -11.398 -5.301 1 98.75 81 LEU B O 1
ATOM 3006 N N . LYS B 1 82 ? -11.594 -10.984 -7.344 1 98.5 82 LYS B N 1
ATOM 3007 C CA . LYS B 1 82 ? -12.742 -10.164 -7.73 1 98.5 82 LYS B CA 1
ATOM 3008 C C . LYS B 1 82 ? -14.023 -11 -7.777 1 98.5 82 LYS B C 1
ATOM 3010 O O . LYS B 1 82 ? -15.094 -10.508 -7.43 1 98.5 82 LYS B O 1
ATOM 3015 N N . HIS B 1 83 ? -13.922 -12.18 -8.242 1 98.5 83 HIS B N 1
ATOM 3016 C CA . HIS B 1 83 ? -15.062 -13.086 -8.258 1 98.5 83 HIS B CA 1
ATOM 3017 C C . HIS B 1 83 ? -15.633 -13.289 -6.855 1 98.5 83 HIS B C 1
ATOM 3019 O O . HIS B 1 83 ? -16.844 -13.172 -6.652 1 98.5 83 HIS B O 1
ATOM 3025 N N . LEU B 1 84 ? -14.734 -13.562 -5.961 1 98.31 84 LEU B N 1
ATOM 3026 C CA . LEU B 1 84 ? -15.164 -13.805 -4.59 1 98.31 84 LEU B CA 1
ATOM 3027 C C . LEU B 1 84 ? -15.719 -12.523 -3.965 1 98.31 84 LEU B C 1
ATOM 3029 O O . LEU B 1 84 ? -16.656 -12.578 -3.166 1 98.31 84 LEU B O 1
ATOM 3033 N N . ALA B 1 85 ? -15.141 -11.422 -4.27 1 97.25 85 ALA B N 1
ATOM 3034 C CA . ALA B 1 85 ? -15.641 -10.141 -3.789 1 97.25 85 ALA B CA 1
ATOM 3035 C C . ALA B 1 85 ? -17.062 -9.883 -4.289 1 97.25 85 ALA B C 1
ATOM 3037 O O . ALA B 1 85 ? -17.891 -9.352 -3.559 1 97.25 85 ALA B O 1
ATOM 3038 N N . ARG B 1 86 ? -17.359 -10.234 -5.508 1 96.12 86 ARG B N 1
ATOM 3039 C CA . ARG B 1 86 ? -18.625 -9.969 -6.164 1 96.12 86 ARG B CA 1
ATOM 3040 C C . ARG B 1 86 ? -19.719 -10.906 -5.66 1 96.12 86 ARG B C 1
ATOM 3042 O O . ARG B 1 86 ? -20.844 -10.492 -5.434 1 96.12 86 ARG B O 1
ATOM 3049 N N . HIS B 1 87 ? -19.359 -12.195 -5.457 1 96.12 87 HIS B N 1
ATOM 3050 C CA . HIS B 1 87 ? -20.391 -13.195 -5.23 1 96.12 87 HIS B CA 1
ATOM 3051 C C . HIS B 1 87 ? -20.391 -13.672 -3.779 1 96.12 87 HIS B C 1
ATOM 3053 O O . HIS B 1 87 ? -21.312 -14.352 -3.344 1 96.12 87 HIS B O 1
ATOM 3059 N N . GLY B 1 88 ? -19.344 -13.367 -3.031 1 94.12 88 GLY B N 1
ATOM 3060 C CA . GLY B 1 88 ? -19.25 -13.773 -1.64 1 94.12 88 GLY B CA 1
ATOM 3061 C C . GLY B 1 88 ? -18.75 -15.203 -1.476 1 94.12 88 GLY B C 1
ATOM 3062 O O . GLY B 1 88 ? -18.297 -15.586 -0.397 1 94.12 88 GLY B O 1
ATOM 3063 N N . ARG B 1 89 ? -18.984 -16 -2.525 1 94.25 89 ARG B N 1
ATOM 3064 C CA . ARG B 1 89 ? -18.531 -17.391 -2.549 1 94.25 89 ARG B CA 1
ATOM 3065 C C . ARG B 1 89 ? -18.172 -17.812 -3.965 1 94.25 89 ARG B C 1
ATOM 3067 O O . ARG B 1 89 ? -18.562 -17.156 -4.938 1 94.25 89 ARG B O 1
ATOM 3074 N N . PHE B 1 90 ? -17.406 -18.875 -4.004 1 97.5 90 PHE B N 1
ATOM 3075 C CA . PHE B 1 90 ? -17.047 -19.406 -5.312 1 97.5 90 PHE B CA 1
ATOM 3076 C C . PHE B 1 90 ? -18.281 -19.969 -6.023 1 97.5 90 PHE B C 1
ATOM 3078 O O . PHE B 1 90 ? -19.031 -20.75 -5.445 1 97.5 90 PHE B O 1
ATOM 3085 N N . ASN B 1 91 ? -18.5 -19.5 -7.191 1 97.88 91 ASN B N 1
ATOM 3086 C CA . ASN B 1 91 ? -19.5 -19.984 -8.133 1 97.88 91 ASN B CA 1
ATOM 3087 C C . ASN B 1 91 ? -18.859 -20.391 -9.461 1 97.88 91 ASN B C 1
ATOM 3089 O O . ASN B 1 91 ? -18.422 -19.547 -10.242 1 97.88 91 ASN B O 1
ATOM 3093 N N . ARG B 1 92 ? -18.891 -21.688 -9.695 1 98.31 92 ARG B N 1
ATOM 3094 C CA . ARG B 1 92 ? -18.109 -22.234 -10.789 1 98.31 92 ARG B CA 1
ATOM 3095 C C . ARG B 1 92 ? -18.516 -21.625 -12.125 1 98.31 92 ARG B C 1
ATOM 3097 O O . ARG B 1 92 ? -17.672 -21.141 -12.875 1 98.31 92 ARG B O 1
ATOM 3104 N N . VAL B 1 93 ? -19.797 -21.609 -12.414 1 98.62 93 VAL B N 1
ATOM 3105 C CA . VAL B 1 93 ? -20.297 -21.156 -13.711 1 98.62 93 VAL B CA 1
ATOM 3106 C C . VAL B 1 93 ? -20.031 -19.672 -13.883 1 98.62 93 VAL B C 1
ATOM 3108 O O . VAL B 1 93 ? -19.609 -19.234 -14.953 1 98.62 93 VAL B O 1
ATOM 3111 N N . GLU B 1 94 ? -20.25 -18.938 -12.82 1 98.56 94 GLU B N 1
ATOM 3112 C CA . GLU B 1 94 ? -19.969 -17.5 -12.875 1 98.56 94 GLU B CA 1
ATOM 3113 C C . GLU B 1 94 ? -18.469 -17.25 -13.07 1 98.56 94 GLU B C 1
ATOM 3115 O O . GLU B 1 94 ? -18.078 -16.344 -13.82 1 98.56 94 GLU B O 1
ATOM 3120 N N . TYR B 1 95 ? -17.688 -18.031 -12.398 1 98.75 95 TYR B N 1
ATOM 3121 C CA . TYR B 1 95 ? -16.25 -17.859 -12.531 1 98.75 95 TYR B CA 1
ATOM 3122 C C . TYR B 1 95 ? -15.781 -18.219 -13.938 1 98.75 95 TYR B C 1
ATOM 3124 O O . TYR B 1 95 ? -14.969 -17.516 -14.531 1 98.75 95 TYR B O 1
ATOM 3132 N N . GLN B 1 96 ? -16.281 -19.297 -14.469 1 98.75 96 GLN B N 1
ATOM 3133 C CA . GLN B 1 96 ? -15.961 -19.688 -15.844 1 98.75 96 GLN B CA 1
ATOM 3134 C C . GLN B 1 96 ? -16.391 -18.609 -16.828 1 98.75 96 GLN B C 1
ATOM 3136 O O . GLN B 1 96 ? -15.672 -18.312 -17.797 1 98.75 96 GLN B O 1
ATOM 3141 N N . SER B 1 97 ? -17.547 -18.016 -16.578 1 98.38 97 SER B N 1
ATOM 3142 C CA . SER B 1 97 ? -18.016 -16.938 -17.422 1 98.38 97 SER B CA 1
ATOM 3143 C C . SER B 1 97 ? -17.109 -15.719 -17.344 1 98.38 97 SER B C 1
ATOM 3145 O O . SER B 1 97 ? -16.797 -15.102 -18.359 1 98.38 97 SER B O 1
ATOM 3147 N N . GLU B 1 98 ? -16.703 -15.438 -16.172 1 98.62 98 GLU B N 1
ATOM 3148 C CA . GLU B 1 98 ? -15.805 -14.305 -15.953 1 98.62 98 GLU B CA 1
ATOM 3149 C C . GLU B 1 98 ? -14.422 -14.555 -16.547 1 98.62 98 GLU B C 1
ATOM 3151 O O . GLU B 1 98 ? -13.805 -13.648 -17.109 1 98.62 98 GLU B O 1
ATOM 3156 N N . TYR B 1 99 ? -13.992 -15.82 -16.422 1 98.5 99 TYR B N 1
ATOM 3157 C CA . TYR B 1 99 ? -12.727 -16.234 -17.016 1 98.5 99 TYR B CA 1
ATOM 3158 C C . TYR B 1 99 ? -12.758 -16.078 -18.531 1 98.5 99 TYR B C 1
ATOM 3160 O O . TYR B 1 99 ? -11.852 -15.484 -19.125 1 98.5 99 TYR B O 1
ATOM 3168 N N . ARG B 1 100 ? -13.789 -16.547 -19.125 1 98.06 100 ARG B N 1
ATOM 3169 C CA . ARG B 1 100 ? -14 -16.453 -20.578 1 98.06 100 ARG B CA 1
ATOM 3170 C C . ARG B 1 100 ? -14.062 -14.992 -21.016 1 98.06 100 ARG B C 1
ATOM 3172 O O . ARG B 1 100 ? -13.492 -14.633 -22.047 1 98.06 100 ARG B O 1
ATOM 3179 N N . ALA B 1 101 ? -14.727 -14.203 -20.297 1 96.81 101 ALA B N 1
ATOM 3180 C CA . ALA B 1 101 ? -14.883 -12.789 -20.641 1 96.81 101 ALA B CA 1
ATOM 3181 C C . ALA B 1 101 ? -13.562 -12.039 -20.5 1 96.81 101 ALA B C 1
ATOM 3183 O O . ALA B 1 101 ? -13.281 -11.117 -21.281 1 96.81 101 ALA B O 1
ATOM 3184 N N . CYS B 1 102 ? -12.758 -12.453 -19.531 1 97.25 102 CYS B N 1
ATOM 3185 C CA . CYS B 1 102 ? -11.5 -11.766 -19.234 1 97.25 102 CYS B CA 1
ATOM 3186 C C . CYS B 1 102 ? -10.438 -12.117 -20.281 1 97.25 102 CYS B C 1
ATOM 3188 O O . CYS B 1 102 ? -9.758 -11.227 -20.797 1 97.25 102 CYS B O 1
ATOM 3190 N N . PHE B 1 103 ? -10.312 -13.375 -20.609 1 97.69 103 PHE B N 1
ATOM 3191 C CA . PHE B 1 103 ? -9.195 -13.836 -21.438 1 97.69 103 PHE B CA 1
ATOM 3192 C C . PHE B 1 103 ? -9.633 -14.055 -22.875 1 97.69 103 PHE B C 1
ATOM 3194 O O . PHE B 1 103 ? -8.797 -14.188 -23.766 1 97.69 103 PHE B O 1
ATOM 3201 N N . GLY B 1 104 ? -10.883 -14.086 -23.109 1 95.06 104 GLY B N 1
ATOM 3202 C CA . GLY B 1 104 ? -11.406 -14.32 -24.438 1 95.06 104 GLY B CA 1
ATOM 3203 C C . GLY B 1 104 ? -11.422 -13.062 -25.297 1 95.06 104 GLY B C 1
ATOM 3204 O O . GLY B 1 104 ? -10.914 -12.023 -24.891 1 95.06 104 GLY B O 1
ATOM 3205 N N . PRO B 1 105 ? -11.992 -13.234 -26.484 1 90.31 105 PRO B N 1
ATOM 3206 C CA . PRO B 1 105 ? -12.055 -12.102 -27.406 1 90.31 105 PRO B CA 1
ATOM 3207 C C . PRO B 1 105 ? -12.75 -10.891 -26.797 1 90.31 105 PRO B C 1
ATOM 3209 O O . PRO B 1 105 ? -13.828 -11.016 -26.203 1 90.31 105 PRO B O 1
ATOM 3212 N N . GLY B 1 106 ? -12.086 -9.766 -26.906 1 89.44 106 GLY B N 1
ATOM 3213 C CA . GLY B 1 106 ? -12.648 -8.523 -26.391 1 89.44 106 GLY B CA 1
ATOM 3214 C C . GLY B 1 106 ? -12.422 -8.336 -24.906 1 89.44 106 GLY B C 1
ATOM 3215 O O . GLY B 1 106 ? -12.812 -7.316 -24.328 1 89.44 106 GLY B O 1
ATOM 3216 N N . GLY B 1 107 ? -11.836 -9.297 -24.344 1 89.94 107 GLY B N 1
ATOM 3217 C CA . GLY B 1 107 ? -11.609 -9.227 -22.906 1 89.94 107 GLY B CA 1
ATOM 3218 C C . GLY B 1 107 ? -10.57 -8.195 -22.516 1 89.94 107 GLY B C 1
ATOM 3219 O O . GLY B 1 107 ? -9.898 -7.629 -23.375 1 89.94 107 GLY B O 1
ATOM 3220 N N . LYS B 1 108 ? -10.469 -7.969 -21.281 1 90.56 108 LYS B N 1
ATOM 3221 C CA . LYS B 1 108 ? -9.625 -6.906 -20.75 1 90.56 108 LYS B CA 1
ATOM 3222 C C . LYS B 1 108 ? -8.164 -7.336 -20.688 1 90.56 108 LYS B C 1
ATOM 3224 O O . LYS B 1 108 ? -7.262 -6.492 -20.688 1 90.56 108 LYS B O 1
ATOM 3229 N N . TYR B 1 109 ? -7.934 -8.664 -20.656 1 94.44 109 TYR B N 1
ATOM 3230 C CA . TYR B 1 109 ? -6.547 -9.109 -20.578 1 94.44 109 TYR B CA 1
ATOM 3231 C C . TYR B 1 109 ? -5.84 -8.945 -21.922 1 94.44 109 TYR B C 1
ATOM 3233 O O . TYR B 1 109 ? -6.332 -9.406 -22.953 1 94.44 109 TYR B O 1
ATOM 3241 N N . VAL B 1 110 ? -4.688 -8.297 -21.891 1 90.56 110 VAL B N 1
ATOM 3242 C CA . VAL B 1 110 ? -3.799 -8.156 -23.047 1 90.56 110 VAL B CA 1
ATOM 3243 C C . VAL B 1 110 ? -2.449 -8.797 -22.734 1 90.56 110 VAL B C 1
ATOM 3245 O O . VAL B 1 110 ? -1.744 -8.359 -21.828 1 90.56 110 VAL B O 1
ATOM 3248 N N . GLY B 1 111 ? -2.141 -9.789 -23.422 1 94.06 111 GLY B N 1
ATOM 3249 C CA . GLY B 1 111 ? -0.876 -10.477 -23.188 1 94.06 111 GLY B CA 1
ATOM 3250 C C . GLY B 1 111 ? -0.861 -11.898 -23.719 1 94.06 111 GLY B C 1
ATOM 3251 O O . GLY B 1 111 ? -1.754 -12.297 -24.469 1 94.06 111 GLY B O 1
ATOM 3252 N N . TYR B 1 112 ? 0.147 -12.625 -23.375 1 94 112 TYR B N 1
ATOM 3253 C CA . TYR B 1 112 ? 0.37 -13.992 -23.844 1 94 112 TYR B CA 1
ATOM 3254 C C . TYR B 1 112 ? -0.681 -14.938 -23.266 1 94 112 TYR B C 1
ATOM 3256 O O . TYR B 1 112 ? -0.987 -14.898 -22.078 1 94 112 TYR B O 1
ATOM 3264 N N . ILE B 1 113 ? -1.223 -15.758 -24.078 1 94.62 113 ILE B N 1
ATOM 3265 C CA . ILE B 1 113 ? -2.178 -16.781 -23.688 1 94.62 113 ILE B CA 1
ATOM 3266 C C . ILE B 1 113 ? -1.495 -18.156 -23.703 1 94.62 113 ILE B C 1
ATOM 3268 O O . ILE B 1 113 ? -1.148 -18.672 -24.766 1 94.62 113 ILE B O 1
ATOM 3272 N N . ASP B 1 114 ? -1.35 -18.703 -22.516 1 95.5 114 ASP B N 1
ATOM 3273 C CA . ASP B 1 114 ? -0.688 -20 -22.391 1 95.5 114 ASP B CA 1
ATOM 3274 C C . ASP B 1 114 ? -1.608 -21.125 -22.844 1 95.5 114 ASP B C 1
ATOM 3276 O O . ASP B 1 114 ? -2.781 -20.891 -23.141 1 95.5 114 ASP B O 1
ATOM 3280 N N . SER B 1 115 ? -1.089 -22.297 -22.922 1 95.5 115 SER B N 1
ATOM 3281 C CA . SER B 1 115 ? -1.807 -23.453 -23.453 1 95.5 115 SER B CA 1
ATOM 3282 C C . SER B 1 115 ? -3.033 -23.781 -22.609 1 95.5 115 SER B C 1
ATOM 3284 O O . SER B 1 115 ? -4.129 -23.969 -23.141 1 95.5 115 SER B O 1
ATOM 3286 N N . PRO B 1 116 ? -2.914 -23.875 -21.281 1 97.25 116 PRO B N 1
ATOM 3287 C CA . PRO B 1 116 ? -4.117 -24.172 -20.484 1 97.25 116 PRO B CA 1
ATOM 3288 C C . PRO B 1 116 ? -5.227 -23.156 -20.703 1 97.25 116 PRO B C 1
ATOM 3290 O O . PRO B 1 116 ? -6.398 -23.531 -20.844 1 97.25 116 PRO B O 1
ATOM 3293 N N . THR B 1 117 ? -4.887 -21.906 -20.734 1 97.75 117 TH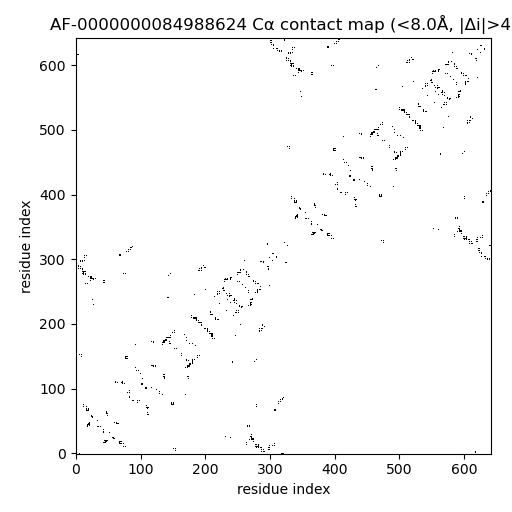R B N 1
ATOM 3294 C CA . THR B 1 117 ? -5.875 -20.844 -20.938 1 97.75 117 THR B CA 1
ATOM 3295 C C . THR B 1 117 ? -6.496 -20.969 -22.328 1 97.75 117 THR B C 1
ATOM 3297 O O . THR B 1 117 ? -7.719 -20.891 -22.484 1 97.75 117 THR B O 1
ATOM 3300 N N . ARG B 1 118 ? -5.672 -21.141 -23.359 1 97 118 ARG B N 1
ATOM 3301 C CA . ARG B 1 118 ? -6.141 -21.25 -24.734 1 97 118 ARG B CA 1
ATOM 3302 C C . ARG B 1 118 ? -7.125 -22.406 -24.891 1 97 118 ARG B C 1
ATOM 3304 O O . ARG B 1 118 ? -8.195 -22.25 -25.469 1 97 118 ARG B O 1
ATOM 3311 N N . LEU B 1 119 ? -6.75 -23.516 -24.375 1 98.31 119 LEU B N 1
ATOM 3312 C CA . LEU B 1 119 ? -7.566 -24.719 -24.531 1 98.31 119 LEU B CA 1
ATOM 3313 C C . LEU B 1 119 ? -8.836 -24.625 -23.688 1 98.31 119 LEU B C 1
ATOM 3315 O O . LEU B 1 119 ? -9.883 -25.141 -24.094 1 98.31 119 LEU B O 1
ATOM 3319 N N . THR B 1 120 ? -8.766 -24.016 -22.531 1 98.5 120 THR B N 1
ATOM 3320 C CA . THR B 1 120 ? -9.961 -23.75 -21.734 1 98.5 120 THR B CA 1
ATOM 3321 C C . THR B 1 120 ? -10.938 -22.859 -22.484 1 98.5 120 THR B C 1
ATOM 3323 O O . THR B 1 120 ? -12.141 -23.125 -22.516 1 98.5 120 THR B O 1
ATOM 3326 N N . LEU B 1 121 ? -10.406 -21.812 -23.109 1 97.56 121 LEU B N 1
ATOM 3327 C CA . LEU B 1 121 ? -11.242 -20.906 -23.875 1 97.56 121 LEU B CA 1
ATOM 3328 C C . LEU B 1 121 ? -11.883 -21.625 -25.062 1 97.56 121 LEU B C 1
ATOM 3330 O O . LEU B 1 121 ? -13.039 -21.375 -25.406 1 97.56 121 LEU B O 1
ATOM 3334 N N . ARG B 1 122 ? -11.117 -22.484 -25.703 1 97.75 122 ARG B N 1
ATOM 3335 C CA . ARG B 1 122 ? -11.656 -23.281 -26.812 1 97.75 122 ARG B CA 1
ATOM 3336 C C . ARG B 1 122 ? -12.875 -24.078 -26.375 1 97.75 122 ARG B C 1
ATOM 3338 O O . ARG B 1 122 ? -13.82 -24.25 -27.141 1 97.75 122 ARG B O 1
ATOM 3345 N N . THR B 1 123 ? -12.828 -24.516 -25.125 1 98.38 123 THR B N 1
ATOM 3346 C CA . THR B 1 123 ? -13.93 -25.297 -24.562 1 98.38 123 THR B CA 1
ATOM 3347 C C . THR B 1 123 ? -15.117 -24.391 -24.234 1 98.38 123 THR B C 1
ATOM 3349 O O . THR B 1 123 ? -16.266 -24.734 -24.531 1 98.38 123 THR B O 1
ATOM 3352 N N . LEU B 1 124 ? -14.891 -23.234 -23.703 1 98.38 124 LEU B N 1
ATOM 3353 C CA . LEU B 1 124 ? -15.938 -22.406 -23.109 1 98.38 124 LEU B CA 1
ATOM 3354 C C . LEU B 1 124 ? -16.594 -21.516 -24.156 1 98.38 124 LEU B C 1
ATOM 3356 O O . LEU B 1 124 ? -17.781 -21.234 -24.078 1 98.38 124 LEU B O 1
ATOM 3360 N N . LEU B 1 125 ? -15.891 -21.109 -25.125 1 95.94 125 LEU B N 1
ATOM 3361 C CA . LEU B 1 125 ? -16.312 -20.031 -26.016 1 95.94 125 LEU B CA 1
ATOM 3362 C C . LEU B 1 125 ? -17.547 -20.438 -26.812 1 95.94 125 LEU B C 1
ATOM 3364 O O . LEU B 1 125 ? -18.484 -19.656 -26.969 1 95.94 125 LEU B O 1
ATOM 3368 N N . PRO B 1 126 ? -17.656 -21.703 -27.281 1 97.25 126 PRO B N 1
ATOM 3369 C CA . PRO B 1 126 ? -18.812 -22.047 -28.109 1 97.25 126 PRO B CA 1
ATOM 3370 C C . PRO B 1 126 ? -20.047 -22.406 -27.281 1 97.25 126 PRO B C 1
ATOM 3372 O O . PRO B 1 126 ? -21.109 -22.656 -27.844 1 97.25 12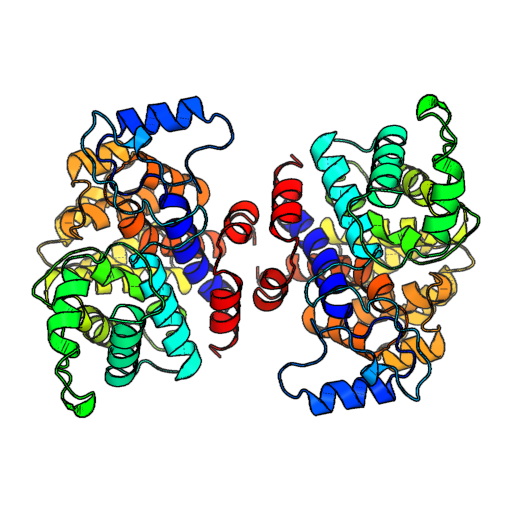6 PRO B O 1
ATOM 3375 N N . LEU B 1 127 ? -19.938 -22.391 -25.938 1 97.94 127 LEU B N 1
ATOM 3376 C CA . LEU B 1 127 ? -21 -22.922 -25.109 1 97.94 127 LEU B CA 1
ATOM 3377 C C . LEU B 1 127 ? -21.75 -21.797 -24.406 1 97.94 127 LEU B C 1
ATOM 3379 O O . LEU B 1 127 ? -21.203 -20.703 -24.219 1 97.94 127 LEU B O 1
ATOM 3383 N N . GLU B 1 128 ? -22.984 -22.141 -24.016 1 97.38 128 GLU B N 1
ATOM 3384 C CA . GLU B 1 128 ? -23.703 -21.297 -23.062 1 97.38 128 GLU B CA 1
ATOM 3385 C C . GLU B 1 128 ? -23.297 -21.656 -21.625 1 97.38 128 GLU B C 1
ATOM 3387 O O . GLU B 1 128 ? -22.984 -22.797 -21.328 1 97.38 128 GLU B O 1
ATOM 3392 N N . PRO B 1 129 ? -23.375 -20.703 -20.75 1 97.12 129 PRO B N 1
ATOM 3393 C CA . PRO B 1 129 ? -22.906 -20.938 -19.375 1 97.12 129 PRO B CA 1
ATOM 3394 C C . PRO B 1 129 ? -23.547 -22.156 -18.734 1 97.12 129 PRO B C 1
ATOM 3396 O O . PRO B 1 129 ? -22.891 -22.906 -18 1 97.12 129 PRO B O 1
ATOM 3399 N N . ARG B 1 130 ? -24.797 -22.359 -18.984 1 97 130 ARG B N 1
ATOM 3400 C CA . ARG B 1 130 ? -25.5 -23.484 -18.375 1 97 130 ARG B CA 1
ATOM 3401 C C . ARG B 1 130 ? -24.891 -24.812 -18.812 1 97 130 ARG B C 1
ATOM 3403 O O . ARG B 1 130 ? -25.062 -25.844 -18.156 1 97 130 ARG B O 1
ATOM 3410 N N . ASP B 1 131 ? -24.125 -24.828 -19.922 1 98.06 131 ASP B N 1
ATOM 3411 C CA . ASP B 1 131 ? -23.578 -26.047 -20.516 1 98.06 131 ASP B CA 1
ATOM 3412 C C . ASP B 1 131 ? -22.094 -26.188 -20.234 1 98.06 131 ASP B C 1
ATOM 3414 O O . ASP B 1 131 ? -21.438 -27.125 -20.719 1 98.06 131 ASP B O 1
ATOM 3418 N N . PHE B 1 132 ? -21.5 -25.25 -19.469 1 98.38 132 PHE B N 1
ATOM 3419 C CA . PHE B 1 132 ? -20.078 -25.328 -19.141 1 98.38 132 PHE B CA 1
ATOM 3420 C C . PHE B 1 132 ? -19.766 -26.625 -18.406 1 98.38 132 PHE B C 1
ATOM 3422 O O . PHE B 1 132 ? -20.391 -26.953 -17.391 1 98.38 132 PHE B O 1
ATOM 3429 N N . PRO B 1 133 ? -18.828 -27.344 -18.938 1 98.5 133 PRO B N 1
ATOM 3430 C CA . PRO B 1 133 ? -18.391 -28.516 -18.172 1 98.5 133 PRO B CA 1
ATOM 3431 C C . PRO B 1 133 ? -17.734 -28.125 -16.844 1 98.5 133 PRO B C 1
ATOM 3433 O O . PRO B 1 133 ? -17.016 -27.125 -16.781 1 98.5 133 PRO B O 1
ATOM 3436 N N . ALA B 1 134 ? -17.969 -28.984 -15.836 1 98 134 ALA B N 1
ATOM 3437 C CA . ALA B 1 134 ? -17.328 -28.734 -14.547 1 98 134 ALA B CA 1
ATOM 3438 C C . ALA B 1 134 ? -15.812 -28.719 -14.68 1 98 134 ALA B C 1
ATOM 3440 O O . ALA B 1 134 ? -15.141 -27.859 -14.102 1 98 134 ALA B O 1
ATOM 3441 N N . ALA B 1 135 ? -15.305 -29.688 -15.438 1 98.44 135 ALA B N 1
ATOM 3442 C CA . ALA B 1 135 ? -13.883 -29.734 -15.758 1 98.44 135 ALA B CA 1
ATOM 3443 C C . ALA B 1 135 ? -13.625 -29.219 -17.172 1 98.44 135 ALA B C 1
ATOM 3445 O O . ALA B 1 135 ? -13.484 -30 -18.109 1 98.44 135 ALA B O 1
ATOM 3446 N N . SER B 1 136 ? -13.516 -27.938 -17.297 1 98.5 136 SER B N 1
ATOM 3447 C CA . SER B 1 136 ? -13.398 -27.312 -18.609 1 98.5 136 SER B CA 1
ATOM 3448 C C . SER B 1 136 ? -11.945 -27.25 -19.062 1 98.5 136 SER B C 1
ATOM 3450 O O . SER B 1 136 ? -11.664 -26.969 -20.234 1 98.5 136 SER B O 1
ATOM 3452 N N . GLY B 1 137 ? -11.031 -27.5 -18.156 1 98.56 137 GLY B N 1
ATOM 3453 C CA . GLY B 1 137 ? -9.617 -27.391 -18.484 1 98.56 137 GLY B CA 1
ATOM 3454 C C . GLY B 1 137 ? -9.078 -28.625 -19.188 1 98.56 137 GLY B C 1
ATOM 3455 O O . GLY B 1 137 ? -9.664 -29.703 -19.109 1 98.56 137 GLY B O 1
ATOM 3456 N N . PRO B 1 138 ? -7.984 -28.453 -19.906 1 98.56 138 PRO B N 1
ATOM 3457 C CA . PRO B 1 138 ? -7.309 -29.594 -20.516 1 98.56 138 PRO B CA 1
ATOM 3458 C C . PRO B 1 138 ? -6.527 -30.438 -19.516 1 98.56 138 PRO B C 1
ATOM 3460 O O . PRO B 1 138 ? -6.438 -30.062 -18.344 1 98.56 138 PRO B O 1
ATOM 3463 N N . ASP B 1 139 ? -6.051 -31.594 -20 1 98.56 139 ASP B N 1
ATOM 3464 C CA . ASP B 1 139 ? -5.09 -32.406 -19.234 1 98.56 139 ASP B CA 1
ATOM 3465 C C . ASP B 1 139 ? -3.711 -31.734 -19.25 1 98.56 139 ASP B C 1
ATOM 3467 O O . ASP B 1 139 ? -2.891 -32.031 -20.125 1 98.56 139 ASP B O 1
ATOM 3471 N N . ASP B 1 140 ? -3.488 -30.859 -18.281 1 98.06 140 ASP B N 1
ATOM 3472 C CA . ASP B 1 140 ? -2.303 -30 -18.203 1 98.06 140 ASP B CA 1
ATOM 3473 C C . ASP B 1 140 ? -1.866 -29.797 -16.75 1 98.06 140 ASP B C 1
ATOM 3475 O O . ASP B 1 140 ? -2.697 -29.547 -15.883 1 98.06 140 ASP B O 1
ATOM 3479 N N . ASP B 1 141 ? -0.586 -29.984 -16.438 1 98.38 141 ASP B N 1
ATOM 3480 C CA . ASP B 1 141 ? -0.112 -29.906 -15.062 1 98.38 141 ASP B CA 1
ATOM 3481 C C . ASP B 1 141 ? 0.698 -28.641 -14.828 1 98.38 141 ASP B C 1
ATOM 3483 O O . ASP B 1 141 ? 1.574 -28.594 -13.961 1 98.38 141 ASP B O 1
ATOM 3487 N N . GLN B 1 142 ? 0.446 -27.609 -15.547 1 98.38 142 GLN B N 1
ATOM 3488 C CA . GLN B 1 142 ? 1.266 -26.406 -15.492 1 98.38 142 GLN B CA 1
ATOM 3489 C C . GLN B 1 142 ? 0.77 -25.453 -14.406 1 98.38 142 GLN B C 1
ATOM 3491 O O . GLN B 1 142 ? -0.283 -25.672 -13.805 1 98.38 142 GLN B O 1
ATOM 3496 N N . HIS B 1 143 ? 1.5 -24.344 -14.141 1 98.5 143 HIS B N 1
ATOM 3497 C CA . HIS B 1 143 ? 1.391 -23.422 -13.016 1 98.5 143 HIS B CA 1
ATOM 3498 C C . HIS B 1 143 ? 0.044 -22.703 -13.023 1 98.5 143 HIS B C 1
ATOM 3500 O O . HIS B 1 143 ? -0.436 -22.266 -11.977 1 98.5 143 HIS B O 1
ATOM 3506 N N . PRO B 1 144 ? -0.64 -22.5 -14.156 1 98.44 144 PRO B N 1
ATOM 3507 C CA . PRO B 1 144 ? -1.956 -21.875 -14.07 1 98.44 144 PRO B CA 1
ATOM 3508 C C . PRO B 1 144 ? -2.875 -22.547 -13.055 1 98.44 144 PRO B C 1
ATOM 3510 O O . PRO B 1 144 ? -3.77 -21.906 -12.5 1 98.44 144 PRO B O 1
ATOM 3513 N N . SER B 1 145 ? -2.619 -23.812 -12.734 1 98.69 145 SER B N 1
ATOM 3514 C CA . SER B 1 145 ? -3.391 -24.562 -11.742 1 98.69 145 SER B CA 1
ATOM 3515 C C . SER B 1 145 ? -3.27 -23.938 -10.359 1 98.69 145 SER B C 1
ATOM 3517 O O . SER B 1 145 ? -4.121 -24.156 -9.492 1 98.69 145 SER B O 1
ATOM 3519 N N . LEU B 1 146 ? -2.234 -23.125 -10.102 1 98.88 146 LEU B N 1
ATOM 3520 C CA . LEU B 1 146 ? -1.961 -22.578 -8.781 1 98.88 146 LEU B CA 1
ATOM 3521 C C . LEU B 1 146 ? -2.361 -21.109 -8.703 1 98.88 146 LEU B C 1
ATOM 3523 O O . LEU B 1 146 ? -2.402 -20.531 -7.621 1 98.88 146 LEU B O 1
ATOM 3527 N N . ALA B 1 147 ? -2.727 -20.5 -9.82 1 98.88 147 ALA B N 1
ATOM 3528 C CA . ALA B 1 147 ? -2.805 -19.047 -9.953 1 98.88 147 ALA B CA 1
ATOM 3529 C C . ALA B 1 147 ? -3.938 -18.469 -9.102 1 98.88 147 ALA B C 1
ATOM 3531 O O . ALA B 1 147 ? -3.811 -17.391 -8.539 1 98.88 147 ALA B O 1
ATOM 3532 N N . ALA B 1 148 ? -5.02 -19.203 -8.945 1 98.88 148 ALA B N 1
ATOM 3533 C CA . ALA B 1 148 ? -6.195 -18.688 -8.242 1 98.88 148 ALA B CA 1
ATOM 3534 C C . ALA B 1 148 ? -6.125 -19.016 -6.754 1 98.88 148 ALA B C 1
ATOM 3536 O O . ALA B 1 148 ? -6.93 -18.5 -5.965 1 98.88 148 ALA B O 1
ATOM 3537 N N . ILE B 1 149 ? -5.215 -19.781 -6.359 1 98.88 149 ILE B N 1
ATOM 3538 C CA . ILE B 1 149 ? -5.25 -20.469 -5.078 1 98.88 149 ILE B CA 1
ATOM 3539 C C . ILE B 1 149 ? -5.059 -19.469 -3.943 1 98.88 149 ILE B C 1
ATOM 3541 O O . ILE B 1 149 ? -5.766 -19.531 -2.934 1 98.88 149 ILE B O 1
ATOM 3545 N N . PRO B 1 150 ? -4.121 -18.516 -4.086 1 98.88 150 PRO B N 1
ATOM 3546 C CA . PRO B 1 150 ? -3.961 -17.578 -2.969 1 98.88 150 PRO B CA 1
ATOM 3547 C C . PRO B 1 150 ? -5.254 -16.844 -2.623 1 98.88 150 PRO B C 1
ATOM 3549 O O . PRO B 1 150 ? -5.605 -16.734 -1.447 1 98.88 150 PRO B O 1
ATOM 3552 N N . SER B 1 151 ? -5.992 -16.391 -3.623 1 98.81 151 SER B N 1
ATOM 3553 C CA . SER B 1 151 ? -7.242 -15.68 -3.387 1 98.81 151 SER B CA 1
ATOM 3554 C C . SER B 1 151 ? -8.305 -16.594 -2.795 1 98.81 151 SER B C 1
ATOM 3556 O O . SER B 1 151 ? -9.016 -16.219 -1.867 1 98.81 151 SER B O 1
ATOM 3558 N N . LEU B 1 152 ? -8.375 -17.781 -3.293 1 98.69 152 LEU B N 1
ATOM 3559 C CA . LEU B 1 152 ? -9.352 -18.766 -2.811 1 98.69 152 LEU B CA 1
ATOM 3560 C C . LEU B 1 152 ? -9.109 -19.078 -1.341 1 98.69 152 LEU B C 1
ATOM 3562 O O . LEU B 1 152 ? -10.055 -19.109 -0.543 1 98.69 152 LEU B O 1
ATOM 3566 N N . VAL B 1 153 ? -7.84 -19.328 -0.986 1 98.62 153 VAL B N 1
ATOM 3567 C CA . VAL B 1 153 ? -7.488 -19.719 0.375 1 98.62 153 VAL B CA 1
ATOM 3568 C C . VAL B 1 153 ? -7.703 -18.531 1.323 1 98.62 153 VAL B C 1
ATOM 3570 O O . VAL B 1 153 ? -8.305 -18.688 2.391 1 98.62 153 VAL B O 1
ATOM 3573 N N . ALA B 1 154 ? -7.23 -17.391 0.914 1 96.5 154 ALA B N 1
ATOM 3574 C CA . ALA B 1 154 ? -7.266 -16.219 1.784 1 96.5 154 ALA B CA 1
ATOM 3575 C C . ALA B 1 154 ? -8.703 -15.773 2.057 1 96.5 154 ALA B C 1
ATOM 3577 O O . ALA B 1 154 ? -8.992 -15.219 3.117 1 96.5 154 ALA B O 1
ATOM 3578 N N . ALA B 1 155 ? -9.609 -16.047 1.124 1 96.56 155 ALA B N 1
ATOM 3579 C CA . ALA B 1 155 ? -11 -15.633 1.286 1 96.56 155 ALA B CA 1
ATOM 3580 C C . ALA B 1 155 ? -11.82 -16.719 1.965 1 96.56 155 ALA B C 1
ATOM 3582 O O . ALA B 1 155 ? -13 -16.531 2.258 1 96.56 155 ALA B O 1
ATOM 3583 N N . HIS B 1 156 ? -11.266 -17.859 2.229 1 96.25 156 HIS B N 1
ATOM 3584 C CA . HIS B 1 156 ? -11.977 -19.016 2.771 1 96.25 156 HIS B CA 1
ATOM 3585 C C . HIS B 1 156 ? -12.195 -18.875 4.273 1 96.25 156 HIS B C 1
ATOM 3587 O O . HIS B 1 156 ? -11.242 -18.641 5.023 1 96.25 156 HIS B O 1
ATOM 3593 N N . ALA B 1 157 ? -13.398 -19.031 4.754 1 93.44 157 ALA B N 1
ATOM 3594 C CA . ALA B 1 157 ? -13.734 -18.859 6.168 1 93.44 157 ALA B CA 1
ATOM 3595 C C . ALA B 1 157 ? -13.938 -20.219 6.848 1 93.44 157 ALA B C 1
ATOM 3597 O O . ALA B 1 157 ? -14.039 -20.297 8.07 1 93.44 157 ALA B O 1
ATOM 3598 N N . GLY B 1 158 ? -13.969 -21.312 6.16 1 95.12 158 GLY B N 1
ATOM 3599 C CA . GLY B 1 158 ? -14.258 -22.625 6.715 1 95.12 158 GLY B CA 1
ATOM 3600 C C . GLY B 1 158 ? -13.016 -23.422 7.055 1 95.12 158 GLY B C 1
ATOM 3601 O O . GLY B 1 158 ? -11.953 -22.844 7.289 1 95.12 158 GLY B O 1
ATOM 3602 N N . THR B 1 159 ? -13.141 -24.703 7.203 1 97.69 159 THR B N 1
ATOM 3603 C CA . THR B 1 159 ? -12.055 -25.609 7.559 1 97.69 159 THR B CA 1
ATOM 3604 C C . THR B 1 159 ? -11.242 -25.984 6.328 1 97.69 159 THR B C 1
ATOM 3606 O O . THR B 1 159 ? -11.664 -25.75 5.195 1 97.69 159 THR B O 1
ATOM 3609 N N . LEU B 1 160 ? -10.094 -26.531 6.598 1 98.25 160 LEU B N 1
ATOM 3610 C CA . LEU B 1 160 ? -9.266 -27.031 5.508 1 98.25 160 LEU B CA 1
ATOM 3611 C C . LEU B 1 160 ? -9.992 -28.125 4.73 1 98.25 160 LEU B C 1
ATOM 3613 O O . LEU B 1 160 ? -9.914 -28.172 3.502 1 98.25 160 LEU B O 1
ATOM 3617 N N . ASP B 1 161 ? -10.75 -28.953 5.434 1 98.19 161 ASP B N 1
ATOM 3618 C CA . ASP B 1 161 ? -11.492 -30.047 4.812 1 98.19 161 ASP B CA 1
ATOM 3619 C C . ASP B 1 161 ? -12.539 -29.531 3.842 1 98.19 161 ASP B C 1
ATOM 3621 O O . ASP B 1 161 ? -12.844 -30.172 2.836 1 98.19 161 ASP B O 1
ATOM 3625 N N . GLU B 1 162 ? -13.039 -28.359 4.148 1 98.06 162 GLU B N 1
ATOM 3626 C CA . GLU B 1 162 ? -14.031 -27.734 3.273 1 98.06 162 GLU B CA 1
ATOM 3627 C C . GLU B 1 162 ? -13.359 -27.047 2.084 1 98.06 162 GLU B C 1
ATOM 3629 O O . GLU B 1 162 ? -13.953 -26.938 1.011 1 98.06 162 GLU B O 1
ATOM 3634 N N . LEU B 1 163 ? -12.148 -26.656 2.246 1 98.5 163 LEU B N 1
ATOM 3635 C CA . LEU B 1 163 ? -11.414 -25.906 1.235 1 98.5 163 LEU B CA 1
ATOM 3636 C C . LEU B 1 163 ? -10.906 -26.828 0.132 1 98.5 163 LEU B C 1
ATOM 3638 O O . LEU B 1 163 ? -10.922 -26.469 -1.045 1 98.5 163 LEU B O 1
ATOM 3642 N N . LEU B 1 164 ? -10.516 -28.016 0.464 1 98.69 164 LEU B N 1
ATOM 3643 C CA . LEU B 1 164 ? -9.773 -28.891 -0.443 1 98.69 164 LEU B CA 1
ATOM 3644 C C . LEU B 1 164 ? -10.641 -29.312 -1.625 1 98.69 164 LEU B C 1
ATOM 3646 O O . LEU B 1 164 ? -10.195 -29.266 -2.773 1 98.69 164 LEU B O 1
ATOM 3650 N N . PRO B 1 165 ? -11.93 -29.656 -1.416 1 98.44 165 PRO B N 1
ATOM 3651 C CA . PRO B 1 165 ? -12.773 -29.953 -2.576 1 98.44 165 PRO B CA 1
ATOM 3652 C C . PRO B 1 165 ? -12.984 -28.734 -3.479 1 98.44 165 PRO B C 1
ATOM 3654 O O . PRO B 1 165 ? -13.102 -28.875 -4.699 1 98.44 165 PRO B O 1
ATOM 3657 N N . ARG B 1 166 ? -13.039 -27.578 -2.889 1 98.44 166 ARG B N 1
ATOM 3658 C CA . ARG B 1 166 ? -13.18 -26.359 -3.674 1 98.44 166 ARG B CA 1
ATOM 3659 C C . ARG B 1 166 ? -11.945 -26.109 -4.531 1 98.44 166 ARG B C 1
ATOM 3661 O O . ARG B 1 166 ? -12.055 -25.656 -5.672 1 98.44 166 ARG B O 1
ATOM 3668 N N . VAL B 1 167 ? -10.82 -26.375 -3.959 1 98.88 167 VAL B N 1
ATOM 3669 C CA . VAL B 1 167 ? -9.57 -26.266 -4.707 1 98.88 167 VAL B CA 1
ATOM 3670 C C . VAL B 1 167 ? -9.617 -27.172 -5.926 1 98.88 167 VAL B C 1
ATOM 3672 O O . VAL B 1 167 ? -9.242 -26.766 -7.031 1 98.88 167 VAL B O 1
ATOM 3675 N N . ASP B 1 168 ? -10.062 -28.359 -5.707 1 98.81 168 ASP B N 1
ATOM 3676 C CA . ASP B 1 168 ? -10.18 -29.328 -6.805 1 98.81 168 ASP B CA 1
ATOM 3677 C C . ASP B 1 168 ? -11.078 -28.781 -7.914 1 98.81 168 ASP B C 1
ATOM 3679 O O . ASP B 1 168 ? -10.711 -28.812 -9.086 1 98.81 168 ASP B O 1
ATOM 3683 N N . GLU B 1 169 ? -12.195 -28.266 -7.555 1 98.62 169 GLU B N 1
ATOM 3684 C CA . GLU B 1 169 ? -13.148 -27.703 -8.508 1 98.62 169 GLU B CA 1
ATOM 3685 C C . GLU B 1 169 ? -12.523 -26.562 -9.305 1 98.62 169 GLU B C 1
ATOM 3687 O O . GLU B 1 169 ? -12.664 -26.516 -10.531 1 98.62 169 GLU B O 1
ATOM 3692 N N . VAL B 1 170 ? -11.859 -25.703 -8.609 1 98.88 170 VAL B N 1
ATOM 3693 C CA . VAL B 1 170 ? -11.289 -24.5 -9.227 1 98.88 170 VAL B CA 1
ATOM 3694 C C . VAL B 1 170 ? -10.18 -24.906 -10.203 1 98.88 170 VAL B C 1
ATOM 3696 O O . VAL B 1 170 ? -10.109 -24.391 -11.32 1 98.88 170 VAL B O 1
ATOM 3699 N N . VAL B 1 171 ? -9.344 -25.844 -9.789 1 98.88 171 VAL B N 1
ATOM 3700 C CA . VAL B 1 171 ? -8.195 -26.234 -10.594 1 98.88 171 VAL B CA 1
ATOM 3701 C C . VAL B 1 171 ? -8.664 -26.891 -11.891 1 98.88 171 VAL B C 1
ATOM 3703 O O . VAL B 1 171 ? -8.117 -26.641 -12.961 1 98.88 171 VAL B O 1
ATOM 3706 N N . ARG B 1 172 ? -9.68 -27.688 -11.836 1 98.81 172 ARG B N 1
ATOM 3707 C CA . ARG B 1 172 ? -10.117 -28.469 -12.984 1 98.81 172 ARG B CA 1
ATOM 3708 C C . ARG B 1 172 ? -10.75 -27.578 -14.047 1 98.81 172 ARG B C 1
ATOM 3710 O O . ARG B 1 172 ? -10.93 -27.984 -15.188 1 98.81 172 ARG B O 1
ATOM 3717 N N . ILE B 1 173 ? -11.039 -26.344 -13.727 1 98.81 173 ILE B N 1
ATOM 3718 C CA . ILE B 1 173 ? -11.547 -25.375 -14.695 1 98.81 173 ILE B CA 1
ATOM 3719 C C . ILE B 1 173 ? -10.477 -25.094 -15.742 1 98.81 173 ILE B C 1
ATOM 3721 O O . ILE B 1 173 ? -10.781 -24.938 -16.922 1 98.81 173 ILE B O 1
ATOM 3725 N N . THR B 1 174 ? -9.227 -25.062 -15.312 1 98.69 174 THR B N 1
ATOM 3726 C CA . THR B 1 174 ? -8.164 -24.703 -16.234 1 98.69 174 THR B CA 1
ATOM 3727 C C . THR B 1 174 ? -7.176 -25.844 -16.406 1 98.69 174 THR B C 1
ATOM 3729 O O . THR B 1 174 ? -6.395 -25.859 -17.359 1 98.69 174 THR B O 1
ATOM 3732 N N . ASN B 1 175 ? -7.09 -26.75 -15.438 1 98.81 175 ASN B N 1
ATOM 3733 C CA . ASN B 1 175 ? -6.164 -27.875 -15.453 1 98.81 175 ASN B CA 1
ATOM 3734 C C . ASN B 1 175 ? -6.84 -29.172 -14.977 1 98.81 175 ASN B C 1
ATOM 3736 O O . ASN B 1 175 ? -6.754 -29.516 -13.805 1 98.81 175 ASN B O 1
ATOM 3740 N N . ASN B 1 176 ? -7.453 -29.844 -15.93 1 98.69 176 ASN B N 1
ATOM 3741 C CA . ASN B 1 176 ? -8.031 -31.141 -15.586 1 98.69 176 ASN B CA 1
ATOM 3742 C C . ASN B 1 176 ? -6.969 -32.25 -15.531 1 98.69 176 ASN B C 1
ATOM 3744 O O . ASN B 1 176 ? -6.902 -33.094 -16.422 1 98.69 176 ASN B O 1
ATOM 3748 N N . ASN B 1 177 ? -6.219 -32.25 -14.445 1 98.62 177 ASN B N 1
ATOM 3749 C CA . ASN B 1 177 ? -5.031 -33.062 -14.258 1 98.62 177 ASN B CA 1
ATOM 3750 C C . ASN B 1 177 ? -4.801 -33.406 -12.781 1 98.62 177 ASN B C 1
ATOM 3752 O O . ASN B 1 177 ? -4.812 -32.5 -11.938 1 98.62 177 ASN B O 1
ATOM 3756 N N . GLU B 1 178 ? -4.578 -34.656 -12.453 1 98.56 178 GLU B N 1
ATOM 3757 C CA . GLU B 1 178 ? -4.477 -35.125 -11.07 1 98.56 178 GLU B CA 1
ATOM 3758 C C . GLU B 1 178 ? -3.25 -34.5 -10.391 1 98.56 178 GLU B C 1
ATOM 3760 O O . GLU B 1 178 ? -3.295 -34.188 -9.195 1 98.56 178 GLU B O 1
ATOM 3765 N N . THR B 1 179 ? -2.166 -34.406 -11.102 1 98.69 179 THR B N 1
ATOM 3766 C CA . THR B 1 179 ? -0.954 -33.812 -10.531 1 98.69 179 THR B CA 1
ATOM 3767 C C . THR B 1 179 ? -1.151 -32.344 -10.227 1 98.69 179 THR B C 1
ATOM 3769 O O . THR B 1 179 ? -0.689 -31.844 -9.203 1 98.69 179 THR B O 1
ATOM 3772 N N . ALA B 1 180 ? -1.821 -31.641 -11.117 1 98.75 180 ALA B N 1
ATOM 3773 C CA . ALA B 1 180 ? -2.143 -30.234 -10.898 1 98.75 180 ALA B CA 1
ATOM 3774 C C . ALA B 1 180 ? -3.031 -30.047 -9.672 1 98.75 180 ALA B C 1
ATOM 3776 O O . ALA B 1 180 ? -2.816 -29.141 -8.875 1 98.75 180 ALA B O 1
ATOM 3777 N N . VAL B 1 181 ? -3.998 -30.891 -9.531 1 98.81 181 VAL B N 1
ATOM 3778 C CA . VAL B 1 181 ? -4.906 -30.828 -8.391 1 98.81 181 VAL B CA 1
ATOM 3779 C C . VAL B 1 181 ? -4.129 -31.078 -7.102 1 98.81 181 VAL B C 1
ATOM 3781 O O . VAL B 1 181 ? -4.301 -30.359 -6.113 1 98.81 181 VAL B O 1
ATOM 3784 N N . ALA B 1 182 ? -3.287 -32.062 -7.141 1 98.81 182 ALA B N 1
ATOM 3785 C CA . ALA B 1 182 ? -2.477 -32.375 -5.965 1 98.81 182 ALA B CA 1
ATOM 3786 C C . ALA B 1 182 ? -1.577 -31.203 -5.59 1 98.81 182 ALA B C 1
ATOM 3788 O O . ALA B 1 182 ? -1.445 -30.859 -4.41 1 98.81 182 ALA B O 1
ATOM 3789 N N . ALA B 1 183 ? -0.947 -30.625 -6.547 1 98.94 183 ALA B N 1
ATOM 3790 C CA . ALA B 1 183 ? -0.089 -29.469 -6.32 1 98.94 183 ALA B CA 1
ATOM 3791 C C . ALA B 1 183 ? -0.871 -28.328 -5.68 1 98.94 183 ALA B C 1
ATOM 3793 O O . ALA B 1 183 ? -0.4 -27.703 -4.727 1 98.94 183 ALA B O 1
ATOM 3794 N N . ALA B 1 184 ? -2.029 -28.094 -6.223 1 98.94 184 ALA B N 1
ATOM 3795 C CA . ALA B 1 184 ? -2.857 -27 -5.734 1 98.94 184 ALA B CA 1
ATOM 3796 C C . ALA B 1 184 ? -3.346 -27.266 -4.316 1 98.94 184 ALA B C 1
ATOM 3798 O O . ALA B 1 184 ? -3.34 -26.359 -3.471 1 98.94 184 ALA B O 1
ATOM 3799 N N . GLN B 1 185 ? -3.773 -28.438 -4.059 1 98.88 185 GLN B N 1
ATOM 3800 C CA . GLN B 1 185 ? -4.258 -28.781 -2.723 1 98.88 185 GLN B CA 1
ATOM 3801 C C . GLN B 1 185 ? -3.129 -28.719 -1.698 1 98.88 185 GLN B C 1
ATOM 3803 O O . GLN B 1 185 ? -3.32 -28.234 -0.583 1 98.88 185 GLN B O 1
ATOM 3808 N N . CYS B 1 186 ? -1.998 -29.234 -2.092 1 98.88 186 CYS B N 1
ATOM 3809 C CA . CYS B 1 186 ? -0.819 -29.156 -1.235 1 98.88 186 CYS B CA 1
ATOM 3810 C C . CYS B 1 186 ? -0.464 -27.703 -0.924 1 98.88 186 CYS B C 1
ATOM 3812 O O . CYS B 1 186 ? -0.258 -27.359 0.237 1 98.88 186 CYS B O 1
ATOM 3814 N N . SER B 1 187 ? -0.422 -26.891 -1.907 1 98.94 187 SER B N 1
ATOM 3815 C CA . SER B 1 187 ? -0.101 -25.469 -1.76 1 98.94 187 SER B CA 1
ATOM 3816 C C . SER B 1 187 ? -1.16 -24.75 -0.935 1 98.94 187 SER B C 1
ATOM 3818 O O . SER B 1 187 ? -0.832 -23.922 -0.085 1 98.94 187 SER B O 1
ATOM 3820 N N . ALA B 1 188 ? -2.416 -25.047 -1.214 1 98.94 188 ALA B N 1
ATOM 3821 C CA . ALA B 1 188 ? -3.523 -24.438 -0.479 1 98.94 188 ALA B CA 1
ATOM 3822 C C . ALA B 1 188 ? -3.443 -24.766 1.008 1 98.94 188 ALA B C 1
ATOM 3824 O O . ALA B 1 188 ? -3.645 -23.906 1.858 1 98.94 188 ALA B O 1
ATOM 3825 N N . ALA B 1 189 ? -3.158 -26 1.297 1 98.88 189 ALA B N 1
ATOM 3826 C CA . ALA B 1 189 ? -3.055 -26.422 2.689 1 98.88 189 ALA B CA 1
ATOM 3827 C C . ALA B 1 189 ? -1.917 -25.703 3.404 1 98.88 189 ALA B C 1
ATOM 3829 O O . ALA B 1 189 ? -2.068 -25.281 4.551 1 98.88 189 ALA B O 1
ATOM 3830 N N . ALA B 1 190 ? -0.771 -25.625 2.75 1 98.88 190 ALA B N 1
ATOM 3831 C CA . ALA B 1 190 ? 0.361 -24.906 3.334 1 98.88 190 ALA B CA 1
ATOM 3832 C C . ALA B 1 190 ? -0.005 -23.453 3.643 1 98.88 190 ALA B C 1
ATOM 3834 O O . ALA B 1 190 ? 0.229 -22.969 4.754 1 98.88 190 ALA B O 1
ATOM 3835 N N . LEU B 1 191 ? -0.597 -22.797 2.689 1 98.81 191 LEU B N 1
ATOM 3836 C CA . LEU B 1 191 ? -0.967 -21.391 2.873 1 98.81 191 LEU B CA 1
ATOM 3837 C C . LEU B 1 191 ? -2.037 -21.25 3.951 1 98.81 191 LEU B C 1
ATOM 3839 O O . LEU B 1 191 ? -1.964 -20.344 4.789 1 98.81 191 LEU B O 1
ATOM 3843 N N . PHE B 1 192 ? -3.018 -22.141 3.912 1 98.69 192 PHE B N 1
ATOM 3844 C CA . PHE B 1 192 ? -4.078 -22.141 4.914 1 98.69 192 PHE B CA 1
ATOM 3845 C C . PHE B 1 192 ? -3.496 -22.234 6.316 1 98.69 192 PHE B C 1
ATOM 3847 O O . PHE B 1 192 ? -3.859 -21.453 7.203 1 98.69 192 PHE B O 1
ATOM 3854 N N . ASN B 1 193 ? -2.637 -23.172 6.484 1 98.25 193 ASN B N 1
ATOM 3855 C CA . ASN B 1 193 ? -2.037 -23.391 7.797 1 98.25 193 ASN B CA 1
ATOM 3856 C C . ASN B 1 193 ? -1.162 -22.203 8.211 1 98.25 193 ASN B C 1
ATOM 3858 O O . ASN B 1 193 ? -1.143 -21.828 9.383 1 98.25 193 ASN B O 1
ATOM 3862 N N . LEU B 1 194 ? -0.445 -21.656 7.289 1 97.31 194 LEU B N 1
ATOM 3863 C CA . LEU B 1 194 ? 0.348 -20.469 7.57 1 97.31 194 LEU B CA 1
ATOM 3864 C C . LEU B 1 194 ? -0.54 -19.328 8.047 1 97.31 194 LEU B C 1
ATOM 3866 O O . LEU B 1 194 ? -0.222 -18.656 9.031 1 97.31 194 LEU B O 1
ATOM 3870 N N . LEU B 1 195 ? -1.619 -19.094 7.348 1 96.06 195 LEU B N 1
ATOM 3871 C CA . LEU B 1 195 ? -2.537 -18.016 7.68 1 96.06 195 LEU B CA 1
ATOM 3872 C C . LEU B 1 195 ? -3.176 -18.25 9.047 1 96.06 195 LEU B C 1
ATOM 3874 O O . LEU B 1 195 ? -3.65 -17.297 9.68 1 96.06 195 LEU B O 1
ATOM 3878 N N . HIS B 1 196 ? -3.16 -19.484 9.492 1 95.44 196 HIS B N 1
ATOM 3879 C CA . HIS B 1 196 ? -3.736 -19.812 10.789 1 95.44 196 HIS B CA 1
ATOM 3880 C C . HIS B 1 196 ? -2.652 -19.953 11.852 1 95.44 196 HIS B C 1
ATOM 3882 O O . HIS B 1 196 ? -2.896 -20.531 12.922 1 95.44 196 HIS B O 1
ATOM 3888 N N . GLY B 1 197 ? -1.415 -19.641 11.508 1 93.75 197 GLY B N 1
ATOM 3889 C CA . GLY B 1 197 ? -0.419 -19.422 12.547 1 93.75 197 GLY B CA 1
ATOM 3890 C C . GLY B 1 197 ? 0.648 -20.5 12.578 1 93.75 197 GLY B C 1
ATOM 3891 O O . GLY B 1 197 ? 1.581 -20.438 13.383 1 93.75 197 GLY B O 1
ATOM 3892 N N . MET B 1 198 ? 0.528 -21.516 11.742 1 96.31 198 MET B N 1
ATOM 3893 C CA . MET B 1 198 ? 1.553 -22.547 11.695 1 96.31 198 MET B CA 1
ATOM 3894 C C . MET B 1 198 ? 2.852 -22.016 11.102 1 96.31 198 MET B C 1
ATOM 3896 O O . MET B 1 198 ? 2.832 -21.297 10.102 1 96.31 198 MET B O 1
ATOM 3900 N N . PRO B 1 199 ? 3.982 -22.297 11.742 1 96.38 199 PRO B N 1
ATOM 3901 C CA . PRO B 1 199 ? 5.262 -21.859 11.18 1 96.38 199 PRO B CA 1
ATOM 3902 C C . PRO B 1 199 ? 5.543 -22.453 9.805 1 96.38 199 PRO B C 1
ATOM 3904 O O . PRO B 1 199 ? 5.105 -23.578 9.508 1 96.38 199 PRO B O 1
ATOM 3907 N N . MET B 1 200 ? 6.34 -21.844 9.055 1 97.19 200 MET B N 1
ATOM 3908 C CA . MET B 1 200 ? 6.574 -22.156 7.645 1 97.19 200 MET B CA 1
ATOM 3909 C C . MET B 1 200 ? 7.078 -23.594 7.488 1 97.19 200 MET B C 1
ATOM 3911 O O . MET B 1 200 ? 6.492 -24.375 6.738 1 97.19 200 MET B O 1
ATOM 3915 N N . PRO B 1 201 ? 8.148 -24 8.219 1 96.69 201 PRO B N 1
ATOM 3916 C CA . PRO B 1 201 ? 8.617 -25.375 8.008 1 96.69 201 PRO B CA 1
ATOM 3917 C C . PRO B 1 201 ? 7.547 -26.422 8.297 1 96.69 201 PRO B C 1
ATOM 3919 O O . PRO B 1 201 ? 7.418 -27.391 7.562 1 96.69 201 PRO B O 1
ATOM 3922 N N . GLN B 1 202 ? 6.75 -26.172 9.289 1 98.06 202 GLN B N 1
ATOM 3923 C CA . GLN B 1 202 ? 5.699 -27.109 9.664 1 98.06 202 GLN B CA 1
ATOM 3924 C C . GLN B 1 202 ? 4.559 -27.094 8.648 1 98.06 202 GLN B C 1
ATOM 3926 O O . GLN B 1 202 ? 4.004 -28.141 8.312 1 98.06 202 GLN B O 1
ATOM 3931 N N . ALA B 1 203 ? 4.172 -25.891 8.211 1 98.56 203 ALA B N 1
ATOM 3932 C CA . ALA B 1 203 ? 3.094 -25.75 7.234 1 98.56 203 ALA B CA 1
ATOM 3933 C C . ALA B 1 203 ? 3.42 -26.5 5.941 1 98.56 203 ALA B C 1
ATOM 3935 O O . ALA B 1 203 ? 2.561 -27.172 5.375 1 98.56 203 ALA B O 1
ATOM 3936 N N . LEU B 1 204 ? 4.68 -26.391 5.488 1 98.62 204 LEU B N 1
ATOM 3937 C CA . LEU B 1 204 ? 5.109 -27.062 4.273 1 98.62 204 LEU B CA 1
ATOM 3938 C C . LEU B 1 204 ? 5.141 -28.578 4.48 1 98.62 204 LEU B C 1
ATOM 3940 O O . LEU B 1 204 ? 4.66 -29.328 3.635 1 98.62 204 LEU B O 1
ATOM 3944 N N . ALA B 1 205 ? 5.625 -28.984 5.602 1 98 205 ALA B N 1
ATOM 3945 C CA . ALA B 1 205 ? 5.723 -30.406 5.895 1 98 205 ALA B CA 1
ATOM 3946 C C . ALA B 1 205 ? 4.336 -31.047 6.016 1 98 205 ALA B C 1
ATOM 3948 O O . ALA B 1 205 ? 4.105 -32.156 5.523 1 98 205 ALA B O 1
ATOM 3949 N N . HIS B 1 206 ? 3.432 -30.375 6.648 1 98.06 206 HIS B N 1
ATOM 3950 C CA . HIS B 1 206 ? 2.09 -30.891 6.891 1 98.06 206 HIS B CA 1
ATOM 3951 C C . HIS B 1 206 ? 1.298 -31 5.59 1 98.06 206 HIS B C 1
ATOM 3953 O O . HIS B 1 206 ? 0.314 -31.734 5.516 1 98.06 206 HIS B O 1
ATOM 3959 N N . ALA B 1 207 ? 1.718 -30.281 4.602 1 98.62 207 ALA B N 1
ATOM 3960 C CA . ALA B 1 207 ? 1.003 -30.281 3.326 1 98.62 207 ALA B CA 1
ATOM 3961 C C . ALA B 1 207 ? 1.424 -31.469 2.461 1 98.62 207 ALA B C 1
ATOM 3963 O O . ALA B 1 207 ? 0.724 -31.828 1.514 1 98.62 207 ALA B O 1
ATOM 3964 N N . LEU B 1 208 ? 2.523 -32.156 2.777 1 98.5 208 LEU B N 1
ATOM 3965 C CA . LEU B 1 208 ? 3.184 -33.125 1.926 1 98.5 208 LEU B CA 1
ATOM 3966 C C . LEU B 1 208 ? 2.254 -34.312 1.625 1 98.5 208 LEU B C 1
ATOM 3968 O O . LEU B 1 208 ? 2.238 -34.812 0.503 1 98.5 208 LEU B O 1
ATOM 3972 N N . PRO B 1 209 ? 1.466 -34.75 2.537 1 97.94 209 PRO B N 1
ATOM 3973 C CA . PRO B 1 209 ? 0.596 -35.906 2.25 1 97.94 209 PRO B CA 1
ATOM 3974 C C . PRO B 1 209 ? -0.403 -35.625 1.132 1 97.94 209 PRO B C 1
ATOM 3976 O O . PRO B 1 209 ? -0.904 -36.531 0.495 1 97.94 209 PRO B O 1
ATOM 3979 N N . LEU B 1 210 ? -0.682 -34.375 0.857 1 98.5 210 LEU B N 1
ATOM 3980 C CA . LEU B 1 210 ? -1.657 -34 -0.162 1 98.5 210 LEU B CA 1
ATOM 3981 C C . LEU B 1 210 ? -1.005 -33.906 -1.538 1 98.5 210 LEU B C 1
ATOM 3983 O O . LEU B 1 210 ? -1.697 -33.812 -2.555 1 98.5 210 LEU B O 1
ATOM 3987 N N . ALA B 1 211 ? 0.314 -33.969 -1.665 1 97.88 211 ALA B N 1
ATOM 3988 C CA . ALA B 1 211 ? 1.058 -33.75 -2.9 1 97.88 211 ALA B CA 1
ATOM 3989 C C . ALA B 1 211 ? 0.965 -34.938 -3.828 1 97.88 211 ALA B C 1
ATOM 3991 O O . ALA B 1 211 ? 1.249 -34.844 -5.023 1 97.88 211 ALA B O 1
ATOM 3992 N N . GLY B 1 212 ? 0.488 -36.062 -3.373 1 95.69 212 GLY B N 1
ATOM 3993 C CA . GLY B 1 212 ? 0.392 -37.25 -4.203 1 95.69 212 GLY B CA 1
ATOM 3994 C C . GLY B 1 212 ? 1.732 -37.938 -4.445 1 95.69 212 GLY B C 1
ATOM 3995 O O . GLY B 1 212 ? 2.773 -37.406 -4.039 1 95.69 212 GLY B O 1
ATOM 3996 N N . SER B 1 213 ? 1.712 -39 -5.172 1 96.31 213 SER B N 1
ATOM 3997 C CA . SER B 1 213 ? 2.885 -39.875 -5.312 1 96.31 213 SER B CA 1
ATOM 3998 C C . SER B 1 213 ? 3.926 -39.219 -6.227 1 96.31 213 SER B C 1
ATOM 4000 O O . SER B 1 213 ? 5.125 -39.469 -6.07 1 96.31 213 SER B O 1
ATOM 4002 N N . VAL B 1 214 ? 3.494 -38.406 -7.137 1 97.06 214 VAL B N 1
ATOM 4003 C CA . VAL B 1 214 ? 4.402 -37.781 -8.109 1 97.06 214 VAL B CA 1
ATOM 4004 C C . VAL B 1 214 ? 5.164 -36.625 -7.453 1 97.06 214 VAL B C 1
ATOM 4006 O O . VAL B 1 214 ? 6.391 -36.562 -7.555 1 97.06 214 VAL B O 1
ATOM 4009 N N . LEU B 1 215 ? 4.512 -35.781 -6.727 1 98.12 215 LEU B N 1
ATOM 4010 C CA . LEU B 1 215 ? 5.078 -34.531 -6.234 1 98.12 215 LEU B CA 1
ATOM 4011 C C . LEU B 1 215 ? 5.727 -34.75 -4.867 1 98.12 215 LEU B C 1
ATOM 4013 O O . LEU B 1 215 ? 6.688 -34.031 -4.527 1 98.12 215 LEU B O 1
ATOM 4017 N N . ARG B 1 216 ? 5.262 -35.656 -4.062 1 98.06 216 ARG B N 1
ATOM 4018 C CA . ARG B 1 216 ? 5.684 -35.781 -2.668 1 98.06 216 ARG B CA 1
ATOM 4019 C C . ARG B 1 216 ? 7.188 -36 -2.566 1 98.06 216 ARG B C 1
ATOM 4021 O O . ARG B 1 216 ? 7.871 -35.281 -1.829 1 98.06 216 ARG B O 1
ATOM 4028 N N . PRO B 1 217 ? 7.738 -36.938 -3.305 1 98.19 217 PRO B N 1
ATOM 4029 C CA . PRO B 1 217 ? 9.188 -37.125 -3.184 1 98.19 217 PRO B CA 1
ATOM 4030 C C . PRO B 1 217 ? 9.977 -35.906 -3.615 1 98.19 217 PRO B C 1
ATOM 4032 O O . PRO B 1 217 ? 11.039 -35.625 -3.053 1 98.19 217 PRO B O 1
ATOM 4035 N N . LEU B 1 218 ? 9.539 -35.219 -4.605 1 98.25 218 LEU B N 1
ATOM 4036 C CA . LEU B 1 218 ? 10.211 -34 -5.078 1 98.25 218 LEU B CA 1
ATOM 4037 C C . LEU B 1 218 ? 10.188 -32.906 -4.008 1 98.25 218 LEU B C 1
ATOM 4039 O O . LEU B 1 218 ? 11.195 -32.25 -3.768 1 98.25 218 LEU B O 1
ATOM 4043 N N . LEU B 1 219 ? 9.031 -32.75 -3.371 1 98.62 219 LEU B N 1
ATOM 4044 C CA . LEU B 1 219 ? 8.883 -31.734 -2.344 1 98.62 219 LEU B CA 1
ATOM 4045 C C . LEU B 1 219 ? 9.695 -32.094 -1.103 1 98.62 219 LEU B C 1
ATOM 4047 O O . LEU B 1 219 ? 10.281 -31.219 -0.471 1 98.62 219 LEU B O 1
ATOM 4051 N N . GLU B 1 220 ? 9.695 -33.375 -0.739 1 98.12 220 GLU B N 1
ATOM 4052 C CA . GLU B 1 220 ? 10.531 -33.812 0.373 1 98.12 220 GLU B CA 1
ATOM 4053 C C . GLU B 1 220 ? 12 -33.531 0.111 1 98.12 220 GLU B C 1
ATOM 4055 O O . GLU B 1 220 ? 12.719 -33.062 1.004 1 98.12 220 GLU B O 1
ATOM 4060 N N . GLU B 1 221 ? 12.391 -33.781 -1.089 1 97.5 221 GLU B N 1
ATOM 4061 C CA . GLU B 1 221 ? 13.766 -33.5 -1.464 1 97.5 221 GLU B CA 1
ATOM 4062 C C . GLU B 1 221 ? 14.047 -31.984 -1.382 1 97.5 221 GLU B C 1
ATOM 4064 O O . GLU B 1 221 ? 15.078 -31.578 -0.848 1 97.5 221 GLU B O 1
ATOM 4069 N N . ALA B 1 222 ? 13.195 -31.172 -1.903 1 97.62 222 ALA B N 1
ATOM 4070 C CA . ALA B 1 222 ? 13.352 -29.719 -1.883 1 97.62 222 ALA B CA 1
ATOM 4071 C C . ALA B 1 222 ? 13.492 -29.203 -0.454 1 97.62 222 ALA B C 1
ATOM 4073 O O . ALA B 1 222 ? 14.297 -28.312 -0.185 1 97.62 222 ALA B O 1
ATOM 4074 N N . LEU B 1 223 ? 12.664 -29.75 0.464 1 96.88 223 LEU B N 1
ATOM 4075 C CA . LEU B 1 223 ? 12.648 -29.312 1.853 1 96.88 223 LEU B CA 1
ATOM 4076 C C . LEU B 1 223 ? 13.891 -29.797 2.594 1 96.88 223 LEU B C 1
ATOM 4078 O O . LEU B 1 223 ? 14.227 -29.266 3.662 1 96.88 223 LEU B O 1
ATOM 4082 N N . SER B 1 224 ? 14.57 -30.75 2.023 1 94.88 224 SER B N 1
ATOM 4083 C CA . SER B 1 224 ? 15.781 -31.266 2.645 1 94.88 224 SER B CA 1
ATOM 4084 C C . SER B 1 224 ? 17.016 -30.469 2.207 1 94.88 224 SER B C 1
ATOM 4086 O O . SER B 1 224 ? 18.078 -30.578 2.826 1 94.88 224 SER B O 1
ATOM 4088 N N . MET B 1 225 ? 16.812 -29.672 1.183 1 91.44 225 MET B N 1
ATOM 4089 C CA . MET B 1 225 ? 17.906 -28.812 0.722 1 91.44 225 MET B CA 1
ATOM 4090 C C . MET B 1 225 ? 18.078 -27.609 1.656 1 91.44 225 MET B C 1
ATOM 4092 O O . MET B 1 225 ? 17.109 -26.938 2.002 1 91.44 225 MET B O 1
ATOM 4096 N N . SER B 1 226 ? 19.156 -27.344 2.207 1 80.38 226 SER B N 1
ATOM 4097 C CA . SER B 1 226 ? 19.312 -26.406 3.324 1 80.38 226 SER B CA 1
ATOM 4098 C C . SER B 1 226 ? 19.719 -25.031 2.842 1 80.38 226 SER B C 1
ATOM 4100 O O . SER B 1 226 ? 19.391 -24.016 3.479 1 80.38 226 SER B O 1
ATOM 4102 N N . LYS B 1 227 ? 20.484 -24.844 1.817 1 81 227 LYS B N 1
ATOM 4103 C CA . LYS B 1 227 ? 20.953 -23.5 1.48 1 81 227 LYS B CA 1
ATOM 4104 C C . LYS B 1 227 ? 20.062 -22.859 0.417 1 81 227 LYS B C 1
ATOM 4106 O O . LYS B 1 227 ? 19.656 -23.516 -0.545 1 81 227 LYS B O 1
ATOM 4111 N N . PRO B 1 228 ? 19.766 -21.641 0.814 1 77.75 228 PRO B N 1
ATOM 4112 C CA . PRO B 1 228 ? 19 -20.938 -0.221 1 77.75 228 PRO B CA 1
ATOM 4113 C C . PRO B 1 228 ? 19.734 -20.875 -1.558 1 77.75 228 PRO B C 1
ATOM 4115 O O . PRO B 1 228 ? 20.828 -20.297 -1.646 1 77.75 228 PRO B O 1
ATOM 4118 N N . ASP B 1 229 ? 19.25 -21.531 -2.486 1 87.94 229 ASP B N 1
ATOM 4119 C CA . ASP B 1 229 ? 19.844 -21.641 -3.811 1 87.94 229 ASP B CA 1
ATOM 4120 C C . ASP B 1 229 ? 18.781 -21.812 -4.887 1 87.94 229 ASP B C 1
ATOM 4122 O O . ASP B 1 229 ? 18.469 -22.953 -5.277 1 87.94 229 ASP B O 1
ATOM 4126 N N . GLY B 1 230 ? 18.297 -20.656 -5.359 1 88.94 230 GLY B N 1
ATOM 4127 C CA . GLY B 1 230 ? 17.266 -20.734 -6.383 1 88.94 230 GLY B CA 1
ATOM 4128 C C . GLY B 1 230 ? 17.766 -21.328 -7.688 1 88.94 230 GLY B C 1
ATOM 4129 O O . GLY B 1 230 ? 17.078 -22.172 -8.281 1 88.94 230 GLY B O 1
ATOM 4130 N N . VAL B 1 231 ? 18.922 -20.906 -8.078 1 92.25 231 VAL B N 1
ATOM 4131 C CA . VAL B 1 231 ? 19.516 -21.391 -9.32 1 92.25 231 VAL B CA 1
ATOM 4132 C C . VAL B 1 231 ? 19.797 -22.891 -9.203 1 92.25 231 VAL B C 1
ATOM 4134 O O . VAL B 1 231 ? 19.469 -23.656 -10.109 1 92.25 231 VAL B O 1
ATOM 4137 N N . GLY B 1 232 ? 20.359 -23.25 -8.055 1 94 232 GLY B N 1
ATOM 4138 C CA . GLY B 1 232 ? 20.594 -24.672 -7.832 1 94 232 GLY B CA 1
ATOM 4139 C C . GLY B 1 232 ? 19.328 -25.5 -7.836 1 94 232 GLY B C 1
ATOM 4140 O O . GLY B 1 232 ? 19.297 -26.609 -8.367 1 94 232 GLY B O 1
ATOM 4141 N N . ALA B 1 233 ? 18.266 -24.984 -7.238 1 95.38 233 ALA B N 1
ATOM 4142 C CA . ALA B 1 233 ? 16.984 -25.688 -7.195 1 95.38 233 ALA B CA 1
ATOM 4143 C C . ALA B 1 233 ? 16.422 -25.891 -8.602 1 95.38 233 ALA B C 1
ATOM 4145 O O . ALA B 1 233 ? 15.93 -26.969 -8.93 1 95.38 233 ALA B O 1
ATOM 4146 N N . THR B 1 234 ? 16.5 -24.859 -9.43 1 95.38 234 THR B N 1
ATOM 4147 C CA . THR B 1 234 ? 15.961 -25 -10.781 1 95.38 234 THR B CA 1
ATOM 4148 C C . THR B 1 234 ? 16.844 -25.906 -11.625 1 95.38 234 THR B C 1
ATOM 4150 O O . THR B 1 234 ? 16.359 -26.578 -12.547 1 95.38 234 THR B O 1
ATOM 4153 N N . GLN B 1 235 ? 18.109 -25.969 -11.367 1 95 235 GLN B N 1
ATOM 4154 C CA . GLN B 1 235 ? 18.984 -26.922 -12.039 1 95 235 GLN B CA 1
ATOM 4155 C C . GLN B 1 235 ? 18.594 -28.359 -11.695 1 95 235 GLN B C 1
ATOM 4157 O O . GLN B 1 235 ? 18.656 -29.25 -12.547 1 95 235 GLN B O 1
ATOM 4162 N N . ARG B 1 236 ? 18.172 -28.516 -10.508 1 95.44 236 ARG B N 1
ATOM 4163 C CA . ARG B 1 236 ? 17.844 -29.859 -10.039 1 95.44 236 ARG B CA 1
ATOM 4164 C C . ARG B 1 236 ? 16.438 -30.25 -10.492 1 95.44 236 ARG B C 1
ATOM 4166 O O . ARG B 1 236 ? 16.234 -31.375 -10.969 1 95.44 236 ARG B O 1
ATOM 4173 N N . PHE B 1 237 ? 15.453 -29.375 -10.336 1 97.5 237 PHE B N 1
ATOM 4174 C CA . PHE B 1 237 ? 14.055 -29.766 -10.5 1 97.5 237 PHE B CA 1
ATOM 4175 C C . PHE B 1 237 ? 13.516 -29.297 -11.844 1 97.5 237 PHE B C 1
ATOM 4177 O O . PHE B 1 237 ? 12.508 -29.812 -12.336 1 97.5 237 PHE B O 1
ATOM 4184 N N . GLY B 1 238 ? 14.18 -28.297 -12.43 1 96.38 238 GLY B N 1
ATOM 4185 C CA . GLY B 1 238 ? 13.703 -27.688 -13.656 1 96.38 238 GLY B CA 1
ATOM 4186 C C . GLY B 1 238 ? 13.172 -26.266 -13.453 1 96.38 238 GLY B C 1
ATOM 4187 O O . GLY B 1 238 ? 12.828 -25.891 -12.336 1 96.38 238 GLY B O 1
ATOM 4188 N N . SER B 1 239 ? 13.102 -25.516 -14.516 1 95.62 239 SER B N 1
ATOM 4189 C CA . SER B 1 239 ? 12.703 -24.109 -14.438 1 95.62 239 SER B CA 1
ATOM 4190 C C . SER B 1 239 ? 11.469 -23.844 -15.289 1 95.62 239 SER B C 1
ATOM 4192 O O . SER B 1 239 ? 10.992 -22.703 -15.359 1 95.62 239 SER B O 1
ATOM 4194 N N . ALA B 1 240 ? 10.906 -24.859 -15.906 1 94.44 240 ALA B N 1
ATOM 4195 C CA . ALA B 1 240 ? 9.789 -24.688 -16.828 1 94.44 240 ALA B CA 1
ATOM 4196 C C . ALA B 1 240 ? 8.469 -24.562 -16.062 1 94.44 240 ALA B C 1
ATOM 4198 O O . ALA B 1 240 ? 8.461 -24.266 -14.867 1 94.44 240 ALA B O 1
ATOM 4199 N N . CYS B 1 241 ? 7.336 -24.688 -16.75 1 96.88 241 CYS B N 1
ATOM 4200 C CA . CYS B 1 241 ? 6.051 -24.25 -16.219 1 96.88 241 CYS B CA 1
ATOM 4201 C C . CYS B 1 241 ? 5.332 -25.391 -15.508 1 96.88 241 CYS B C 1
ATOM 4203 O O . CYS B 1 241 ? 4.285 -25.172 -14.891 1 96.88 241 CYS B O 1
ATOM 4205 N N . HIS B 1 242 ? 5.863 -26.547 -15.5 1 98.19 242 HIS B N 1
ATOM 4206 C CA . HIS B 1 242 ? 5.207 -27.688 -14.867 1 98.19 242 HIS B CA 1
ATOM 4207 C C . HIS B 1 242 ? 5.289 -27.594 -13.344 1 98.19 242 HIS B C 1
ATOM 4209 O O . HIS B 1 242 ? 6.328 -27.234 -12.797 1 98.19 242 HIS B O 1
ATOM 4215 N N . VAL B 1 243 ? 4.242 -28 -12.641 1 98.69 243 VAL B N 1
ATOM 4216 C CA . VAL B 1 243 ? 4.207 -27.922 -11.18 1 98.69 243 VAL B CA 1
ATOM 4217 C C . VAL B 1 243 ? 5.23 -28.891 -10.586 1 98.69 243 VAL B C 1
ATOM 4219 O O . VAL B 1 243 ? 5.727 -28.672 -9.477 1 98.69 243 VAL B O 1
ATOM 4222 N N . THR B 1 244 ? 5.598 -29.953 -11.359 1 98.5 244 THR B N 1
ATOM 4223 C CA . THR B 1 244 ? 6.586 -30.906 -10.891 1 98.5 244 THR B CA 1
ATOM 4224 C C . THR B 1 244 ? 7.98 -30.297 -10.883 1 98.5 244 THR B C 1
ATOM 4226 O O . THR B 1 244 ? 8.883 -30.797 -10.203 1 98.5 244 THR B O 1
ATOM 4229 N N . GLU B 1 245 ? 8.141 -29.281 -11.586 1 98.38 245 GLU B N 1
ATOM 4230 C CA . GLU B 1 245 ? 9.406 -28.547 -11.609 1 98.38 245 GLU B CA 1
ATOM 4231 C C . GLU B 1 245 ? 9.344 -27.328 -10.695 1 98.38 245 GLU B C 1
ATOM 4233 O O . GLU B 1 245 ? 10.227 -27.125 -9.852 1 98.38 245 GLU B O 1
ATOM 4238 N N . GLY B 1 246 ? 8.281 -26.562 -10.789 1 98.5 246 GLY B N 1
ATOM 4239 C CA . GLY B 1 246 ? 8.188 -25.266 -10.141 1 98.5 246 GLY B CA 1
ATOM 4240 C C . GLY B 1 246 ? 7.887 -25.359 -8.656 1 98.5 246 GLY B C 1
ATOM 4241 O O . GLY B 1 246 ? 8.43 -24.594 -7.855 1 98.5 246 GLY B O 1
ATOM 4242 N N . LEU B 1 247 ? 7 -26.25 -8.242 1 98.75 247 LEU B N 1
ATOM 4243 C CA . LEU B 1 247 ? 6.547 -26.25 -6.859 1 98.75 247 LEU B CA 1
ATOM 4244 C C . LEU B 1 247 ? 7.688 -26.641 -5.918 1 98.75 247 LEU B C 1
ATOM 4246 O O . LEU B 1 247 ? 7.824 -26.047 -4.84 1 98.75 247 LEU B O 1
ATOM 4250 N N . PRO B 1 248 ? 8.562 -27.656 -6.277 1 98.56 248 PRO B N 1
ATOM 4251 C CA . PRO B 1 248 ? 9.727 -27.906 -5.418 1 98.56 248 PRO B CA 1
ATOM 4252 C C . PRO B 1 248 ? 10.617 -26.688 -5.25 1 98.56 248 PRO B C 1
ATOM 4254 O O . PRO B 1 248 ? 11.141 -26.438 -4.16 1 98.56 248 PRO B O 1
ATOM 4257 N N . VAL B 1 249 ? 10.797 -25.906 -6.301 1 98.56 249 VAL B N 1
ATOM 4258 C CA . VAL B 1 249 ? 11.594 -24.688 -6.227 1 98.56 249 VAL B CA 1
ATOM 4259 C C . VAL B 1 249 ? 10.922 -23.703 -5.281 1 98.56 249 VAL B C 1
ATOM 4261 O O . VAL B 1 249 ? 11.594 -23.062 -4.457 1 98.56 249 VAL B O 1
ATOM 4264 N N . VAL B 1 250 ? 9.586 -23.578 -5.348 1 98.75 250 VAL B N 1
ATOM 4265 C CA . VAL B 1 250 ? 8.812 -22.688 -4.48 1 98.75 250 VAL B CA 1
ATOM 4266 C C . VAL B 1 250 ? 8.992 -23.109 -3.023 1 98.75 250 VAL B C 1
ATOM 4268 O O . VAL B 1 250 ? 9.281 -22.281 -2.162 1 98.75 250 VAL B O 1
ATOM 4271 N N . PHE B 1 251 ? 8.859 -24.422 -2.748 1 98.62 251 PHE B N 1
ATOM 4272 C CA . PHE B 1 251 ? 8.992 -24.938 -1.391 1 98.62 251 PHE B CA 1
ATOM 4273 C C . PHE B 1 251 ? 10.398 -24.688 -0.856 1 98.62 251 PHE B C 1
ATOM 4275 O O . PHE B 1 251 ? 10.57 -24.297 0.302 1 98.62 251 PHE B O 1
ATOM 4282 N N . HIS B 1 252 ? 11.383 -24.859 -1.669 1 98.38 252 HIS B N 1
ATOM 4283 C CA . HIS B 1 252 ? 12.766 -24.656 -1.261 1 98.38 252 HIS B CA 1
ATOM 4284 C C . HIS B 1 252 ? 13.023 -23.203 -0.886 1 98.38 252 HIS B C 1
ATOM 4286 O O . HIS B 1 252 ? 13.562 -22.922 0.186 1 98.38 252 HIS B O 1
ATOM 4292 N N . ILE B 1 253 ? 12.609 -22.328 -1.77 1 98.19 253 ILE B N 1
ATOM 4293 C CA . ILE B 1 253 ? 12.867 -20.906 -1.531 1 98.19 253 ILE B CA 1
ATOM 4294 C C . ILE B 1 253 ? 12.07 -20.438 -0.314 1 98.19 253 ILE B C 1
ATOM 4296 O O . ILE B 1 253 ? 12.594 -19.719 0.533 1 98.19 253 ILE B O 1
ATOM 4300 N N . ALA B 1 254 ? 10.805 -20.906 -0.188 1 98.06 254 ALA B N 1
ATOM 4301 C CA . ALA B 1 254 ? 9.961 -20.5 0.934 1 98.06 254 ALA B CA 1
ATOM 4302 C C . ALA B 1 254 ? 10.586 -20.906 2.264 1 98.06 254 ALA B C 1
ATOM 4304 O O . ALA B 1 254 ? 10.531 -20.156 3.24 1 98.06 254 ALA B O 1
ATOM 4305 N N . GLN B 1 255 ? 11.195 -22.047 2.291 1 96.12 255 GLN B N 1
ATOM 4306 C CA . GLN B 1 255 ? 11.758 -22.578 3.531 1 96.12 255 GLN B CA 1
ATOM 4307 C C . GLN B 1 255 ? 13.07 -21.875 3.881 1 96.12 255 GLN B C 1
ATOM 4309 O O . GLN B 1 255 ? 13.422 -21.766 5.059 1 96.12 255 GLN B O 1
ATOM 4314 N N . THR B 1 256 ? 13.719 -21.328 2.863 1 96.5 256 THR B N 1
ATOM 4315 C CA . THR B 1 256 ? 15.109 -20.969 3.119 1 96.5 256 THR B CA 1
ATOM 4316 C C . THR B 1 256 ? 15.297 -19.453 3.037 1 96.5 256 THR B C 1
ATOM 4318 O O . THR B 1 256 ? 16.266 -18.906 3.578 1 96.5 256 THR B O 1
ATOM 4321 N N . ALA B 1 257 ? 14.445 -18.766 2.336 1 95.12 257 ALA B N 1
ATOM 4322 C CA . ALA B 1 257 ? 14.609 -17.328 2.197 1 95.12 257 ALA B CA 1
ATOM 4323 C C . ALA B 1 257 ? 14.375 -16.609 3.527 1 95.12 257 ALA B C 1
ATOM 4325 O O . ALA B 1 257 ? 13.555 -17.062 4.34 1 95.12 257 ALA B O 1
ATOM 4326 N N . SER B 1 258 ? 15 -15.477 3.729 1 93.31 258 SER B N 1
ATOM 4327 C CA . SER B 1 258 ? 14.953 -14.75 4.992 1 93.31 258 SER B CA 1
ATOM 4328 C C . SER B 1 258 ? 13.703 -13.867 5.074 1 93.31 258 SER B C 1
ATOM 4330 O O . SER B 1 258 ? 13.195 -13.609 6.164 1 93.31 258 SER B O 1
ATOM 4332 N N . ASP B 1 259 ? 13.312 -13.344 3.994 1 94.69 259 ASP B N 1
ATOM 4333 C CA . ASP B 1 259 ? 12.172 -12.43 3.969 1 94.69 259 ASP B CA 1
ATOM 4334 C C . ASP B 1 259 ? 11.508 -12.43 2.598 1 94.69 259 ASP B C 1
ATOM 4336 O O . ASP B 1 259 ? 11.945 -13.125 1.684 1 94.69 259 ASP B O 1
ATOM 4340 N N . TYR B 1 260 ? 10.461 -11.758 2.43 1 96.88 260 TYR B N 1
ATOM 4341 C CA . TYR B 1 260 ? 9.648 -11.688 1.221 1 96.88 260 TYR B CA 1
ATOM 4342 C C . TYR B 1 260 ? 10.477 -11.211 0.034 1 96.88 260 TYR B C 1
ATOM 4344 O O . TYR B 1 260 ? 10.453 -11.828 -1.034 1 96.88 260 TYR B O 1
ATOM 4352 N N . ARG B 1 261 ? 11.242 -10.109 0.249 1 96.12 261 ARG B N 1
ATOM 4353 C CA . ARG B 1 261 ? 12.031 -9.523 -0.83 1 96.12 261 ARG B CA 1
ATOM 4354 C C . ARG B 1 261 ? 13.062 -10.516 -1.35 1 96.12 261 ARG B C 1
ATOM 4356 O O . ARG B 1 261 ? 13.164 -10.742 -2.557 1 96.12 261 ARG B O 1
ATOM 4363 N N . SER B 1 262 ? 13.797 -11.094 -0.446 1 96.38 262 SER B N 1
ATOM 4364 C CA . SER B 1 262 ? 14.844 -12.031 -0.84 1 96.38 262 SER B CA 1
ATOM 4365 C C . SER B 1 262 ? 14.25 -13.25 -1.546 1 96.38 262 SER B C 1
ATOM 4367 O O . SER B 1 262 ? 14.852 -13.781 -2.48 1 96.38 262 SER B O 1
ATOM 4369 N N . ALA B 1 263 ? 13.102 -13.703 -1.125 1 97.88 263 ALA B N 1
ATOM 4370 C CA . ALA B 1 263 ? 12.453 -14.859 -1.748 1 97.88 263 ALA B CA 1
ATOM 4371 C C . ALA B 1 263 ? 12.078 -14.555 -3.195 1 97.88 263 ALA B C 1
ATOM 4373 O O . ALA B 1 263 ? 12.375 -15.344 -4.098 1 97.88 263 ALA B O 1
ATOM 4374 N N . VAL B 1 264 ? 11.477 -13.391 -3.41 1 98.19 264 VAL B N 1
ATOM 4375 C CA . VAL B 1 264 ? 11.023 -13 -4.742 1 98.19 264 VAL B CA 1
ATOM 4376 C C . VAL B 1 264 ? 12.227 -12.812 -5.664 1 98.19 264 VAL B C 1
ATOM 4378 O O . VAL B 1 264 ? 12.234 -13.297 -6.797 1 98.19 264 VAL B O 1
ATOM 4381 N N . GLU B 1 265 ? 13.234 -12.188 -5.176 1 97.75 265 GLU B N 1
ATOM 4382 C CA . GLU B 1 265 ? 14.438 -11.961 -5.973 1 97.75 265 GLU B CA 1
ATOM 4383 C C . GLU B 1 265 ? 15.141 -13.273 -6.301 1 97.75 265 GLU B C 1
ATOM 4385 O O . GLU B 1 265 ? 15.625 -13.461 -7.418 1 97.75 265 GLU B O 1
ATOM 4390 N N . THR B 1 266 ? 15.203 -14.164 -5.312 1 97.75 266 THR B N 1
ATOM 4391 C CA . THR B 1 266 ? 15.797 -15.477 -5.539 1 97.75 266 THR B CA 1
ATOM 4392 C C . THR B 1 266 ? 15.047 -16.219 -6.641 1 97.75 266 THR B C 1
ATOM 4394 O O . THR B 1 266 ? 15.672 -16.859 -7.5 1 97.75 266 THR B O 1
ATOM 4397 N N . ASN B 1 267 ? 13.781 -16.156 -6.621 1 98.38 267 ASN B N 1
ATOM 4398 C CA . ASN B 1 267 ? 12.945 -16.781 -7.645 1 98.38 267 ASN B CA 1
ATOM 4399 C C . ASN B 1 267 ? 13.227 -16.203 -9.023 1 98.38 267 ASN B C 1
ATOM 4401 O O . ASN B 1 267 ? 13.336 -16.938 -10.008 1 98.38 267 ASN B O 1
ATOM 4405 N N . ILE B 1 268 ? 13.32 -14.883 -9.109 1 98.44 268 ILE B N 1
ATOM 4406 C CA . ILE B 1 268 ? 13.586 -14.227 -10.391 1 98.44 268 ILE B CA 1
ATOM 4407 C C . ILE B 1 268 ? 14.961 -14.633 -10.898 1 98.44 268 ILE B C 1
ATOM 4409 O O . ILE B 1 268 ? 15.125 -14.953 -12.078 1 98.44 268 ILE B O 1
ATOM 4413 N N . ARG B 1 269 ? 15.961 -14.719 -10.023 1 97.62 269 ARG B N 1
ATOM 4414 C CA . ARG B 1 269 ? 17.328 -15.102 -10.383 1 97.62 269 ARG B CA 1
ATOM 4415 C C . ARG B 1 269 ? 17.375 -16.516 -10.938 1 97.62 269 ARG B C 1
ATOM 4417 O O . ARG B 1 269 ? 18.203 -16.828 -11.797 1 97.62 269 ARG B O 1
ATOM 4424 N N . ALA B 1 270 ? 16.438 -17.328 -10.5 1 97.38 270 ALA B N 1
ATOM 4425 C CA . ALA B 1 270 ? 16.422 -18.734 -10.891 1 97.38 270 ALA B CA 1
ATOM 4426 C C . ALA B 1 270 ? 15.969 -18.891 -12.344 1 97.38 270 ALA B C 1
ATOM 4428 O O . ALA B 1 270 ? 16.188 -19.938 -12.953 1 97.38 270 ALA B O 1
ATOM 4429 N N . GLY B 1 271 ? 15.297 -17.906 -12.906 1 97.62 271 GLY B N 1
ATOM 4430 C CA . GLY B 1 271 ? 14.906 -17.906 -14.312 1 97.62 271 GLY B CA 1
ATOM 4431 C C . GLY B 1 271 ? 13.703 -18.781 -14.602 1 97.62 271 GLY B C 1
ATOM 4432 O O . GLY B 1 271 ? 13.016 -19.234 -13.672 1 97.62 271 GLY B O 1
ATOM 4433 N N . GLY B 1 272 ? 13.414 -18.938 -15.891 1 98.12 272 GLY B N 1
ATOM 4434 C CA . GLY B 1 272 ? 12.297 -19.781 -16.297 1 98.12 272 GLY B CA 1
ATOM 4435 C C . GLY B 1 272 ? 10.945 -19.156 -15.984 1 98.12 272 GLY B C 1
ATOM 4436 O O . GLY B 1 272 ? 10.742 -17.953 -16.188 1 98.12 272 GLY B O 1
ATOM 4437 N N . ASP B 1 273 ? 10.023 -19.984 -15.531 1 98.44 273 ASP B N 1
ATOM 4438 C CA . ASP B 1 273 ? 8.672 -19.5 -15.234 1 98.44 273 ASP B CA 1
ATOM 4439 C C . ASP B 1 273 ? 8.602 -18.875 -13.852 1 98.44 273 ASP B C 1
ATOM 4441 O O . ASP B 1 273 ? 7.852 -19.328 -12.992 1 98.44 273 ASP B O 1
ATOM 4445 N N . SER B 1 274 ? 9.328 -17.766 -13.758 1 98.62 274 SER B N 1
ATOM 4446 C CA . SER B 1 274 ? 9.398 -17.062 -12.477 1 98.62 274 SER B CA 1
ATOM 4447 C C . SER B 1 274 ? 8.055 -16.453 -12.102 1 98.62 274 SER B C 1
ATOM 4449 O O . SER B 1 274 ? 7.719 -16.359 -10.922 1 98.62 274 SER B O 1
ATOM 4451 N N . CYS B 1 275 ? 7.242 -16.031 -13.039 1 98.81 275 CYS B N 1
ATOM 4452 C CA . CYS B 1 275 ? 5.93 -15.477 -12.727 1 98.81 275 CYS B CA 1
ATOM 4453 C C . CYS B 1 275 ? 5.008 -16.547 -12.156 1 98.81 275 CYS B C 1
ATOM 4455 O O . CYS B 1 275 ? 4.336 -16.328 -11.148 1 98.81 275 CYS B O 1
ATOM 4457 N N . GLY B 1 276 ? 5 -17.703 -12.805 1 98.75 276 GLY B N 1
ATOM 4458 C CA . GLY B 1 276 ? 4.188 -18.781 -12.289 1 98.75 276 GLY B CA 1
ATOM 4459 C C . GLY B 1 276 ? 4.52 -19.156 -10.852 1 98.75 276 GLY B C 1
ATOM 4460 O O . GLY B 1 276 ? 3.619 -19.281 -10.016 1 98.75 276 GLY B O 1
ATOM 4461 N N . ARG B 1 277 ? 5.785 -19.219 -10.547 1 98.81 277 ARG B N 1
ATOM 4462 C CA . ARG B 1 277 ? 6.242 -19.578 -9.203 1 98.81 277 ARG B CA 1
ATOM 4463 C C . ARG B 1 277 ? 5.945 -18.453 -8.211 1 98.81 277 ARG B C 1
ATOM 4465 O O . ARG B 1 277 ? 5.738 -18.719 -7.023 1 98.81 277 ARG B O 1
ATOM 4472 N N . SER B 1 278 ? 5.918 -17.25 -8.703 1 98.81 278 SER B N 1
ATOM 4473 C CA . SER B 1 278 ? 5.781 -16.078 -7.852 1 98.81 278 SER B CA 1
ATOM 4474 C C . SER B 1 278 ? 4.445 -16.078 -7.117 1 98.81 278 SER B C 1
ATOM 4476 O O . SER B 1 278 ? 4.34 -15.555 -6.008 1 98.81 278 SER B O 1
ATOM 4478 N N . ILE B 1 279 ? 3.43 -16.656 -7.758 1 98.88 279 ILE B N 1
ATOM 4479 C CA . ILE B 1 279 ? 2.084 -16.562 -7.203 1 98.88 279 ILE B CA 1
ATOM 4480 C C . ILE B 1 279 ? 2.039 -17.234 -5.836 1 98.88 279 ILE B C 1
ATOM 4482 O O . ILE B 1 279 ? 1.878 -16.562 -4.809 1 98.88 279 ILE B O 1
ATOM 4486 N N . MET B 1 280 ? 2.375 -18.469 -5.77 1 98.94 280 MET B N 1
ATOM 4487 C CA . MET B 1 280 ? 2.32 -19.188 -4.5 1 98.94 280 MET B CA 1
ATOM 4488 C C . MET B 1 280 ? 3.463 -18.75 -3.584 1 98.94 280 MET B C 1
ATOM 4490 O O . MET B 1 280 ? 3.271 -18.594 -2.375 1 98.94 280 MET B O 1
ATOM 4494 N N . LEU B 1 281 ? 4.652 -18.578 -4.148 1 98.88 281 LEU B N 1
ATOM 4495 C CA . LEU B 1 281 ? 5.789 -18.156 -3.336 1 98.88 281 LEU B CA 1
ATOM 4496 C C . LEU B 1 281 ? 5.492 -16.844 -2.633 1 98.88 281 LEU B C 1
ATOM 4498 O O . LEU B 1 281 ? 5.719 -16.703 -1.428 1 98.88 281 LEU B O 1
ATOM 4502 N N . GLY B 1 282 ? 5.012 -15.898 -3.457 1 98.88 282 GLY B N 1
ATOM 4503 C CA . GLY B 1 282 ? 4.695 -14.602 -2.883 1 98.88 282 GLY B CA 1
ATOM 4504 C C . GLY B 1 282 ? 3.656 -14.672 -1.779 1 98.88 282 GLY B C 1
ATOM 4505 O O . GLY B 1 282 ? 3.795 -14.016 -0.746 1 98.88 282 GLY B O 1
ATOM 4506 N N . ALA B 1 283 ? 2.619 -15.461 -1.982 1 98.88 283 ALA B N 1
ATOM 4507 C CA . ALA B 1 283 ? 1.569 -15.617 -0.98 1 98.88 283 ALA B CA 1
ATOM 4508 C C . ALA B 1 283 ? 2.119 -16.25 0.298 1 98.88 283 ALA B C 1
ATOM 4510 O O . ALA B 1 283 ? 1.854 -15.758 1.399 1 98.88 283 ALA B O 1
ATOM 4511 N N . LEU B 1 284 ? 2.926 -17.312 0.166 1 98.75 284 LEU B N 1
ATOM 4512 C CA . LEU B 1 284 ? 3.496 -18 1.315 1 98.75 284 LEU B CA 1
ATOM 4513 C C . LEU B 1 284 ? 4.41 -17.078 2.111 1 98.75 284 LEU B C 1
ATOM 4515 O O . LEU B 1 284 ? 4.289 -16.984 3.334 1 98.75 284 LEU B O 1
ATOM 4519 N N . MET B 1 285 ? 5.227 -16.359 1.396 1 98.19 285 MET B N 1
ATOM 4520 C CA . MET B 1 285 ? 6.227 -15.531 2.057 1 98.19 285 MET B CA 1
ATOM 4521 C C . MET B 1 285 ? 5.57 -14.32 2.721 1 98.19 285 MET B C 1
ATOM 4523 O O . MET B 1 285 ? 6.004 -13.883 3.785 1 98.19 285 MET B O 1
ATOM 4527 N N . ALA B 1 286 ? 4.598 -13.773 2.049 1 96.94 286 ALA B N 1
ATOM 4528 C CA . ALA B 1 286 ? 3.885 -12.656 2.662 1 96.94 286 ALA B CA 1
ATOM 4529 C C . ALA B 1 286 ? 3.143 -13.109 3.918 1 96.94 286 ALA B C 1
ATOM 4531 O O . ALA B 1 286 ? 3.176 -12.422 4.941 1 96.94 286 ALA B O 1
ATOM 4532 N N . ALA B 1 287 ? 2.469 -14.227 3.852 1 96.19 287 ALA B N 1
ATOM 4533 C CA . ALA B 1 287 ? 1.764 -14.766 5.012 1 96.19 287 ALA B CA 1
ATOM 4534 C C . ALA B 1 287 ? 2.732 -15.055 6.156 1 96.19 287 ALA B C 1
ATOM 4536 O O . ALA B 1 287 ? 2.441 -14.758 7.316 1 96.19 287 ALA B O 1
ATOM 4537 N N . HIS B 1 288 ? 3.844 -15.625 5.812 1 95.5 288 HIS B N 1
ATOM 4538 C CA . HIS B 1 288 ? 4.879 -15.93 6.793 1 95.5 288 HIS B CA 1
ATOM 4539 C C . HIS B 1 288 ? 5.371 -14.664 7.484 1 95.5 288 HIS B C 1
ATOM 4541 O O . HIS B 1 288 ? 5.477 -14.625 8.711 1 95.5 288 HIS B O 1
ATOM 4547 N N . ALA B 1 289 ? 5.668 -13.719 6.68 1 91.88 289 ALA B N 1
ATOM 4548 C CA . ALA B 1 289 ? 6.18 -12.461 7.207 1 91.88 289 ALA B CA 1
ATOM 4549 C C . ALA B 1 289 ? 5.141 -11.766 8.086 1 91.88 289 ALA B C 1
ATOM 4551 O O . ALA B 1 289 ? 5.48 -11.172 9.109 1 91.88 289 ALA B O 1
ATOM 4552 N N . ALA B 1 290 ? 3.932 -11.836 7.668 1 87.31 290 ALA B N 1
ATOM 4553 C CA . ALA B 1 290 ? 2.852 -11.172 8.398 1 87.31 290 ALA B CA 1
ATOM 4554 C C . ALA B 1 290 ? 2.668 -11.789 9.781 1 87.31 290 ALA B C 1
ATOM 4556 O O . ALA B 1 290 ? 2.156 -11.141 10.695 1 87.31 290 ALA B O 1
ATOM 4557 N N . ARG B 1 291 ? 3.084 -12.953 9.953 1 85.5 291 ARG B N 1
ATOM 4558 C CA . ARG B 1 291 ? 2.891 -13.68 11.211 1 85.5 291 ARG B CA 1
ATOM 4559 C C . ARG B 1 291 ? 4.09 -13.5 12.133 1 85.5 291 ARG B C 1
ATOM 4561 O O . ARG B 1 291 ? 4.055 -13.922 13.289 1 85.5 291 ARG B O 1
ATOM 4568 N N . GLN B 1 292 ? 5.016 -12.859 11.555 1 81.25 292 GLN B N 1
ATOM 4569 C CA . GLN B 1 292 ? 6.184 -12.633 12.398 1 81.25 292 GLN B CA 1
ATOM 4570 C C . GLN B 1 292 ? 5.941 -11.492 13.383 1 81.25 292 GLN B C 1
ATOM 4572 O O . GLN B 1 292 ? 5.062 -10.656 13.164 1 81.25 292 GLN B O 1
ATOM 4577 N N . SER B 1 293 ? 6.512 -11.375 14.43 1 65 293 SER B N 1
ATOM 4578 C CA . SER B 1 293 ? 6.305 -10.516 15.586 1 65 293 SER B CA 1
ATOM 4579 C C . SER B 1 293 ? 6.59 -9.055 15.25 1 65 293 SER B C 1
ATOM 4581 O O . SER B 1 293 ? 6.188 -8.156 15.992 1 65 293 SER B O 1
ATOM 4583 N N . THR B 1 294 ? 7.18 -8.695 14.227 1 65.44 294 THR B N 1
ATOM 4584 C CA . THR B 1 294 ? 7.629 -7.328 14 1 65.44 294 THR B CA 1
ATOM 4585 C C . THR B 1 294 ? 6.484 -6.465 13.469 1 65.44 294 THR B C 1
ATOM 4587 O O . THR B 1 294 ? 6.574 -5.234 13.484 1 65.44 294 THR B O 1
ATOM 4590 N N . CYS B 1 295 ? 5.391 -7 13.133 1 66.94 295 CYS B N 1
ATOM 4591 C CA . CYS B 1 295 ? 4.223 -6.281 12.641 1 66.94 295 CYS B CA 1
ATOM 4592 C C . CYS B 1 295 ? 4.586 -5.398 11.453 1 66.94 295 CYS B C 1
ATOM 4594 O O . CYS B 1 295 ? 3.963 -4.359 11.227 1 66.94 295 CYS B O 1
ATOM 4596 N N . GLU B 1 296 ? 5.656 -5.797 10.797 1 78.5 296 GLU B N 1
ATOM 4597 C CA . GLU B 1 296 ? 6.023 -5.07 9.586 1 78.5 296 GLU B CA 1
ATOM 4598 C C . GLU B 1 296 ? 5.219 -5.562 8.383 1 78.5 296 GLU B C 1
ATOM 4600 O O . GLU B 1 296 ? 4.969 -6.762 8.242 1 78.5 296 GLU B O 1
ATOM 4605 N N . PHE B 1 297 ? 4.805 -4.586 7.617 1 84.44 297 PHE B N 1
ATOM 4606 C CA . PHE B 1 297 ? 4.141 -4.984 6.383 1 84.44 297 PHE B CA 1
ATOM 4607 C C . PHE B 1 297 ? 5.062 -5.852 5.527 1 84.44 297 PHE B C 1
ATOM 4609 O O . PHE B 1 297 ? 6.219 -5.492 5.293 1 84.44 297 PHE B O 1
ATOM 4616 N N . PRO B 1 298 ? 4.566 -6.965 5.133 1 89.19 298 PRO B N 1
ATOM 4617 C CA . PRO B 1 298 ? 5.453 -7.949 4.504 1 89.19 298 PRO B CA 1
ATOM 4618 C C . PRO B 1 298 ? 5.934 -7.512 3.121 1 89.19 298 PRO B C 1
ATOM 4620 O O . PRO B 1 298 ? 7.074 -7.797 2.742 1 89.19 298 PRO B O 1
ATOM 4623 N N . VAL B 1 299 ? 5.082 -6.875 2.34 1 94.12 299 VAL B N 1
ATOM 4624 C CA . VAL B 1 299 ? 5.41 -6.43 0.989 1 94.12 299 VAL B CA 1
ATOM 4625 C C . VAL B 1 299 ? 5.973 -5.012 1.036 1 94.12 299 VAL B C 1
ATOM 4627 O O . VAL B 1 299 ? 5.316 -4.094 1.539 1 94.12 299 VAL B O 1
ATOM 4630 N N . PRO B 1 300 ? 7.211 -4.812 0.539 1 93.62 300 PRO B N 1
ATOM 4631 C CA . PRO B 1 300 ? 7.738 -3.447 0.536 1 93.62 300 PRO B CA 1
ATOM 4632 C C . PRO B 1 300 ? 6.797 -2.453 -0.136 1 93.62 300 PRO B C 1
ATOM 4634 O O . PRO B 1 300 ? 6.27 -2.729 -1.217 1 93.62 300 PRO B O 1
ATOM 4637 N N . PHE B 1 301 ? 6.645 -1.265 0.437 1 93.31 301 PHE B N 1
ATOM 4638 C CA . PHE B 1 301 ? 5.746 -0.25 -0.1 1 93.31 301 PHE B CA 1
ATOM 4639 C C . PHE B 1 301 ? 6.168 0.16 -1.505 1 93.31 301 PHE B C 1
ATOM 4641 O O . PHE B 1 301 ? 5.32 0.44 -2.357 1 93.31 301 PHE B O 1
ATOM 4648 N N . GLN B 1 302 ? 7.488 0.179 -1.768 1 94.25 302 GLN B N 1
ATOM 4649 C CA . GLN B 1 302 ? 8 0.523 -3.09 1 94.25 302 GLN B CA 1
ATOM 4650 C C . GLN B 1 302 ? 7.492 -0.452 -4.148 1 94.25 302 GLN B C 1
ATOM 4652 O O . GLN B 1 302 ? 7.234 -0.059 -5.289 1 94.25 302 GLN B O 1
ATOM 4657 N N . TRP B 1 303 ? 7.387 -1.707 -3.734 1 97.12 303 TRP B N 1
ATOM 4658 C CA . TRP B 1 303 ? 6.898 -2.723 -4.66 1 97.12 303 TRP B CA 1
ATOM 4659 C C . TRP B 1 303 ? 5.387 -2.633 -4.82 1 97.12 303 TRP B C 1
ATOM 4661 O O . TRP B 1 303 ? 4.867 -2.691 -5.938 1 97.12 303 TRP B O 1
ATOM 4671 N N . LEU B 1 304 ? 4.73 -2.461 -3.688 1 97.12 304 LEU B N 1
ATOM 4672 C CA . LEU B 1 304 ? 3.275 -2.359 -3.701 1 97.12 304 LEU B CA 1
ATOM 4673 C C . LEU B 1 304 ? 2.82 -1.193 -4.574 1 97.12 304 LEU B C 1
ATOM 4675 O O . LEU B 1 304 ? 1.864 -1.323 -5.34 1 97.12 304 LEU B O 1
ATOM 4679 N N . ALA B 1 305 ? 3.506 -0.064 -4.523 1 95.94 305 ALA B N 1
ATOM 4680 C CA . ALA B 1 305 ? 3.158 1.158 -5.242 1 95.94 305 ALA B CA 1
ATOM 4681 C C . ALA B 1 305 ? 3.326 0.975 -6.75 1 95.94 305 ALA B C 1
ATOM 4683 O O . ALA B 1 305 ? 2.729 1.709 -7.539 1 95.94 305 ALA B O 1
ATOM 4684 N N . ARG B 1 306 ? 4.09 0.026 -7.172 1 97.06 306 ARG B N 1
ATOM 4685 C CA . ARG B 1 306 ? 4.395 -0.169 -8.586 1 97.06 306 ARG B CA 1
ATOM 4686 C C . ARG B 1 306 ? 3.396 -1.127 -9.227 1 97.06 306 ARG B C 1
ATOM 4688 O O . ARG B 1 306 ? 3.328 -1.227 -10.461 1 97.06 306 ARG B O 1
ATOM 4695 N N . TYR B 1 307 ? 2.658 -1.867 -8.383 1 98.44 307 TYR B N 1
ATOM 4696 C CA . TYR B 1 307 ? 1.653 -2.773 -8.93 1 98.44 307 TYR B CA 1
ATOM 4697 C C . TYR B 1 307 ? 0.475 -1.996 -9.508 1 98.44 307 TYR B C 1
ATOM 4699 O O . TYR B 1 307 ? -0.312 -1.408 -8.758 1 98.44 307 TYR B O 1
ATOM 4707 N N . ARG B 1 308 ? 0.277 -2.012 -10.773 1 96.94 308 ARG B N 1
ATOM 4708 C CA . ARG B 1 308 ? -0.613 -1.106 -11.492 1 96.94 308 ARG B CA 1
ATOM 4709 C C . ARG B 1 308 ? -2.074 -1.415 -11.188 1 96.94 308 ARG B C 1
ATOM 4711 O O . ARG B 1 308 ? -2.945 -0.559 -11.359 1 96.94 308 ARG B O 1
ATOM 4718 N N . LYS B 1 309 ? -2.383 -2.627 -10.742 1 97.44 309 LYS B N 1
ATOM 4719 C CA . LYS B 1 309 ? -3.768 -2.969 -10.43 1 97.44 309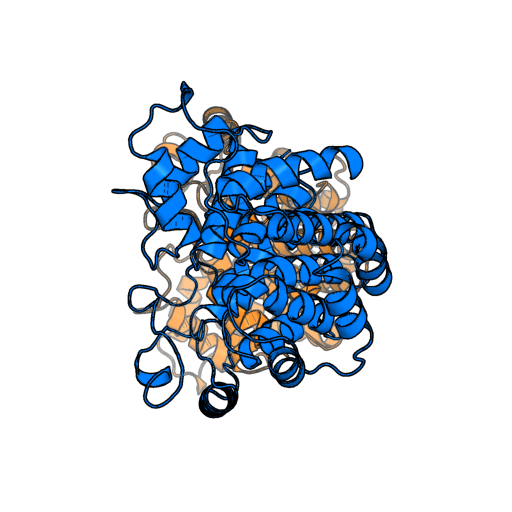 LYS B CA 1
ATOM 4720 C C . LYS B 1 309 ? -3.992 -3.02 -8.922 1 97.44 309 LYS B C 1
ATOM 4722 O O . LYS B 1 309 ? -4.855 -3.758 -8.445 1 97.44 309 LYS B O 1
ATOM 4727 N N . PHE B 1 310 ? -3.15 -2.279 -8.25 1 98 310 PHE B N 1
ATOM 4728 C CA . PHE B 1 310 ? -3.252 -2.25 -6.797 1 98 310 PHE B CA 1
ATOM 4729 C C . PHE B 1 310 ? -4.629 -1.769 -6.359 1 98 310 PHE B C 1
ATOM 4731 O O . PHE B 1 310 ? -5.23 -2.34 -5.445 1 98 310 PHE B O 1
ATOM 4738 N N . MET B 1 311 ? -5.195 -0.738 -6.938 1 96.31 311 MET B N 1
ATOM 4739 C CA . MET B 1 311 ? -6.496 -0.199 -6.547 1 96.31 311 MET B CA 1
ATOM 4740 C C . MET B 1 311 ? -7.586 -1.254 -6.691 1 96.31 311 MET B C 1
ATOM 4742 O O . MET B 1 311 ? -8.414 -1.427 -5.793 1 96.31 311 MET B O 1
ATOM 4746 N N . GLU B 1 312 ? -7.586 -2.006 -7.82 1 97.12 312 GLU B N 1
ATOM 4747 C CA . GLU B 1 312 ? -8.57 -3.062 -8.039 1 97.12 312 GLU B CA 1
ATOM 4748 C C . GLU B 1 312 ? -8.453 -4.156 -6.98 1 97.12 312 GLU B C 1
ATOM 4750 O O . GLU B 1 312 ? -9.461 -4.633 -6.453 1 97.12 312 GLU B O 1
ATOM 4755 N N . ALA B 1 313 ? -7.238 -4.547 -6.73 1 98.19 313 ALA B N 1
ATOM 4756 C CA . ALA B 1 313 ? -7 -5.598 -5.746 1 98.19 313 ALA B CA 1
ATOM 4757 C C . ALA B 1 313 ? -7.445 -5.156 -4.355 1 98.19 313 ALA B C 1
ATOM 4759 O O . ALA B 1 313 ? -8.102 -5.91 -3.637 1 98.19 313 ALA B O 1
ATOM 4760 N N . ALA B 1 314 ? -7.047 -3.943 -3.977 1 96.31 314 ALA B N 1
ATOM 4761 C CA . ALA B 1 314 ? -7.395 -3.404 -2.664 1 96.31 314 ALA B CA 1
ATOM 4762 C C . ALA B 1 314 ? -8.906 -3.316 -2.492 1 96.31 314 ALA B C 1
ATOM 4764 O O . ALA B 1 314 ? -9.438 -3.664 -1.434 1 96.31 314 ALA B O 1
ATOM 4765 N N . ASP B 1 315 ? -9.664 -2.826 -3.52 1 95.94 315 ASP B N 1
ATOM 4766 C CA . ASP B 1 315 ? -11.117 -2.738 -3.469 1 95.94 315 ASP B CA 1
ATOM 4767 C C . ASP B 1 315 ? -11.742 -4.121 -3.303 1 95.94 315 ASP B C 1
ATOM 4769 O O . ASP B 1 315 ? -12.695 -4.289 -2.535 1 95.94 315 ASP B O 1
ATOM 4773 N N . ALA B 1 316 ? -11.195 -5.059 -4.035 1 97.25 316 ALA B N 1
ATOM 4774 C CA . ALA B 1 316 ? -11.727 -6.418 -3.949 1 97.25 316 ALA B CA 1
ATOM 4775 C C . ALA B 1 316 ? -11.484 -7.016 -2.566 1 97.25 316 ALA B C 1
ATOM 4777 O O . ALA B 1 316 ? -12.367 -7.664 -2.002 1 97.25 316 ALA B O 1
ATOM 4778 N N . CYS B 1 317 ? -10.273 -6.832 -2.016 1 96.12 317 CYS B N 1
ATOM 4779 C CA . CYS B 1 317 ? -9.984 -7.316 -0.671 1 96.12 317 CYS B CA 1
ATOM 4780 C C . CYS B 1 317 ? -10.969 -6.73 0.341 1 96.12 317 CYS B C 1
ATOM 4782 O O . CYS B 1 317 ? -11.461 -7.441 1.217 1 96.12 317 CYS B O 1
ATOM 4784 N N . ALA B 1 318 ? -11.266 -5.473 0.201 1 92.62 318 ALA B N 1
ATOM 4785 C CA . ALA B 1 318 ? -12.141 -4.781 1.147 1 92.62 318 ALA B CA 1
ATOM 4786 C C . ALA B 1 318 ? -13.578 -5.285 1.037 1 92.62 318 ALA B C 1
ATOM 4788 O O . ALA B 1 318 ? -14.32 -5.266 2.018 1 92.62 318 ALA B O 1
ATOM 4789 N N . ALA B 1 319 ? -13.945 -5.73 -0.122 1 93.44 319 ALA B N 1
ATOM 4790 C CA . ALA B 1 319 ? -15.32 -6.145 -0.381 1 93.44 319 ALA B CA 1
ATOM 4791 C C . ALA B 1 319 ? -15.586 -7.551 0.158 1 93.44 319 ALA B C 1
ATOM 4793 O O . ALA B 1 319 ? -16.734 -7.965 0.299 1 93.44 319 ALA B O 1
ATOM 4794 N N . ILE B 1 320 ? -14.438 -8.258 0.355 1 91.19 320 ILE B N 1
ATOM 4795 C CA . ILE B 1 320 ? -14.602 -9.609 0.88 1 91.19 320 ILE B CA 1
ATOM 4796 C C . ILE B 1 320 ? -14.828 -9.547 2.391 1 91.19 320 ILE B C 1
ATOM 4798 O O . ILE B 1 320 ? -14.047 -8.922 3.115 1 91.19 320 ILE B O 1
ATOM 4802 N N . GLN B 1 321 ? -15.93 -9.648 2.975 1 66.5 321 GLN B N 1
ATOM 4803 C CA . GLN B 1 321 ? -16.375 -9.562 4.363 1 66.5 321 GLN B CA 1
ATOM 4804 C C . GLN B 1 321 ? -15.891 -10.773 5.164 1 66.5 321 GLN B C 1
ATOM 4806 O O . GLN B 1 321 ? -15.75 -11.867 4.617 1 66.5 321 GLN B O 1
#

Sequence (642 aa):
MKSLNSEAILGALVADSAALGLHWIYDPARIAEIEAARGPRGLVFLQPEEANYAGVKGYFAHGGKTSGESSSYGEVCLLMLKHLARHGRFNRVEYQSEYRACFGPGGKYVGYIDSPTRLTLRTLLPLEPRDFPAASGPDDDQHPSLAAIPSLVAAHAGTLDELLPRVDEVVRITNNNETAVAAAQCSAAALFNLLHGMPMPQALAHALPLAGSVLRPLLEEALSMSKPDGVGATQRFGSACHVTEGLPVVFHIAQTASDYRSAVETNIRAGGDSCGRSIMLGALMAAHAARQSTCEFPVPFQWLARYRKFMEAADACAAIQMKSLNSEAILGALVADSAALGLHWIYDPARIAEIEAARGPRGLVFLQPEEANYAGVKGYFAHGGKTSGESSSYGEVCLLMLKHLARHGRFNRVEYQSEYRACFGPGGKYVGYIDSPTRLTLRTLLPLEPRDFPAASGPDDDQHPSLAAIPSLVAAHAGTLDELLPRVDEVVRITNNNETAVAAAQCSAAALFNLLHGMPMPQALAHALPLAGSVLRPLLEEALSMSKPDGVGATQRFGSACHVTEGLPVVFHIAQTASDYRSAVETNIRAGGDSCGRSIMLGALMAAHAARQSTCEFPVPFQWLARYRKFMEAADACAAIQ

Organism: Nitrosospira multiformis (strain ATCC 25196 / NCIMB 11849 / C 71) (NCBI:txid323848)

Radius of gyration: 26.37 Å; Cα contacts (8 Å, |Δi|>4): 1323; chains: 2; bounding box: 51×77×57 Å

Secondary structure (DSSP, 8-state):
--HHHHHHHHHHHHHHHHHGGGTTB--HHHHHHHHHHHGGGTTSSPPP-GGGGTTSSB----TT--TT---HHHHHHHHHHHHHHHHSS--HHHHHHHHHHHHSTT-S--S---HHHHHHHHHHTTS-GGG--SS-S-S--BGGGGTTHHHHHHT--S-HHHHHHHHHHHHHHH---HHHHHHHHHHHHHHHHHHTT--HHHHHHHHGGGGHHHHHHHHHHHHH--S--HHHHHHHH-SSSBHHHHHHHHHHHHHH-SSHHHHHHHHHHH-SSHHHHHHHHHHHHHHHHHTSTT---SS-HHHHTT-TTHHHHHHHHHH--/--HHHHHHHHHHHHHHHHHGGGTTB--HHHHHHHHHHHGGGTTSSPPP-GGGGTTSSB----TT--TT---HHHHHHHHHHHHHHHHSS--HHHHHHHHHHHHSTT-S--S---HHHHHHHHHHTTS-GGG--SS-S-S--BGGGGTTHHHHHHT--S-HHHHHHHHHHHHHHH---HHHHHHHHHHHHHHHHHHTT--HHHHHHHHGGGSHHHHHHHHHHHHH--S--HHHHHHHH-SSSBHHHHHHHHHHHHHH-SSHHHHHHHHHHH-SSHHHHHHHHHHHHHHHHHTSTT---SS-HHHHTT-TTHHHHHHHHHH--

Solvent-accessible surface area (backbone atoms only — not comparable to full-atom values): 31466 Å² total; per-residue (Å²): 78,55,59,60,36,46,42,15,37,48,20,13,42,38,32,9,12,26,24,47,29,58,36,30,31,60,37,41,67,58,46,50,50,52,29,61,73,46,48,92,68,42,75,52,46,34,60,39,49,70,74,80,42,61,96,51,61,51,52,87,60,48,72,92,49,57,53,19,43,62,44,66,41,30,46,42,18,50,50,42,33,42,46,31,28,73,61,74,45,93,46,69,59,62,48,52,50,50,49,43,48,33,69,35,91,90,23,80,62,81,76,65,75,52,68,45,58,49,50,20,41,65,57,49,69,86,49,56,68,93,67,58,58,75,60,36,14,40,82,38,43,38,34,71,32,43,25,36,41,49,30,54,48,49,70,53,85,72,54,70,81,65,44,46,61,52,47,44,51,59,18,15,36,40,12,40,28,72,65,19,36,18,48,32,40,17,50,39,46,18,43,46,35,29,72,70,66,40,54,63,69,56,17,53,58,70,15,39,81,47,22,44,85,78,40,28,63,50,40,53,52,25,65,66,54,75,70,70,42,42,50,60,36,22,71,73,49,33,35,52,55,36,41,79,16,29,48,27,38,32,50,26,37,62,67,42,39,89,45,39,66,55,32,51,51,36,41,47,47,26,17,12,38,22,29,53,38,17,31,55,37,21,18,44,31,17,24,51,41,49,70,38,90,77,43,41,74,42,63,54,55,51,54,53,47,43,29,70,58,39,45,61,50,26,46,24,42,65,54,28,112,78,56,59,60,34,45,41,15,37,48,20,12,42,37,32,9,11,26,24,48,30,57,38,30,32,60,38,40,67,57,46,51,50,52,29,62,76,44,48,91,68,42,76,52,46,35,60,40,49,71,75,79,44,60,97,50,61,52,52,87,62,48,72,91,50,56,52,19,44,63,44,65,41,30,46,41,21,49,48,42,32,44,46,32,28,73,62,73,45,92,45,70,58,60,47,51,50,50,49,43,48,34,69,35,91,90,24,81,62,80,73,65,75,51,66,44,59,48,50,19,41,66,56,48,69,86,50,55,68,92,67,57,57,76,61,36,14,40,83,37,42,38,36,73,31,43,25,37,40,50,30,54,47,48,68,53,85,73,52,70,80,64,44,46,61,51,46,42,51,59,18,16,37,43,13,39,28,72,66,20,34,17,48,33,40,16,51,40,44,18,43,48,35,28,72,71,67,41,54,65,69,56,17,54,58,70,16,39,81,47,22,44,85,78,40,27,62,50,40,55,51,25,65,66,54,73,70,72,42,41,50,60,37,22,70,72,49,33,34,54,54,36,42,78,17,30,47,27,38,33,50,27,36,62,69,41,40,89,45,39,66,55,32,51,50,36,42,47,47,26,16,13,39,22,31,52,37,18,30,57,37,21,18,44,32,17,24,49,41,48,69,38,90,76,44,42,72,42,63,54,54,51,54,53,47,43,28,70,58,40,45,62,50,26,46,25,43,65,53,27,115

Foldseek 3Di:
DDPLLLLLLLLLLLLLLFLVQQAFQQDLVLQVVVQVVVPPVGRTQDANDPVSNPPGGGDRWANVDHGQEGDPLSVLQLLLLLCCLVPVDDDQLVSLVSLLQQPHPPHPDDTDQDDLSVQLNVQPVVDDSVPQDLQSTDQAQFLSLQSNLSSQLSLDDDDLVVSLVVSQSVSSSRHVHQQSSLLNSLLSQLLNVLLVQDANLVSNVVSLVSNDDLQNVLLVVLSVDAELALLVLCVVQNQEGGCSRQVSSLSNLLNHPDASVRSSSNLSSNHYRSSSNSNSSSSSRQSNVCSDPPNDRRDDPVSLVSNPCNVSSVVSVVSSD/DDPLLLLLLLLLLLLLLFLVQQAFQQDLVLQVVVQVVVPPVGRTQDANDPVSNPPGGGDRWFNVDHGQEGDPLSVLQLLLLLCCLVPVDDDQLVSLVSLLQQPHPPHPDDTDQDDLSVQLNVQSVVDDSVPQDLQSTDQAQFLSLQSNLSSQLSLDDDDLVVSLVVSQSVSSSRHVHQQSSLLNSLLSQLLNVLLVQDANLVSNVVSLVSNDPQQNVLLVVLSPDAELALLVLCVVQNQEGGCSRQVSSLSNLLNHPDASVRSSSNLSSNHYRSSSSSNSSSSSRQSNVCSDPPNDRRDDPVSLVSNPCNVSSVVSVVSSD

pLDDT: mean 95.97, std 5.15, range [64.94, 98.94]